Protein AF-A0A2V1E8R3-F1 (afdb_monomer_lite)

pLDDT: mean 74.75, std 17.62, range [32.69, 98.12]

Secondary structure (DSSP, 8-state):
------PPPPPPPPPPEEEEEE-SS-SS--EEEEEEETTEEEEHHHHHHHHHHGGG-TTS-EEEEE--TTT-PPPEEEEEPPPHHHHHHHHHHHHHHHHHHHHTGGGS-HHHHHHHHHHHHHHHHHHHTSS--TTSTT----TTHHHHHHHHHHHHHHHHHHH-TT--TTS--SS---HHHH---SS----PPTTS-TTGGGGSTT--SSS--GGGEEE-GGGGTT----SPPPSEEE-HHHHHHHHHHHHHHHHHHHHHHHHS-GGG--S-HHHHHHHHHHTS--SSSSEEEEE-TTS-EEEEEEEEE-TT-TTS-PPPSS-SSTT---SS--HHHHHHHHHHHTT--S---TT---TT---EEEEEEPPPS--S------GGGGS-TTT-HHHHHTTT-

Structure (mmCIF, N/CA/C/O backbone):
data_AF-A0A2V1E8R3-F1
#
_entry.id   AF-A0A2V1E8R3-F1
#
loop_
_atom_site.group_PDB
_atom_site.id
_atom_site.type_symbol
_atom_site.label_atom_id
_atom_site.label_alt_id
_atom_site.label_comp_id
_atom_site.label_asym_id
_atom_site.label_entity_id
_atom_site.label_seq_id
_atom_site.pdbx_PDB_ins_code
_atom_site.Cartn_x
_atom_site.Cartn_y
_atom_site.Cartn_z
_atom_site.occupancy
_atom_site.B_iso_or_equiv
_atom_site.auth_seq_id
_atom_site.auth_comp_id
_atom_site.auth_asym_id
_atom_site.auth_atom_id
_atom_site.pdbx_PDB_model_num
ATOM 1 N N . MET A 1 1 ? -50.939 -12.402 -40.223 1.00 39.75 1 MET A N 1
ATOM 2 C CA . MET A 1 1 ? -49.711 -11.812 -39.651 1.00 39.75 1 MET A CA 1
ATOM 3 C C . MET A 1 1 ? -49.195 -12.788 -38.594 1.00 39.75 1 MET A C 1
ATOM 5 O O . MET A 1 1 ? -49.795 -12.876 -37.534 1.00 39.75 1 MET A O 1
ATOM 9 N N . ARG A 1 2 ? -48.219 -13.648 -38.924 1.00 32.94 2 ARG A N 1
ATOM 10 C CA . ARG A 1 2 ? -47.620 -14.589 -37.958 1.00 32.94 2 ARG A CA 1
ATOM 11 C C . ARG A 1 2 ? -46.396 -13.913 -37.352 1.00 32.94 2 ARG A C 1
ATOM 13 O O . ARG A 1 2 ? -45.444 -13.629 -38.071 1.00 32.94 2 ARG A O 1
ATOM 20 N N . ILE A 1 3 ? -46.475 -13.622 -36.061 1.00 37.59 3 ILE A N 1
ATOM 21 C CA . ILE A 1 3 ? -45.371 -13.093 -35.266 1.00 37.59 3 ILE A CA 1
ATOM 22 C C . ILE A 1 3 ? -44.443 -14.274 -34.987 1.00 37.59 3 ILE A C 1
ATOM 24 O O . ILE A 1 3 ? -44.840 -15.238 -34.334 1.00 37.59 3 ILE A O 1
ATOM 28 N N . TRP A 1 4 ? -43.233 -14.224 -35.536 1.00 35.59 4 TRP A N 1
ATOM 29 C CA . TRP A 1 4 ? -42.162 -15.134 -35.159 1.00 35.59 4 TRP A CA 1
ATOM 30 C C . TRP A 1 4 ? -41.719 -14.764 -33.744 1.00 35.59 4 TRP A C 1
ATOM 32 O O . TRP A 1 4 ? -41.138 -13.704 -33.530 1.00 35.59 4 TRP A O 1
ATOM 42 N N . GLN A 1 5 ? -42.028 -15.619 -32.770 1.00 44.88 5 GLN A N 1
ATOM 43 C CA . GLN A 1 5 ? -41.382 -15.578 -31.464 1.00 44.88 5 GLN A CA 1
ATOM 44 C C . GLN A 1 5 ? -39.935 -16.031 -31.664 1.00 44.88 5 GLN A C 1
ATOM 46 O O . GLN A 1 5 ? -39.667 -17.218 -31.845 1.00 44.88 5 GLN A O 1
ATOM 51 N N . THR A 1 6 ? -38.998 -15.086 -31.680 1.00 45.03 6 THR A N 1
ATOM 52 C CA . THR A 1 6 ? -37.578 -15.399 -31.522 1.00 45.03 6 THR A CA 1
ATOM 53 C C . THR A 1 6 ? -37.397 -16.028 -30.152 1.00 45.03 6 THR A C 1
ATOM 55 O O . THR A 1 6 ? -37.663 -15.383 -29.136 1.00 45.03 6 THR A O 1
ATOM 58 N N . GLN A 1 7 ? -36.987 -17.297 -30.121 1.00 41.50 7 GLN A N 1
ATOM 59 C CA . GLN A 1 7 ? -36.598 -17.934 -28.872 1.00 41.50 7 GLN A CA 1
ATOM 60 C C . GLN A 1 7 ? -35.466 -17.128 -28.218 1.00 41.50 7 GLN A C 1
ATOM 62 O O . GLN A 1 7 ? -34.587 -16.634 -28.935 1.00 41.50 7 GLN A O 1
ATOM 67 N N . PRO A 1 8 ? -35.475 -16.972 -26.884 1.00 48.66 8 PRO A N 1
ATOM 68 C CA . PRO A 1 8 ? -34.365 -16.352 -26.181 1.00 48.66 8 PRO A CA 1
ATOM 69 C C . PRO A 1 8 ? -33.099 -17.156 -26.487 1.00 48.66 8 PRO A C 1
ATOM 71 O O . PRO A 1 8 ? -33.069 -18.370 -26.279 1.00 48.66 8 PRO A O 1
ATOM 74 N N . LYS A 1 9 ? -32.068 -16.487 -27.021 1.00 46.38 9 LYS A N 1
ATOM 75 C CA . LYS A 1 9 ? -30.722 -17.061 -27.121 1.00 46.38 9 LYS A CA 1
ATOM 76 C C . LYS A 1 9 ? -30.369 -17.590 -25.733 1.00 46.38 9 LYS A C 1
ATOM 78 O O . LYS A 1 9 ? -30.334 -16.810 -24.784 1.00 46.38 9 LYS A O 1
ATOM 83 N N . MET A 1 10 ? -30.170 -18.904 -25.614 1.00 41.69 10 MET A N 1
ATOM 84 C CA . MET A 1 10 ? -29.636 -19.498 -24.393 1.00 41.69 10 MET A CA 1
ATOM 85 C C . MET A 1 10 ? -28.356 -18.740 -24.048 1.00 41.69 10 MET A C 1
ATOM 87 O O . MET A 1 10 ? -27.492 -18.586 -24.915 1.00 41.69 10 MET A O 1
ATOM 91 N N . ALA A 1 11 ? -28.272 -18.216 -22.824 1.00 52.84 11 ALA A N 1
ATOM 92 C CA . ALA A 1 11 ? -27.037 -17.622 -22.339 1.00 52.84 11 ALA A CA 1
ATOM 93 C C . ALA A 1 11 ? -25.907 -18.647 -22.551 1.00 52.84 11 ALA A C 1
ATOM 95 O O . ALA A 1 11 ? -26.133 -19.837 -22.289 1.00 52.84 11 ALA A O 1
ATOM 96 N N . PRO A 1 12 ? -24.746 -18.236 -23.092 1.00 55.81 12 PRO A N 1
ATOM 97 C CA . PRO A 1 12 ? -23.625 -19.144 -23.275 1.00 55.81 12 PRO A CA 1
ATOM 98 C C . PRO A 1 12 ? -23.341 -19.832 -21.940 1.00 55.81 12 PRO A C 1
ATOM 100 O O . PRO A 1 12 ? -23.322 -19.194 -20.887 1.00 55.81 12 PRO A O 1
ATOM 103 N N . LYS A 1 13 ? -23.217 -21.160 -21.982 1.00 61.66 13 LYS A N 1
ATOM 104 C CA . LYS A 1 13 ? -22.911 -21.962 -20.800 1.00 61.66 13 LYS A CA 1
ATOM 105 C C . LYS A 1 13 ? -21.571 -21.453 -20.260 1.00 61.66 13 LYS A C 1
ATOM 107 O O . LYS A 1 13 ? -20.603 -21.459 -21.015 1.00 61.66 13 LYS A O 1
ATOM 112 N N . ALA A 1 14 ? -21.548 -20.965 -19.019 1.00 72.00 14 ALA A N 1
ATOM 113 C CA . ALA A 1 14 ? -20.335 -20.426 -18.412 1.00 72.00 14 ALA A CA 1
ATOM 114 C C . ALA A 1 14 ? -19.204 -21.461 -18.506 1.00 72.00 14 ALA A C 1
ATOM 116 O O . ALA A 1 14 ? -19.426 -22.647 -18.235 1.00 72.00 14 ALA A O 1
ATOM 117 N N . VAL A 1 15 ? -18.031 -21.014 -18.957 1.00 79.50 15 VAL A N 1
ATOM 118 C CA . VAL A 1 15 ? -16.833 -21.851 -19.052 1.00 79.50 15 VAL A CA 1
ATOM 119 C C . VAL A 1 15 ? -16.443 -22.269 -17.630 1.00 79.50 15 VAL A C 1
ATOM 121 O O . VAL A 1 15 ? -16.466 -21.426 -16.734 1.00 79.50 15 VAL A O 1
ATOM 124 N N . PRO A 1 16 ? -16.174 -23.561 -17.374 1.00 82.44 16 PRO A N 1
ATOM 125 C CA . PRO A 1 16 ? -15.795 -24.004 -16.042 1.00 82.44 16 PRO A CA 1
ATOM 126 C C . PRO A 1 16 ? -14.409 -23.468 -15.678 1.00 82.44 16 PRO A C 1
ATOM 128 O O . PRO A 1 16 ? -13.493 -23.513 -16.497 1.00 82.44 16 PRO A O 1
ATOM 131 N N . ILE A 1 17 ? -14.270 -23.018 -14.434 1.00 82.25 17 ILE A N 1
ATOM 132 C CA . ILE A 1 17 ? -12.994 -22.605 -13.851 1.00 82.25 17 ILE A CA 1
ATOM 133 C C . ILE A 1 17 ? -12.387 -23.808 -13.135 1.00 82.25 17 ILE A C 1
ATOM 135 O O . ILE A 1 17 ? -13.061 -24.463 -12.335 1.00 82.25 17 ILE A O 1
ATOM 139 N N . ILE A 1 18 ? -11.123 -24.099 -13.431 1.00 81.75 18 ILE A N 1
ATOM 140 C CA . ILE A 1 18 ? -10.345 -25.167 -12.803 1.00 81.75 18 ILE A CA 1
ATOM 141 C C . ILE A 1 18 ? -9.204 -24.517 -12.021 1.00 81.75 18 ILE A C 1
ATOM 143 O O . ILE A 1 18 ? -8.468 -23.691 -12.555 1.00 81.75 18 ILE A O 1
ATOM 147 N N . ARG A 1 19 ? -9.068 -24.906 -10.753 1.00 84.75 19 ARG A N 1
ATOM 148 C CA . ARG A 1 19 ? -7.970 -24.521 -9.862 1.00 84.75 19 ARG A CA 1
ATOM 149 C C . ARG A 1 19 ? -7.256 -25.789 -9.414 1.00 84.75 19 ARG A C 1
ATOM 151 O O . ARG A 1 19 ? -7.925 -26.726 -8.975 1.00 84.75 19 ARG A O 1
ATOM 158 N N . VAL A 1 20 ? -5.934 -25.829 -9.539 1.00 81.50 20 VAL A N 1
ATOM 159 C CA . VAL A 1 20 ? -5.112 -26.922 -8.999 1.00 81.50 20 VAL A CA 1
ATOM 160 C C . VAL A 1 20 ? -4.432 -26.417 -7.741 1.00 81.50 20 VAL A C 1
ATOM 162 O O . VAL A 1 20 ? -3.737 -25.406 -7.779 1.00 81.50 20 VAL A O 1
ATOM 165 N N . GLU A 1 21 ? -4.679 -27.105 -6.630 1.00 84.56 21 GLU A N 1
ATOM 166 C CA . GLU A 1 21 ? -4.167 -26.732 -5.315 1.00 84.56 21 GLU A CA 1
ATOM 167 C C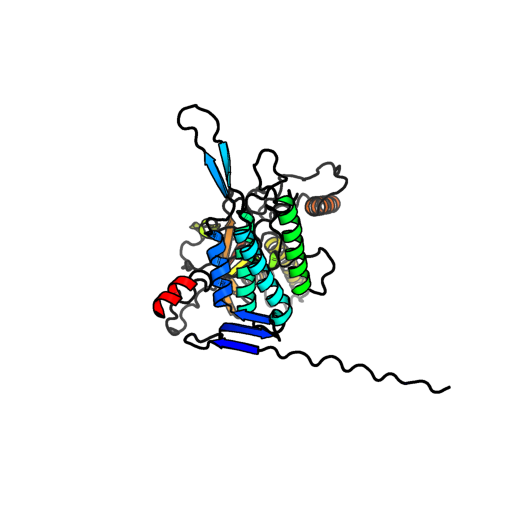 . GLU A 1 21 ? -3.101 -27.734 -4.864 1.00 84.56 21 GLU A C 1
ATOM 169 O O . GLU A 1 21 ? -3.313 -28.946 -4.974 1.00 84.56 21 GLU A O 1
ATOM 174 N N . ASP A 1 22 ? -1.982 -27.231 -4.349 1.00 74.56 22 ASP A N 1
ATOM 175 C CA . ASP A 1 22 ? -0.960 -28.024 -3.675 1.00 74.56 22 ASP A CA 1
ATOM 176 C C . ASP A 1 22 ? -1.248 -28.086 -2.168 1.00 74.56 22 ASP A C 1
ATOM 178 O O . ASP A 1 22 ? -1.574 -27.083 -1.533 1.00 74.56 22 ASP A O 1
ATOM 182 N N . TRP A 1 23 ? -1.150 -29.291 -1.611 1.00 74.38 23 TRP A N 1
ATOM 183 C CA . TRP A 1 23 ? -1.466 -29.630 -0.220 1.00 74.38 23 TRP A CA 1
ATOM 184 C C . TRP A 1 23 ? -0.244 -30.157 0.548 1.00 74.38 23 TRP A C 1
ATOM 186 O O . TRP A 1 23 ? -0.395 -30.739 1.625 1.00 74.38 23 TRP A O 1
ATOM 196 N N . CYS A 1 24 ? 0.962 -30.024 -0.007 1.00 57.50 24 CYS A N 1
ATOM 197 C CA . CYS A 1 24 ? 2.161 -30.584 0.598 1.00 57.50 24 CYS A CA 1
ATOM 198 C C . CYS A 1 24 ? 2.723 -29.669 1.712 1.00 57.50 24 CYS A C 1
ATOM 200 O O . CYS A 1 24 ? 3.348 -28.652 1.447 1.00 57.50 24 CYS A O 1
ATOM 202 N N . GLU A 1 25 ? 2.519 -30.108 2.961 1.00 56.41 25 GLU A N 1
ATOM 203 C CA . GLU A 1 25 ? 3.347 -29.868 4.166 1.00 56.41 25 GLU A CA 1
ATOM 204 C C . GLU A 1 25 ? 3.163 -28.643 5.096 1.00 56.41 25 GLU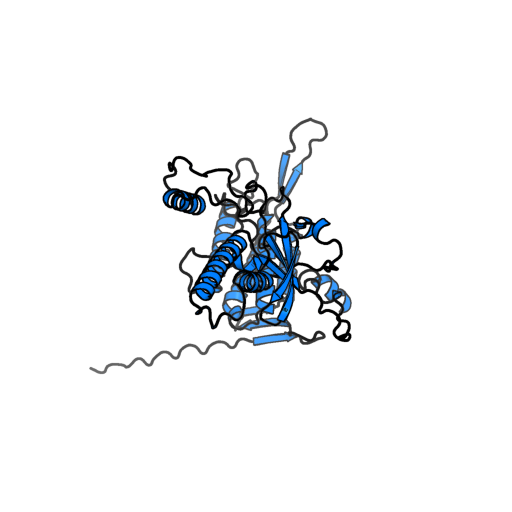 A C 1
ATOM 206 O O . GLU A 1 25 ? 3.941 -28.545 6.036 1.00 56.41 25 GLU A O 1
ATOM 211 N N . LEU A 1 26 ? 2.105 -27.819 5.036 1.00 53.44 26 LEU A N 1
ATOM 212 C CA . LEU A 1 26 ? 1.733 -26.942 6.182 1.00 53.44 26 LEU A CA 1
ATOM 213 C C . LEU A 1 26 ? 0.203 -26.835 6.380 1.00 53.44 26 LEU A C 1
ATOM 215 O O . LEU A 1 26 ? -0.545 -27.037 5.422 1.00 53.44 26 LEU A O 1
ATOM 219 N N . PRO A 1 27 ? -0.310 -26.592 7.610 1.00 51.41 27 PRO A N 1
ATOM 220 C CA . PRO A 1 27 ? -1.653 -27.042 7.986 1.00 51.41 27 PRO A CA 1
ATOM 221 C C . PRO A 1 27 ? -2.826 -26.164 7.538 1.00 51.41 27 PRO A C 1
ATOM 223 O O . PRO A 1 27 ? -3.962 -26.607 7.705 1.00 51.41 27 PRO A O 1
ATOM 226 N N . GLU A 1 28 ? -2.626 -24.940 7.037 1.00 60.78 28 GLU A N 1
ATOM 227 C CA . GLU A 1 28 ? -3.711 -23.947 7.145 1.00 60.78 28 GLU A CA 1
ATOM 228 C C . GLU A 1 28 ? -4.388 -23.532 5.831 1.00 60.78 28 GLU A C 1
ATOM 230 O O . GLU A 1 28 ? -5.617 -23.430 5.832 1.00 60.78 28 GLU A O 1
ATOM 235 N N . THR A 1 29 ? -3.701 -23.450 4.684 1.00 63.47 29 THR A N 1
ATOM 236 C CA . THR A 1 29 ? -4.378 -23.249 3.387 1.00 63.47 29 THR A CA 1
ATOM 237 C C . THR A 1 29 ? -3.576 -23.792 2.195 1.00 63.47 29 THR A C 1
ATOM 239 O O . THR A 1 29 ? -2.406 -23.464 2.032 1.00 63.47 29 THR A O 1
ATOM 242 N N . PRO A 1 30 ? -4.188 -24.612 1.317 1.00 77.00 30 PRO A N 1
ATOM 243 C CA . PRO A 1 30 ? -3.512 -25.136 0.134 1.00 77.00 30 PRO A CA 1
ATOM 244 C C . PRO A 1 30 ? -3.394 -24.047 -0.943 1.00 77.00 30 PRO A C 1
ATOM 246 O O . PRO A 1 30 ? -4.368 -23.334 -1.235 1.00 77.00 30 PRO A O 1
ATOM 249 N N . LEU A 1 31 ? -2.202 -23.935 -1.529 1.00 83.38 31 LEU A N 1
ATOM 250 C CA . LEU A 1 31 ? -1.844 -22.898 -2.496 1.00 83.38 31 LEU A CA 1
ATOM 251 C C . LEU A 1 31 ? -2.302 -23.285 -3.898 1.00 83.38 31 LEU A C 1
ATOM 253 O O . LEU A 1 31 ? -2.111 -24.418 -4.333 1.00 83.38 31 LEU A O 1
ATOM 257 N N . VAL A 1 32 ? -2.889 -22.342 -4.633 1.00 89.06 32 VAL A N 1
ATOM 258 C CA . VAL A 1 32 ? -3.289 -22.580 -6.026 1.00 89.06 32 VAL A CA 1
ATOM 259 C C . VAL A 1 32 ? -2.094 -22.329 -6.939 1.00 89.06 32 VAL A C 1
ATOM 261 O O . VAL A 1 32 ? -1.648 -21.192 -7.070 1.00 89.06 32 VAL A O 1
ATOM 264 N N . THR A 1 33 ? -1.603 -23.371 -7.602 1.00 91.94 33 THR A N 1
ATOM 265 C CA . THR A 1 33 ? -0.425 -23.295 -8.484 1.00 91.94 33 THR A CA 1
ATOM 266 C C . THR A 1 33 ? -0.796 -23.128 -9.959 1.00 91.94 33 THR A C 1
ATOM 268 O O . THR A 1 33 ? -0.008 -22.594 -10.740 1.00 91.94 33 THR A O 1
ATOM 271 N N . LEU A 1 34 ? -2.011 -23.536 -10.344 1.00 95.19 34 LEU A N 1
ATOM 272 C CA . LEU A 1 34 ? -2.517 -23.453 -11.716 1.00 95.19 34 LEU A CA 1
ATOM 273 C C . LEU A 1 34 ? -3.972 -22.976 -11.753 1.00 95.19 34 LEU A C 1
ATOM 275 O O . LEU A 1 34 ? -4.838 -23.532 -11.067 1.00 95.19 34 LEU A O 1
ATOM 279 N N . TYR A 1 35 ? -4.241 -22.015 -12.633 1.00 96.25 35 TYR A N 1
ATOM 280 C CA . TYR A 1 35 ? -5.571 -21.497 -12.943 1.00 96.25 35 TYR A CA 1
ATOM 281 C C . TYR A 1 35 ? -5.904 -21.764 -14.408 1.00 96.25 35 TYR A C 1
ATOM 283 O O . TYR A 1 35 ? -5.100 -21.455 -15.283 1.00 96.25 35 TYR A O 1
ATOM 291 N N . VAL A 1 36 ? -7.092 -22.309 -14.688 1.00 95.50 36 VAL A N 1
ATOM 292 C CA . VAL A 1 36 ? -7.560 -22.559 -16.061 1.00 95.50 36 VAL A CA 1
ATOM 293 C C . VAL A 1 36 ? -9.004 -22.089 -16.236 1.00 95.50 36 VAL A C 1
ATOM 295 O O . VAL A 1 36 ? -9.900 -22.524 -15.508 1.00 95.50 36 VAL A O 1
ATOM 298 N N . CYS A 1 37 ? -9.241 -21.226 -17.225 1.00 93.50 37 CYS A N 1
ATOM 299 C CA . CYS A 1 37 ? -10.559 -20.758 -17.657 1.00 93.50 37 CYS A CA 1
ATOM 300 C C . CYS A 1 37 ? -10.611 -20.725 -19.193 1.00 93.50 37 CYS A C 1
ATOM 302 O O . CYS A 1 37 ? -10.203 -19.764 -19.841 1.00 93.50 37 CYS A O 1
ATOM 304 N N . GLY A 1 38 ? -11.114 -21.799 -19.805 1.00 92.00 38 GLY A N 1
ATOM 305 C CA . GLY A 1 38 ? -11.163 -21.907 -21.267 1.00 92.00 38 GLY A CA 1
ATOM 306 C C . GLY A 1 38 ? -9.765 -22.025 -21.866 1.00 92.00 38 GLY A C 1
ATOM 307 O O . GLY A 1 38 ? -9.073 -22.994 -21.573 1.00 92.00 38 GLY A O 1
ATOM 308 N N . ASP A 1 39 ? -9.383 -21.053 -22.695 1.00 90.88 39 ASP A N 1
ATOM 309 C CA . ASP A 1 39 ? -8.049 -20.975 -23.308 1.00 90.88 39 ASP A CA 1
ATOM 310 C C . ASP A 1 39 ? -7.050 -20.178 -22.446 1.00 90.88 39 ASP A C 1
ATOM 312 O O . ASP A 1 39 ? -5.880 -20.066 -22.805 1.00 90.88 39 ASP A O 1
ATOM 316 N N . ASN A 1 40 ? -7.512 -19.602 -21.330 1.00 92.56 40 ASN A N 1
ATOM 317 C CA . ASN A 1 40 ? -6.676 -18.864 -20.396 1.00 92.56 40 ASN A CA 1
ATOM 318 C C . ASN A 1 40 ? -6.096 -19.822 -19.347 1.00 92.56 40 ASN A C 1
ATOM 320 O O . ASN A 1 40 ? -6.847 -20.470 -18.611 1.00 92.56 40 ASN A O 1
ATOM 324 N N . GLU A 1 41 ? -4.770 -19.908 -19.292 1.00 96.88 41 GLU A N 1
ATOM 325 C CA . GLU A 1 41 ? -4.015 -20.754 -18.370 1.00 96.88 41 GLU A CA 1
ATOM 326 C C . GLU A 1 41 ? -2.924 -19.919 -17.693 1.00 96.88 41 GLU A C 1
ATOM 328 O O . GLU A 1 41 ? -2.062 -19.347 -18.364 1.00 96.88 41 GLU A O 1
ATOM 333 N N . LEU A 1 42 ? -2.958 -19.856 -16.359 1.00 97.12 42 LEU A N 1
ATOM 334 C CA . LEU A 1 42 ? -1.985 -19.127 -15.548 1.00 97.12 42 LEU A CA 1
ATOM 335 C C . LEU A 1 42 ? -1.279 -20.093 -14.598 1.00 97.12 42 LEU A C 1
ATOM 337 O O . LEU A 1 42 ? -1.900 -20.656 -13.693 1.00 97.12 42 LEU A O 1
ATOM 341 N N . VAL A 1 43 ? 0.027 -20.255 -14.795 1.00 97.25 43 VAL A N 1
ATOM 342 C CA . VAL A 1 43 ? 0.920 -20.999 -13.899 1.00 97.25 43 VAL A CA 1
ATOM 343 C C . VAL A 1 43 ? 1.537 -20.000 -12.924 1.00 97.25 43 VAL A C 1
ATOM 345 O O . VAL A 1 43 ? 2.324 -19.145 -13.339 1.00 97.25 43 VAL A O 1
ATOM 348 N N . LEU A 1 44 ? 1.170 -20.078 -11.642 1.00 93.88 44 LEU A N 1
ATOM 349 C CA . LEU A 1 44 ? 1.560 -19.075 -10.646 1.00 93.88 44 LEU A CA 1
ATOM 350 C C . LEU A 1 44 ? 3.083 -18.973 -10.511 1.00 93.88 44 LEU A C 1
ATOM 352 O O . LEU A 1 44 ? 3.620 -17.871 -10.570 1.00 93.88 44 LEU A O 1
ATOM 356 N N . ASP A 1 45 ? 3.775 -20.106 -10.408 1.00 93.38 45 ASP A N 1
ATOM 357 C CA . ASP A 1 45 ? 5.230 -20.161 -10.219 1.00 93.38 45 ASP A CA 1
ATOM 358 C C . ASP A 1 45 ? 5.992 -19.471 -11.356 1.00 93.38 45 ASP A C 1
ATOM 360 O O . ASP A 1 45 ? 6.936 -18.712 -11.122 1.00 93.38 45 ASP A O 1
ATOM 364 N N . ASP A 1 46 ? 5.562 -19.701 -12.599 1.00 96.44 46 ASP A N 1
ATOM 365 C CA . ASP A 1 46 ? 6.179 -19.102 -13.780 1.00 96.44 46 ASP A CA 1
ATOM 366 C C . ASP A 1 46 ? 5.974 -17.586 -13.793 1.00 96.44 46 ASP A C 1
ATOM 368 O O . ASP A 1 46 ? 6.904 -16.833 -14.094 1.00 96.44 46 ASP A O 1
ATOM 372 N N . ILE A 1 47 ? 4.765 -17.126 -13.462 1.00 97.19 47 ILE A N 1
ATOM 373 C CA . ILE A 1 47 ? 4.427 -15.699 -13.403 1.00 97.19 47 ILE A CA 1
ATOM 374 C C . ILE A 1 47 ? 5.208 -15.024 -12.274 1.00 97.19 47 ILE A C 1
ATOM 376 O O . ILE A 1 47 ? 5.844 -13.994 -12.499 1.00 97.19 47 ILE A O 1
ATOM 380 N N . PHE A 1 48 ? 5.227 -15.634 -11.090 1.00 94.44 48 PHE A N 1
ATOM 381 C CA . PHE A 1 48 ? 5.958 -15.150 -9.926 1.00 94.44 48 PHE A CA 1
ATOM 382 C C . PHE A 1 48 ? 7.448 -14.981 -10.240 1.00 94.44 48 PHE A C 1
ATOM 384 O O . PHE A 1 48 ? 8.015 -13.903 -10.045 1.00 94.44 48 PHE A O 1
ATOM 391 N N . LEU A 1 49 ? 8.087 -16.018 -10.797 1.00 94.88 49 LEU A N 1
ATOM 392 C CA . LEU A 1 49 ? 9.503 -15.975 -11.164 1.00 94.88 49 LEU A CA 1
ATOM 393 C C . LEU A 1 49 ? 9.784 -14.939 -12.255 1.00 94.88 49 LEU A C 1
ATOM 395 O O . LEU A 1 49 ? 10.800 -14.245 -12.185 1.00 94.88 49 LEU A O 1
ATOM 399 N N . LYS A 1 50 ? 8.912 -14.809 -13.262 1.00 96.12 50 LYS A N 1
ATOM 400 C CA . LYS A 1 50 ? 9.058 -13.770 -14.292 1.00 96.12 50 LYS A CA 1
ATOM 401 C C . LYS A 1 50 ? 9.036 -12.378 -13.671 1.00 96.12 50 LYS A C 1
ATOM 403 O O . LYS A 1 50 ? 9.940 -11.596 -13.953 1.00 96.12 50 LYS A O 1
A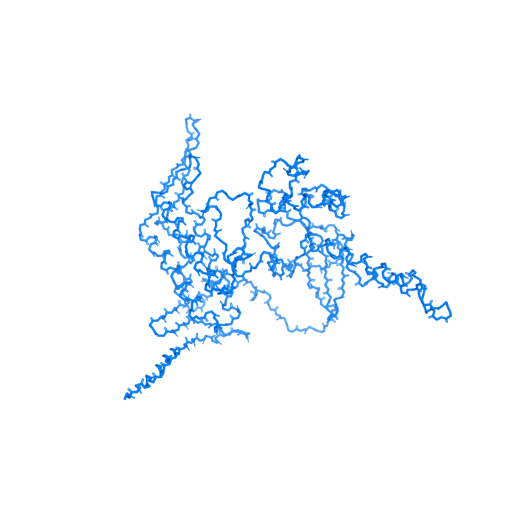TOM 408 N N . ILE A 1 51 ? 8.064 -12.096 -12.802 1.00 96.19 51 ILE A N 1
ATOM 409 C CA . ILE A 1 51 ? 7.914 -10.790 -12.151 1.00 96.19 51 ILE A CA 1
ATOM 410 C C . ILE A 1 51 ? 9.123 -10.478 -11.268 1.00 96.19 51 ILE A C 1
ATOM 412 O O . ILE A 1 51 ? 9.733 -9.423 -11.435 1.00 96.19 51 ILE A O 1
ATOM 416 N N . LYS A 1 52 ? 9.538 -11.406 -10.396 1.00 93.31 52 LYS A N 1
ATOM 417 C CA . LYS A 1 52 ? 10.700 -11.200 -9.514 1.00 93.31 52 LYS A CA 1
ATOM 418 C C . LYS A 1 52 ? 11.993 -10.945 -10.296 1.00 93.31 52 LYS A C 1
ATOM 420 O O . LYS A 1 52 ? 12.795 -10.112 -9.895 1.00 93.31 52 LYS A O 1
ATOM 425 N N . ASN A 1 53 ? 12.178 -11.587 -11.450 1.00 94.25 53 ASN A N 1
ATOM 426 C CA . ASN A 1 53 ? 13.374 -11.397 -12.277 1.00 94.25 53 ASN A CA 1
ATOM 427 C C . ASN A 1 53 ? 13.366 -10.102 -13.117 1.00 94.25 53 ASN A C 1
ATOM 429 O O . ASN A 1 53 ? 14.403 -9.732 -13.675 1.00 94.25 53 ASN A O 1
ATOM 433 N N . LEU A 1 54 ? 12.239 -9.384 -13.226 1.00 94.38 54 LEU A N 1
ATOM 434 C CA . LEU A 1 54 ? 12.182 -8.123 -13.980 1.00 94.38 54 LEU A CA 1
ATOM 435 C C . LEU A 1 54 ? 13.064 -7.031 -13.363 1.00 94.38 54 LEU A C 1
ATOM 437 O O . LEU A 1 54 ? 13.580 -6.179 -14.092 1.00 94.38 54 LEU A O 1
ATOM 441 N N . SER A 1 55 ? 13.252 -7.034 -12.039 1.00 90.38 55 SER A N 1
ATOM 442 C CA . SER A 1 55 ? 14.060 -6.016 -11.360 1.00 90.38 55 SER A CA 1
ATOM 443 C C . SER A 1 55 ? 15.540 -6.077 -11.735 1.00 90.38 55 SER A C 1
ATOM 445 O O . SER A 1 55 ? 16.210 -5.040 -11.695 1.00 90.38 55 SER A O 1
ATOM 447 N N . ASP A 1 56 ? 16.017 -7.259 -12.115 1.00 91.38 56 ASP A N 1
ATOM 448 C CA . ASP A 1 56 ? 17.430 -7.555 -12.357 1.00 91.38 56 ASP A CA 1
ATOM 449 C C . ASP A 1 56 ? 17.733 -7.721 -13.853 1.00 91.38 56 ASP A C 1
ATOM 451 O O . ASP A 1 56 ? 18.855 -8.041 -14.250 1.00 91.38 56 ASP A O 1
ATOM 455 N N . ASN A 1 57 ? 16.737 -7.480 -14.708 1.00 92.50 57 ASN A N 1
ATOM 456 C CA . ASN A 1 57 ? 16.887 -7.589 -16.147 1.00 92.50 57 ASN A CA 1
ATOM 457 C C . ASN A 1 57 ? 17.841 -6.503 -16.685 1.00 92.50 57 ASN A C 1
ATOM 459 O O . ASN A 1 57 ? 17.601 -5.304 -16.532 1.00 92.50 57 ASN A O 1
ATOM 463 N N . LEU A 1 58 ? 18.913 -6.934 -17.357 1.00 91.38 58 LEU A N 1
ATOM 464 C CA . LEU A 1 58 ? 19.948 -6.060 -17.928 1.00 91.38 58 LEU A CA 1
ATOM 465 C C . LEU A 1 58 ? 19.434 -5.149 -19.051 1.00 91.38 58 LEU A C 1
ATOM 467 O O . LEU A 1 58 ? 20.049 -4.126 -19.345 1.00 91.38 58 LEU A O 1
ATOM 471 N N . ASP A 1 59 ? 18.322 -5.521 -19.678 1.00 94.81 59 ASP A N 1
ATOM 472 C CA . ASP A 1 59 ? 17.693 -4.772 -20.762 1.00 94.81 59 ASP A CA 1
ATOM 473 C C . ASP A 1 59 ? 16.717 -3.699 -20.253 1.00 94.81 59 ASP A C 1
ATOM 475 O O . ASP A 1 59 ? 16.127 -2.956 -21.047 1.00 94.81 59 ASP A O 1
ATOM 479 N N . ARG A 1 60 ? 16.563 -3.588 -18.927 1.00 94.50 60 ARG A N 1
ATOM 480 C CA . ARG A 1 60 ? 15.812 -2.518 -18.279 1.00 94.50 60 ARG A CA 1
ATOM 481 C C . ARG A 1 60 ? 16.564 -1.191 -18.384 1.00 94.50 60 ARG A C 1
ATOM 483 O O . ARG A 1 60 ? 17.764 -1.103 -18.098 1.00 94.50 60 ARG A O 1
ATOM 490 N N . GLY A 1 61 ? 15.828 -0.129 -18.697 1.00 91.56 61 GLY A N 1
ATOM 491 C CA . GLY A 1 61 ? 16.365 1.223 -18.642 1.00 91.56 61 GLY A CA 1
ATOM 492 C C . GLY A 1 61 ? 16.758 1.615 -17.219 1.00 91.56 61 GLY A C 1
ATOM 493 O O . GLY A 1 61 ? 16.116 1.219 -16.244 1.00 91.56 61 GLY A O 1
ATOM 494 N N . HIS A 1 62 ? 17.843 2.368 -17.085 1.00 91.31 62 HIS A N 1
ATOM 495 C CA . HIS A 1 62 ? 18.364 2.784 -15.785 1.00 91.31 62 HIS A CA 1
ATOM 496 C C . HIS A 1 62 ? 19.25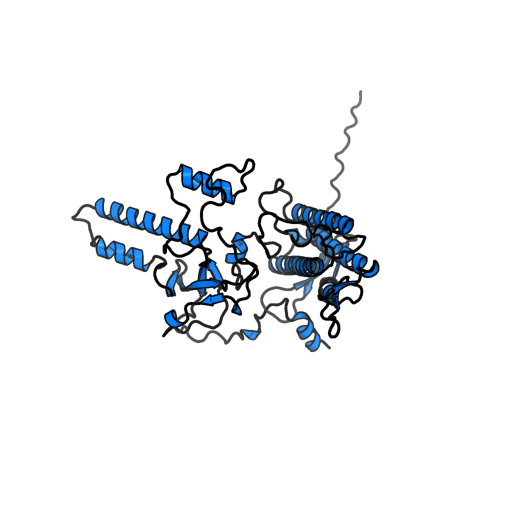7 4.020 -15.910 1.00 91.31 62 HIS A C 1
ATOM 498 O O . HIS A 1 62 ? 19.836 4.295 -16.965 1.00 91.31 62 HIS A O 1
ATOM 504 N N . TYR A 1 63 ? 19.389 4.745 -14.800 1.00 85.19 63 TYR A N 1
ATOM 505 C CA . TYR A 1 63 ? 20.327 5.852 -14.661 1.00 85.19 63 TYR A CA 1
ATOM 506 C C . TYR A 1 63 ? 21.695 5.355 -14.192 1.00 85.19 63 TYR A C 1
ATOM 508 O O . TYR A 1 63 ? 21.802 4.507 -13.307 1.00 85.19 63 TYR A O 1
ATOM 516 N N . THR A 1 64 ? 22.750 5.933 -14.751 1.00 83.38 64 THR A N 1
ATOM 517 C CA . THR A 1 64 ? 24.137 5.759 -14.323 1.00 83.38 64 THR A CA 1
ATOM 518 C C . THR A 1 64 ? 24.730 7.127 -14.018 1.00 83.38 64 THR A C 1
ATOM 520 O O . THR A 1 64 ? 24.640 8.052 -14.822 1.00 83.38 64 THR A O 1
ATOM 523 N N . VAL A 1 65 ? 25.311 7.275 -12.829 1.00 80.31 65 VAL A N 1
ATOM 524 C CA . VAL A 1 65 ? 25.976 8.520 -12.429 1.00 80.31 65 VAL A CA 1
ATOM 525 C C . VAL A 1 65 ? 27.417 8.471 -12.918 1.00 80.31 65 VAL A C 1
ATOM 527 O O . VAL A 1 65 ? 28.209 7.645 -12.454 1.00 80.31 65 VAL A O 1
ATOM 530 N N . VAL A 1 66 ? 27.762 9.353 -13.849 1.00 79.00 66 VAL A N 1
ATOM 531 C CA . VAL A 1 66 ? 29.124 9.520 -14.352 1.00 79.00 66 VAL A CA 1
ATOM 532 C C . VAL A 1 66 ? 29.834 10.521 -13.445 1.00 79.00 66 VAL A C 1
ATOM 534 O O . VAL A 1 66 ? 29.586 11.723 -13.491 1.00 79.00 66 VAL A O 1
ATOM 537 N N . LYS A 1 67 ? 30.705 10.008 -12.568 1.00 78.44 67 LYS A N 1
ATOM 538 C CA . LYS A 1 67 ? 31.474 10.834 -11.626 1.00 78.44 67 LYS A CA 1
ATOM 539 C C . LYS A 1 67 ? 32.728 11.392 -12.287 1.00 78.44 67 LYS A C 1
ATOM 541 O O . LYS A 1 67 ? 33.654 10.640 -12.603 1.00 78.44 67 LYS A O 1
ATOM 546 N N . HIS A 1 68 ? 32.809 12.712 -12.405 1.00 72.69 68 HIS A N 1
ATOM 547 C CA . HIS A 1 68 ? 33.970 13.413 -12.951 1.00 72.69 68 HIS A CA 1
ATOM 548 C C . HIS A 1 68 ? 35.052 13.599 -11.873 1.00 72.69 68 HIS A C 1
ATOM 550 O O . HIS A 1 68 ? 35.242 14.678 -11.317 1.00 72.69 68 HIS A O 1
ATOM 556 N N . GLN A 1 69 ? 35.788 12.528 -11.553 1.00 63.53 69 GLN A N 1
ATOM 557 C CA . GLN A 1 69 ? 36.748 12.517 -10.432 1.00 63.53 69 GLN A CA 1
ATOM 558 C C . GLN A 1 69 ? 37.927 13.504 -10.571 1.00 63.53 69 GLN A C 1
ATOM 560 O O . GLN A 1 69 ? 38.637 13.736 -9.594 1.00 63.53 69 GLN A O 1
ATOM 565 N N . SER A 1 70 ? 38.164 14.084 -11.752 1.00 64.94 70 SER A N 1
ATOM 566 C CA . SER A 1 70 ? 39.372 14.873 -12.041 1.00 64.94 70 SER A CA 1
ATOM 567 C C . SER A 1 70 ? 39.142 16.313 -12.508 1.00 64.94 70 SER A C 1
ATOM 569 O O . SER A 1 70 ? 40.108 17.073 -12.532 1.00 64.94 70 SER A O 1
ATOM 571 N N . THR A 1 71 ? 37.924 16.714 -12.888 1.00 67.38 71 THR A N 1
ATOM 572 C CA . THR A 1 71 ? 37.673 18.032 -13.516 1.00 67.38 71 THR A CA 1
ATOM 573 C C . THR A 1 71 ? 36.927 19.027 -12.626 1.00 67.38 71 THR A C 1
ATOM 575 O O . THR A 1 71 ? 36.896 20.210 -12.953 1.00 67.38 71 THR A O 1
ATOM 578 N N . GLY A 1 72 ? 36.378 18.597 -11.482 1.00 68.88 72 GLY A N 1
ATOM 579 C CA . GLY A 1 72 ? 35.542 19.460 -10.633 1.00 68.88 72 GLY A CA 1
ATOM 580 C C . GLY A 1 72 ? 34.198 19.829 -11.273 1.00 68.88 72 GLY A C 1
ATOM 581 O O . GLY A 1 72 ? 33.517 20.731 -10.789 1.00 68.88 72 GLY A O 1
ATOM 582 N N . GLU A 1 73 ? 33.836 19.153 -12.364 1.00 71.25 73 GLU A N 1
ATOM 583 C CA . GLU A 1 73 ? 32.534 19.260 -13.016 1.00 71.25 73 GLU A CA 1
ATOM 584 C C . GLU A 1 73 ? 31.461 18.538 -12.185 1.00 71.25 73 GLU A C 1
ATOM 586 O O . GLU A 1 73 ? 31.782 17.584 -11.467 1.00 71.25 73 GLU A O 1
ATOM 591 N N . PRO A 1 74 ? 30.199 19.003 -12.237 1.00 71.69 74 PRO A N 1
ATOM 592 C CA . PRO A 1 74 ? 29.096 18.324 -11.568 1.00 71.69 74 PRO A CA 1
ATOM 593 C C . PRO A 1 74 ? 28.924 16.899 -12.111 1.00 71.69 74 PRO A C 1
ATOM 595 O O . PRO A 1 74 ? 29.175 16.648 -13.288 1.00 71.69 74 PRO A O 1
ATOM 598 N N . ASP A 1 75 ? 28.487 15.978 -11.249 1.00 74.69 75 ASP A N 1
ATOM 599 C CA . ASP A 1 75 ? 28.131 14.616 -11.654 1.00 74.69 75 ASP A CA 1
ATOM 600 C C . ASP A 1 75 ? 27.084 14.665 -12.785 1.00 74.69 75 ASP A C 1
ATOM 602 O O . ASP A 1 75 ? 26.061 15.345 -12.663 1.00 74.69 75 ASP A O 1
ATOM 606 N N . GLU A 1 76 ? 27.338 13.946 -13.881 1.00 75.44 76 GLU A N 1
ATOM 607 C CA . GLU A 1 76 ? 26.432 13.868 -15.031 1.00 75.44 76 GLU A CA 1
ATOM 608 C C . GLU A 1 76 ? 25.605 12.576 -14.960 1.00 75.44 76 GLU A C 1
ATOM 610 O O . GLU A 1 76 ? 26.113 11.502 -14.621 1.00 75.44 76 GLU A O 1
ATOM 615 N N . PHE A 1 77 ? 24.312 12.662 -15.277 1.00 77.06 77 PHE A N 1
ATOM 616 C CA . PHE A 1 77 ? 23.447 11.489 -15.383 1.00 77.06 77 PHE A CA 1
ATOM 617 C C . PHE A 1 77 ? 23.468 10.967 -16.817 1.00 77.06 77 PHE A C 1
ATOM 619 O O . PHE A 1 77 ? 22.962 11.616 -17.729 1.00 77.06 77 PHE A O 1
ATOM 626 N N . SER A 1 78 ? 24.002 9.765 -17.006 1.00 81.75 78 SER A N 1
ATOM 627 C CA . SER A 1 78 ? 23.841 9.005 -18.243 1.00 81.75 78 SER A CA 1
ATOM 628 C C . SER A 1 78 ? 22.683 8.022 -18.091 1.00 81.75 78 SER A C 1
ATOM 630 O O . SER A 1 78 ? 22.473 7.452 -17.019 1.00 81.75 78 SER A O 1
ATOM 632 N N . MET A 1 79 ? 21.908 7.820 -19.151 1.00 89.50 79 MET A N 1
ATOM 633 C CA . MET A 1 79 ? 20.705 6.992 -19.134 1.00 89.50 79 MET A CA 1
ATOM 634 C C . MET A 1 79 ? 20.801 5.920 -20.215 1.00 89.50 79 MET A C 1
ATOM 636 O O . MET A 1 79 ? 21.163 6.205 -21.356 1.00 89.50 79 MET A O 1
ATOM 640 N N . THR A 1 80 ? 20.483 4.686 -19.832 1.00 92.25 80 THR A N 1
ATOM 641 C CA . THR A 1 80 ? 20.290 3.573 -20.764 1.00 92.25 80 THR A CA 1
ATOM 642 C C . THR A 1 80 ? 18.796 3.410 -20.998 1.00 92.25 80 THR A C 1
ATOM 644 O O . THR A 1 80 ? 18.039 3.315 -20.030 1.00 92.25 80 THR A O 1
ATOM 647 N N . GLU A 1 81 ? 18.365 3.372 -22.259 1.00 94.62 81 GLU A N 1
ATOM 648 C CA . GLU A 1 81 ? 16.953 3.181 -22.602 1.00 94.62 81 GLU A CA 1
ATOM 649 C C . GLU A 1 81 ? 16.488 1.737 -22.371 1.00 94.62 81 GLU A C 1
ATOM 651 O O . GLU A 1 81 ? 17.268 0.789 -22.493 1.00 94.62 81 GLU A O 1
ATOM 656 N N . CYS A 1 82 ? 15.198 1.559 -22.064 1.00 96.38 82 CYS A N 1
ATOM 657 C CA . CYS A 1 82 ? 14.596 0.227 -21.990 1.00 96.38 82 CYS A CA 1
ATOM 658 C C . CYS A 1 82 ? 14.578 -0.425 -23.378 1.00 96.38 82 CYS A C 1
ATOM 660 O O . CYS A 1 82 ? 14.113 0.188 -24.340 1.00 96.38 82 CYS A O 1
ATOM 662 N N . LYS A 1 83 ? 15.013 -1.686 -23.488 1.00 97.25 83 LYS A N 1
ATOM 663 C CA . LYS A 1 83 ? 14.908 -2.410 -24.763 1.00 97.25 83 LYS A CA 1
ATOM 664 C C . LYS A 1 83 ? 13.484 -2.936 -24.999 1.00 97.25 83 LYS A C 1
ATOM 666 O O . LYS A 1 83 ? 12.792 -3.271 -24.034 1.00 97.25 83 LYS A O 1
ATOM 671 N N . PRO A 1 84 ? 13.065 -3.107 -26.269 1.00 97.25 84 PRO A N 1
ATOM 672 C CA . PRO A 1 84 ? 11.739 -3.632 -26.603 1.00 97.25 84 PRO A CA 1
ATOM 673 C C . PRO A 1 84 ? 11.428 -5.000 -25.984 1.00 97.25 84 PRO A C 1
ATOM 675 O O . PRO A 1 84 ? 10.304 -5.224 -25.543 1.00 97.25 84 PRO A O 1
ATOM 678 N N . ASP A 1 85 ? 12.416 -5.896 -25.899 1.00 96.81 85 ASP A N 1
ATOM 679 C CA . ASP A 1 85 ? 12.226 -7.233 -25.322 1.00 96.81 85 ASP A CA 1
ATOM 680 C C . ASP A 1 85 ? 11.887 -7.172 -23.825 1.00 96.81 85 ASP A C 1
ATOM 682 O O . ASP A 1 85 ? 11.011 -7.900 -23.364 1.00 96.81 85 ASP A O 1
ATOM 686 N N . PHE A 1 86 ? 12.508 -6.255 -23.073 1.00 97.31 86 PHE A N 1
ATOM 687 C CA . PHE A 1 86 ? 12.161 -6.020 -21.670 1.00 97.31 86 PHE A CA 1
ATOM 688 C C . PHE A 1 86 ? 10.724 -5.505 -21.530 1.00 97.31 86 PHE A C 1
ATOM 690 O O . PHE A 1 86 ? 9.955 -6.044 -20.735 1.00 97.31 86 PHE A O 1
ATOM 697 N N . LEU A 1 87 ? 10.347 -4.495 -22.323 1.00 97.19 87 LEU A N 1
ATOM 698 C CA . LEU A 1 87 ? 8.995 -3.926 -22.286 1.00 97.19 87 LEU A CA 1
ATOM 699 C C . LEU A 1 87 ? 7.935 -4.973 -22.637 1.00 97.19 87 LEU A C 1
ATOM 701 O O . LEU A 1 87 ? 6.885 -5.020 -22.006 1.00 97.19 87 LEU A O 1
ATOM 705 N N . LYS A 1 88 ? 8.229 -5.855 -23.596 1.00 97.62 88 LYS A N 1
ATOM 706 C CA . LYS A 1 88 ? 7.351 -6.968 -23.950 1.00 97.62 88 LYS A CA 1
ATOM 707 C C . LYS A 1 88 ? 7.107 -7.896 -22.757 1.00 97.62 88 LYS A C 1
ATOM 709 O O . LYS A 1 88 ? 5.954 -8.175 -22.453 1.00 97.62 88 LYS A O 1
ATOM 714 N N . ILE A 1 89 ? 8.163 -8.327 -22.061 1.00 97.69 89 ILE A N 1
ATOM 715 C CA . ILE A 1 89 ? 8.038 -9.205 -20.883 1.00 97.69 89 ILE A CA 1
ATOM 716 C C . ILE A 1 89 ? 7.272 -8.495 -19.757 1.00 97.69 89 ILE A C 1
ATOM 718 O O . ILE A 1 89 ? 6.423 -9.101 -19.106 1.00 97.69 89 ILE A O 1
ATOM 722 N N . LEU A 1 90 ? 7.543 -7.204 -19.540 1.00 97.44 90 LEU A N 1
ATOM 723 C CA . LEU A 1 90 ? 6.839 -6.392 -18.548 1.00 97.44 90 LEU A CA 1
ATOM 724 C C . LEU A 1 90 ? 5.329 -6.341 -18.835 1.00 97.44 90 LEU A C 1
ATOM 726 O O . LEU A 1 90 ? 4.524 -6.584 -17.935 1.00 97.44 90 LEU A O 1
ATOM 730 N N . TRP A 1 91 ? 4.939 -6.073 -20.083 1.00 97.94 91 TRP A N 1
ATOM 731 C CA . TRP A 1 91 ? 3.531 -6.030 -20.480 1.00 97.94 91 TRP A CA 1
ATOM 732 C C . TRP A 1 91 ? 2.861 -7.405 -20.482 1.00 97.94 91 TRP A C 1
ATOM 734 O O . TRP A 1 91 ? 1.694 -7.498 -20.113 1.00 97.94 91 TRP A O 1
ATOM 744 N N . GLU A 1 92 ? 3.585 -8.475 -20.816 1.00 97.88 92 GLU A N 1
ATOM 745 C CA . GLU A 1 92 ? 3.104 -9.852 -20.640 1.00 97.88 92 GLU A CA 1
ATOM 746 C C . GLU A 1 92 ? 2.791 -10.149 -19.165 1.00 97.88 92 GLU A C 1
ATOM 748 O O . GLU A 1 92 ? 1.755 -10.737 -18.863 1.00 97.88 92 GLU A O 1
ATOM 753 N N . CYS A 1 93 ? 3.626 -9.686 -18.228 1.00 98.12 93 CYS A N 1
ATOM 754 C CA . CYS A 1 93 ? 3.347 -9.839 -16.800 1.00 98.12 93 CYS A CA 1
ATOM 755 C C . CYS A 1 93 ? 2.085 -9.070 -16.384 1.00 98.12 93 CYS A C 1
ATOM 757 O O . CYS A 1 93 ? 1.230 -9.637 -15.710 1.00 98.12 93 CYS A O 1
ATOM 759 N N . PHE A 1 94 ? 1.916 -7.818 -16.825 1.00 97.88 94 PHE A N 1
ATOM 760 C CA . PHE A 1 94 ? 0.673 -7.076 -16.579 1.00 97.88 94 PHE A CA 1
ATOM 761 C C . PHE A 1 94 ? -0.555 -7.764 -17.186 1.00 97.88 94 PHE A C 1
ATOM 763 O O . PHE A 1 94 ? -1.603 -7.784 -16.544 1.00 97.88 94 PHE A O 1
ATOM 770 N N . ALA A 1 95 ? -0.436 -8.347 -18.382 1.00 97.69 95 ALA A N 1
ATOM 771 C CA . ALA A 1 95 ? -1.519 -9.101 -19.006 1.00 97.69 95 ALA A CA 1
ATOM 772 C C . ALA A 1 95 ? -1.934 -10.302 -18.142 1.00 97.69 95 ALA A C 1
ATOM 774 O O . ALA A 1 95 ? -3.115 -10.442 -17.850 1.00 97.69 95 ALA A O 1
ATOM 775 N N . HIS A 1 96 ? -0.979 -11.081 -17.623 1.00 97.94 96 HIS A N 1
ATOM 776 C CA . HIS A 1 96 ? -1.277 -12.191 -16.709 1.00 97.94 96 HIS A CA 1
ATOM 777 C C . HIS A 1 96 ? -1.997 -11.747 -15.426 1.00 97.94 96 HIS A C 1
ATOM 779 O O . HIS A 1 96 ? -2.916 -12.422 -14.968 1.00 97.94 96 HIS A O 1
ATOM 785 N N . ILE A 1 97 ? -1.613 -10.602 -14.852 1.00 97.81 97 ILE A N 1
ATOM 786 C CA . ILE A 1 97 ? -2.309 -10.019 -13.695 1.00 97.81 97 ILE A CA 1
ATOM 787 C C . ILE A 1 97 ? -3.745 -9.614 -14.065 1.00 97.81 97 ILE A C 1
ATOM 789 O O . ILE A 1 97 ? -4.683 -9.883 -13.315 1.00 97.81 97 ILE A O 1
ATOM 793 N N . VAL A 1 98 ? -3.933 -8.965 -15.216 1.00 97.19 98 VAL A N 1
ATOM 794 C CA . VAL A 1 98 ? -5.258 -8.567 -15.719 1.00 97.19 98 VAL A CA 1
ATOM 795 C C . VAL A 1 98 ? -6.145 -9.792 -15.935 1.00 97.19 98 VAL A C 1
ATOM 797 O O . VAL A 1 98 ? -7.285 -9.799 -15.473 1.00 97.19 98 VAL A O 1
ATOM 800 N N . ASP A 1 99 ? -5.607 -10.831 -16.567 1.00 96.81 99 ASP A N 1
ATOM 801 C CA . ASP A 1 99 ? -6.273 -12.112 -16.793 1.00 96.81 99 ASP A CA 1
ATOM 802 C C . ASP A 1 99 ? -6.682 -12.763 -15.463 1.00 96.81 99 ASP A C 1
ATOM 804 O O . ASP A 1 99 ? -7.812 -13.239 -15.324 1.00 96.81 99 ASP A O 1
ATOM 808 N N . TYR A 1 100 ? -5.813 -12.700 -14.445 1.00 97.38 100 TYR A N 1
ATOM 809 C CA . TYR A 1 100 ? -6.140 -13.166 -13.100 1.00 97.38 100 TYR A CA 1
ATOM 810 C C . TYR A 1 100 ? -7.360 -12.453 -12.502 1.00 97.38 100 TYR A C 1
ATOM 812 O O . TYR A 1 100 ? -8.328 -13.098 -12.082 1.00 97.38 100 TYR A O 1
ATOM 820 N N . PHE A 1 101 ? -7.337 -11.119 -12.482 1.00 95.06 101 PHE A N 1
ATOM 821 C CA . PHE A 1 101 ? -8.422 -10.333 -11.895 1.00 95.06 101 PHE A CA 1
ATOM 822 C C . PHE A 1 101 ? -9.724 -10.397 -12.698 1.00 95.06 101 PHE A C 1
ATOM 824 O O . PHE A 1 101 ? -10.796 -10.237 -12.114 1.00 95.06 101 PHE A O 1
ATOM 831 N N . ALA A 1 102 ? -9.649 -10.644 -14.006 1.00 93.88 102 ALA A N 1
ATOM 832 C CA . ALA A 1 102 ? -10.821 -10.798 -14.857 1.00 93.88 102 ALA A CA 1
ATOM 833 C C . ALA A 1 102 ? -11.536 -12.141 -14.637 1.00 93.88 102 ALA A C 1
ATOM 835 O O . ALA A 1 102 ? -12.758 -12.157 -14.467 1.00 93.88 102 ALA A O 1
ATOM 836 N N . ASP A 1 103 ? -10.788 -13.248 -14.617 1.00 93.62 103 ASP A N 1
ATOM 837 C CA . ASP A 1 103 ? -11.377 -14.588 -14.699 1.00 93.62 103 ASP A CA 1
ATOM 838 C C . ASP A 1 103 ? -11.411 -15.336 -13.360 1.00 93.62 103 ASP A C 1
ATOM 840 O O . ASP A 1 103 ? -12.327 -16.129 -13.121 1.00 93.62 103 ASP A O 1
ATOM 844 N N . PHE A 1 104 ? -10.439 -15.100 -12.472 1.00 93.50 104 PHE A N 1
ATOM 845 C CA . PHE A 1 104 ? -10.189 -15.983 -11.328 1.00 93.50 104 PHE A CA 1
ATOM 846 C C . PHE A 1 104 ? -10.429 -15.330 -9.964 1.00 93.50 104 PHE A C 1
ATOM 848 O O . PHE A 1 104 ? -10.943 -16.002 -9.068 1.00 93.50 104 PHE A O 1
ATOM 855 N N . ALA A 1 105 ? -10.148 -14.032 -9.806 1.00 90.62 105 ALA A N 1
ATOM 856 C CA . ALA A 1 105 ? -10.159 -13.358 -8.501 1.00 90.62 105 ALA A CA 1
ATOM 857 C C . ALA A 1 105 ? -11.474 -13.498 -7.708 1.00 90.62 105 ALA A C 1
ATOM 859 O O . ALA A 1 105 ? -11.456 -13.653 -6.489 1.00 90.62 105 ALA A O 1
ATOM 860 N N . VAL A 1 106 ? -12.632 -13.496 -8.380 1.00 87.81 106 VAL A N 1
ATOM 861 C CA . VAL A 1 106 ? -13.953 -13.633 -7.727 1.00 87.81 106 VAL A CA 1
ATOM 862 C C . VAL A 1 106 ? -14.155 -15.015 -7.086 1.00 87.81 106 VAL A C 1
ATOM 864 O O . VAL A 1 106 ? -14.981 -15.169 -6.185 1.00 87.81 106 VAL A O 1
ATOM 867 N N . PHE A 1 107 ? -13.419 -16.025 -7.548 1.00 86.75 107 PHE A N 1
ATOM 868 C CA . PHE A 1 107 ? -13.556 -17.416 -7.123 1.00 86.75 107 PHE A CA 1
ATOM 869 C C . PHE A 1 107 ? -12.414 -17.882 -6.223 1.00 86.75 107 PHE A C 1
A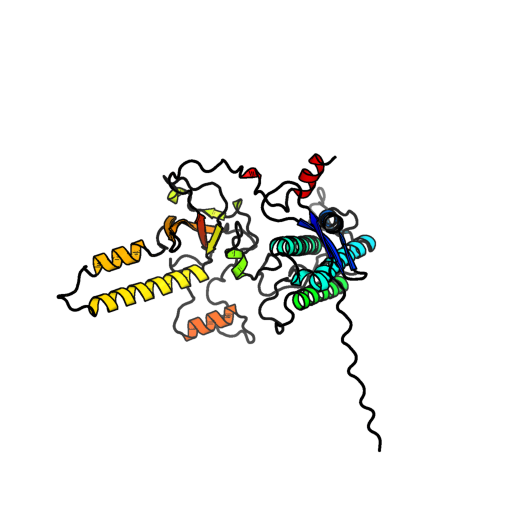TOM 871 O O . PHE A 1 107 ? -12.391 -19.061 -5.856 1.00 86.75 107 PHE A O 1
ATOM 878 N N . ASP A 1 108 ? -11.461 -17.007 -5.903 1.00 86.88 108 ASP A N 1
ATOM 879 C CA . ASP A 1 108 ? -10.263 -17.376 -5.163 1.00 86.88 108 ASP A CA 1
ATOM 880 C C . ASP A 1 108 ? -10.374 -17.132 -3.651 1.00 86.88 108 ASP A C 1
ATOM 882 O O . ASP A 1 108 ? -11.342 -16.555 -3.149 1.00 86.88 108 ASP A O 1
ATOM 886 N N . LYS A 1 109 ? -9.397 -17.645 -2.902 1.00 83.19 109 LYS A N 1
ATOM 887 C CA . LYS A 1 109 ? -9.280 -17.467 -1.454 1.00 83.19 109 LYS A CA 1
ATOM 888 C C . LYS A 1 109 ? -8.606 -16.124 -1.142 1.00 83.19 109 LYS A C 1
ATOM 890 O O . LYS A 1 109 ? -7.776 -15.673 -1.932 1.00 83.19 109 LYS A O 1
ATOM 895 N N . PRO A 1 110 ? -8.905 -15.511 0.020 1.00 78.50 110 PRO A N 1
ATOM 896 C CA . PRO A 1 110 ? -8.250 -14.275 0.451 1.00 78.50 110 PRO A CA 1
ATOM 897 C C . PRO A 1 110 ? -6.720 -14.345 0.406 1.00 78.50 110 PRO A C 1
ATOM 899 O O . PRO A 1 110 ? -6.097 -13.419 -0.095 1.00 78.50 110 PRO A O 1
ATOM 902 N N . ASP A 1 111 ? -6.128 -15.460 0.836 1.00 79.44 111 ASP A N 1
ATOM 903 C CA . ASP A 1 111 ? -4.669 -15.629 0.865 1.00 79.44 111 ASP A CA 1
ATOM 904 C C . ASP A 1 111 ? -4.053 -15.563 -0.540 1.00 79.44 111 ASP A C 1
ATOM 906 O O . ASP A 1 111 ? -3.057 -14.877 -0.757 1.00 79.44 111 ASP A O 1
ATOM 910 N N . MET A 1 112 ? -4.693 -16.202 -1.526 1.00 86.00 112 MET A N 1
ATOM 911 C CA . MET A 1 112 ? -4.239 -16.130 -2.916 1.00 86.00 112 MET A CA 1
ATOM 912 C C . MET A 1 112 ? -4.417 -14.723 -3.485 1.00 86.00 112 MET A C 1
ATOM 914 O O . MET A 1 112 ? -3.528 -14.226 -4.169 1.00 86.00 112 MET A O 1
ATOM 918 N N . LEU A 1 113 ? -5.529 -14.044 -3.173 1.00 85.81 113 LEU A N 1
ATOM 919 C CA . LEU A 1 113 ? -5.729 -12.650 -3.575 1.00 85.81 113 LEU A CA 1
ATOM 920 C C . LEU A 1 113 ? -4.603 -11.747 -3.062 1.00 85.81 113 LEU A C 1
ATOM 922 O O . LEU A 1 113 ? -4.138 -10.902 -3.824 1.00 85.81 113 LEU A O 1
ATOM 926 N N . THR A 1 114 ? -4.136 -11.954 -1.828 1.00 83.44 114 THR A N 1
ATOM 927 C CA . THR A 1 114 ? -2.977 -11.240 -1.271 1.00 83.44 114 THR A CA 1
ATOM 928 C C . THR A 1 114 ? -1.728 -11.462 -2.119 1.00 83.44 114 THR A C 1
ATOM 930 O O . THR A 1 114 ? -1.127 -10.484 -2.548 1.00 83.44 114 THR A O 1
ATOM 933 N N . ILE A 1 115 ? -1.398 -12.713 -2.465 1.00 87.38 115 ILE A N 1
ATOM 934 C CA . ILE A 1 115 ? -0.235 -13.036 -3.315 1.00 87.38 115 ILE A CA 1
ATOM 935 C C . ILE A 1 115 ? -0.308 -12.296 -4.659 1.00 87.38 115 ILE A C 1
ATOM 937 O O . ILE A 1 115 ? 0.675 -11.721 -5.123 1.00 87.38 115 ILE A O 1
ATOM 941 N N . TRP A 1 116 ? -1.480 -12.271 -5.295 1.00 93.38 116 TRP A N 1
ATOM 942 C CA . TRP A 1 116 ? -1.650 -11.577 -6.572 1.00 93.38 116 TRP A CA 1
ATOM 943 C C . TRP A 1 116 ? -1.570 -10.052 -6.449 1.00 93.38 116 TRP A C 1
ATOM 945 O O . TRP A 1 116 ? -1.062 -9.400 -7.361 1.00 93.38 116 TRP A O 1
ATOM 955 N N . PHE A 1 117 ? -2.028 -9.470 -5.338 1.00 89.56 117 PHE A N 1
ATOM 956 C CA . PHE A 1 117 ? -1.814 -8.049 -5.055 1.00 89.56 117 PHE A CA 1
ATOM 957 C C . PHE A 1 117 ? -0.343 -7.729 -4.767 1.00 89.56 117 PHE A C 1
ATOM 959 O O . PHE A 1 117 ? 0.154 -6.726 -5.274 1.00 89.56 117 PHE A O 1
ATOM 966 N N . ASP A 1 118 ? 0.385 -8.602 -4.074 1.00 87.88 118 ASP A N 1
ATOM 967 C CA . ASP A 1 118 ? 1.827 -8.440 -3.871 1.00 87.88 118 ASP A CA 1
ATOM 968 C C . ASP A 1 118 ? 2.583 -8.471 -5.213 1.00 87.88 118 ASP A C 1
ATOM 970 O O . ASP A 1 118 ? 3.486 -7.667 -5.446 1.00 87.88 118 ASP A O 1
ATOM 974 N N . LEU A 1 119 ? 2.173 -9.328 -6.157 1.00 94.06 119 LEU A N 1
ATOM 975 C CA . LEU A 1 119 ? 2.724 -9.331 -7.519 1.00 94.06 119 LEU A CA 1
ATOM 976 C C . LEU A 1 119 ? 2.442 -8.027 -8.286 1.00 94.06 119 LEU A C 1
ATOM 978 O O . LEU A 1 119 ? 3.277 -7.594 -9.087 1.00 94.06 119 LEU A O 1
ATOM 982 N N . VAL A 1 120 ? 1.295 -7.380 -8.043 1.00 94.69 120 VAL A N 1
ATOM 983 C CA . VAL A 1 120 ? 1.018 -6.032 -8.566 1.00 94.69 120 VAL A CA 1
ATOM 984 C C . VAL A 1 120 ? 2.010 -5.033 -7.979 1.00 94.69 120 VAL A C 1
ATOM 986 O O . VAL A 1 120 ? 2.612 -4.276 -8.743 1.00 94.69 120 VAL A O 1
ATOM 989 N N . ASP A 1 121 ? 2.210 -5.042 -6.661 1.00 89.38 121 ASP A N 1
ATOM 990 C CA . ASP A 1 121 ? 3.139 -4.133 -5.982 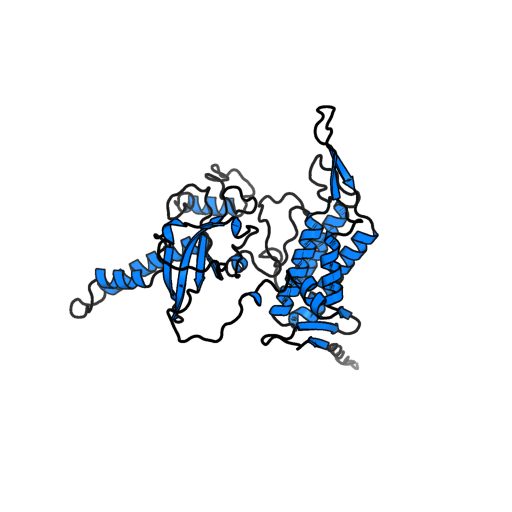1.00 89.38 121 ASP A CA 1
ATOM 991 C C . ASP A 1 121 ? 4.576 -4.304 -6.502 1.00 89.38 121 ASP A C 1
ATOM 993 O O . ASP A 1 121 ? 5.239 -3.315 -6.826 1.00 89.38 121 ASP A O 1
ATOM 997 N N . GLU A 1 122 ? 5.040 -5.542 -6.693 1.00 90.94 122 GLU A N 1
ATOM 998 C CA . GLU A 1 122 ? 6.351 -5.842 -7.288 1.00 90.94 122 GLU A CA 1
ATOM 999 C C . GLU A 1 122 ? 6.500 -5.253 -8.698 1.00 90.94 122 GLU A C 1
ATOM 1001 O O . GLU A 1 122 ? 7.487 -4.574 -9.005 1.00 90.94 122 GLU A O 1
ATOM 1006 N N . LEU A 1 123 ? 5.491 -5.426 -9.558 1.00 94.69 123 LEU A N 1
ATOM 1007 C CA . LEU A 1 123 ? 5.483 -4.801 -10.882 1.00 94.69 123 LEU A CA 1
ATOM 1008 C C . LEU A 1 123 ? 5.521 -3.272 -10.790 1.00 94.69 123 LEU A C 1
ATOM 1010 O O . LEU A 1 123 ? 6.265 -2.625 -11.533 1.00 94.69 123 LEU A O 1
ATOM 1014 N N . GLN A 1 124 ? 4.770 -2.670 -9.867 1.00 91.62 124 GLN A N 1
ATOM 1015 C CA . GLN A 1 124 ? 4.801 -1.223 -9.658 1.00 91.62 124 GLN A CA 1
ATOM 1016 C C . GLN A 1 124 ? 6.172 -0.727 -9.178 1.00 91.62 124 GLN A C 1
ATOM 1018 O O . GLN A 1 124 ? 6.598 0.357 -9.591 1.00 91.62 124 GLN A O 1
ATOM 1023 N N . GLN A 1 125 ? 6.893 -1.511 -8.371 1.00 89.06 125 GLN A N 1
ATOM 1024 C CA . GLN A 1 125 ? 8.264 -1.197 -7.954 1.00 89.06 125 GLN A CA 1
ATOM 1025 C C . GLN A 1 125 ? 9.258 -1.286 -9.115 1.00 89.06 125 GLN A C 1
ATOM 1027 O O . GLN A 1 125 ? 10.151 -0.440 -9.223 1.00 89.06 125 GLN A O 1
ATOM 1032 N N . VAL A 1 126 ? 9.102 -2.262 -10.015 1.00 92.00 126 VAL A N 1
ATOM 1033 C CA . VAL A 1 126 ? 9.897 -2.328 -11.252 1.00 92.00 126 VAL A CA 1
ATOM 1034 C C . VAL A 1 126 ? 9.659 -1.075 -12.090 1.00 92.00 126 VAL A C 1
ATOM 1036 O O . VAL A 1 126 ? 10.624 -0.414 -12.474 1.00 92.00 126 VAL A O 1
ATOM 1039 N N . VAL A 1 127 ? 8.390 -0.719 -12.319 1.00 92.69 127 VAL A N 1
ATOM 1040 C CA . VAL A 1 127 ? 7.984 0.452 -13.111 1.00 92.69 127 VAL A CA 1
ATOM 1041 C C . VAL A 1 127 ? 8.520 1.754 -12.513 1.00 92.69 127 VAL A C 1
ATOM 1043 O O . VAL A 1 127 ? 9.046 2.590 -13.243 1.00 92.69 127 VAL A O 1
ATOM 1046 N N . ARG A 1 128 ? 8.489 1.892 -11.182 1.00 88.19 128 ARG A N 1
ATOM 1047 C CA . ARG A 1 128 ? 9.044 3.044 -10.451 1.00 88.19 128 ARG A CA 1
ATOM 1048 C C . ARG A 1 128 ? 10.500 3.341 -10.788 1.00 88.19 128 ARG A C 1
ATOM 1050 O O . ARG A 1 128 ? 10.918 4.493 -10.776 1.00 88.19 128 ARG A O 1
ATOM 1057 N N . ARG A 1 129 ? 11.293 2.291 -11.001 1.00 88.88 129 ARG A N 1
ATOM 1058 C CA . ARG A 1 129 ? 12.742 2.390 -11.221 1.00 88.88 129 ARG A CA 1
ATOM 1059 C C . ARG A 1 129 ? 13.094 2.694 -12.678 1.00 88.88 129 ARG A C 1
ATOM 1061 O O . ARG A 1 129 ? 14.275 2.871 -12.976 1.00 88.88 129 ARG A O 1
ATOM 1068 N N . LEU A 1 130 ? 12.108 2.732 -13.577 1.00 91.00 130 LEU A N 1
ATOM 1069 C CA . LEU A 1 130 ? 12.326 3.027 -14.989 1.00 91.00 130 LEU A CA 1
ATOM 1070 C C . LEU A 1 130 ? 12.553 4.531 -15.210 1.00 91.00 130 LEU A C 1
ATOM 1072 O O . LEU A 1 130 ? 11.892 5.357 -14.577 1.00 91.00 130 LEU A O 1
ATOM 1076 N N . PRO A 1 131 ? 13.433 4.916 -16.149 1.00 90.69 131 PRO A N 1
ATOM 1077 C CA . PRO A 1 131 ? 13.718 6.311 -16.475 1.00 90.69 131 PRO A CA 1
ATOM 1078 C C . PRO A 1 131 ? 12.623 6.927 -17.372 1.00 90.69 131 PRO A C 1
ATOM 1080 O O . PRO A 1 131 ? 12.892 7.404 -18.475 1.00 90.69 131 PRO A O 1
ATOM 1083 N N . HIS A 1 132 ? 11.362 6.879 -16.927 1.00 91.38 132 HIS A N 1
ATOM 1084 C CA . HIS A 1 132 ? 10.184 7.337 -17.685 1.00 91.38 132 HIS A CA 1
ATOM 1085 C C . HIS A 1 132 ? 9.581 8.653 -17.159 1.00 91.38 132 HIS A C 1
ATOM 1087 O O . HIS A 1 132 ? 8.464 9.024 -17.513 1.00 91.38 132 HIS A O 1
ATOM 1093 N N . GLN A 1 133 ? 10.343 9.394 -16.351 1.00 87.50 133 GLN A N 1
ATOM 1094 C CA . GLN A 1 133 ? 9.944 10.668 -15.746 1.00 87.50 133 GLN A CA 1
ATOM 1095 C C . GLN A 1 133 ? 10.006 11.847 -16.732 1.00 87.50 133 GLN A C 1
ATOM 1097 O O . GLN A 1 133 ? 10.711 12.827 -16.503 1.00 87.50 133 GLN A O 1
ATOM 1102 N N . HIS A 1 134 ? 9.284 11.752 -17.850 1.00 88.56 134 HIS A N 1
ATOM 1103 C CA . HIS A 1 134 ? 9.387 12.691 -18.976 1.00 88.56 134 HIS A CA 1
ATOM 1104 C C . HIS A 1 134 ? 8.940 14.131 -18.655 1.00 88.56 134 HIS A C 1
ATOM 1106 O O . HIS A 1 134 ? 9.310 15.060 -19.368 1.00 88.56 134 HIS A O 1
ATOM 1112 N N . TRP A 1 135 ? 8.178 14.341 -17.577 1.00 83.31 135 TRP A N 1
ATOM 1113 C CA . TRP A 1 135 ? 7.784 15.674 -17.093 1.00 83.31 135 TRP A CA 1
ATOM 1114 C C . TRP A 1 135 ? 8.815 16.332 -16.161 1.00 83.31 135 TRP A C 1
ATOM 1116 O O . TRP A 1 135 ? 8.601 17.469 -15.740 1.00 83.31 135 TRP A O 1
ATOM 1126 N N . VAL A 1 136 ? 9.894 15.643 -15.771 1.00 82.94 136 VAL A N 1
ATOM 1127 C CA . VAL A 1 136 ? 10.925 16.215 -14.891 1.00 82.94 136 VAL A CA 1
ATOM 1128 C C . VAL A 1 136 ? 11.954 16.956 -15.740 1.00 82.94 136 VAL A C 1
ATOM 1130 O O . VAL A 1 136 ? 12.767 16.349 -16.435 1.00 82.94 136 VAL A O 1
ATOM 1133 N N . GLU A 1 137 ? 11.931 18.289 -15.676 1.00 81.31 137 GLU A N 1
ATOM 1134 C CA . GLU A 1 137 ? 12.872 19.128 -16.422 1.00 81.31 137 GLU A CA 1
ATOM 1135 C C . GLU A 1 137 ? 14.332 18.800 -16.067 1.00 81.31 137 GLU A C 1
ATOM 1137 O O . GLU A 1 137 ? 14.718 18.752 -14.899 1.00 81.31 137 GLU A O 1
ATOM 1142 N N . GLY A 1 138 ? 15.162 18.600 -17.095 1.00 81.00 138 GLY A N 1
ATOM 1143 C CA . GLY A 1 138 ? 16.600 18.354 -16.948 1.00 81.00 138 GLY A CA 1
ATOM 1144 C C . GLY A 1 138 ? 16.995 16.905 -16.649 1.00 81.00 138 GLY A C 1
ATOM 1145 O O . GLY A 1 138 ? 18.189 16.608 -16.659 1.00 81.00 138 GLY A O 1
ATOM 1146 N N . LEU A 1 139 ? 16.038 15.997 -16.435 1.00 84.19 139 LEU A N 1
ATOM 1147 C CA . LEU A 1 139 ? 16.322 14.572 -16.274 1.00 84.19 139 LEU A CA 1
ATOM 1148 C C . LEU A 1 139 ? 16.212 13.852 -17.633 1.00 84.19 139 LEU A C 1
ATOM 1150 O O . LEU A 1 139 ? 15.198 14.002 -18.317 1.00 84.19 139 LEU A O 1
ATOM 1154 N N . PRO A 1 140 ? 17.215 13.059 -18.058 1.00 86.25 140 PRO A N 1
ATOM 1155 C CA . PRO A 1 140 ? 17.081 12.265 -19.273 1.00 86.25 140 PRO A CA 1
ATOM 1156 C C . PRO A 1 140 ? 15.982 11.202 -19.104 1.00 86.25 140 PRO A C 1
ATOM 1158 O O . PRO A 1 140 ? 15.819 10.621 -18.031 1.00 86.25 140 PRO A O 1
ATOM 1161 N N . CYS A 1 141 ? 15.230 10.924 -20.166 1.00 91.31 141 CYS A N 1
ATOM 1162 C CA . CYS A 1 141 ? 14.168 9.917 -20.172 1.00 91.31 141 CYS A CA 1
ATOM 1163 C C . CYS A 1 141 ? 14.184 9.111 -21.475 1.00 91.31 141 CYS A C 1
ATOM 1165 O O . CYS A 1 141 ? 14.755 9.555 -22.472 1.00 91.31 141 CYS A O 1
ATOM 1167 N N . CYS A 1 142 ? 13.590 7.914 -21.461 1.00 92.25 142 CYS A N 1
ATOM 1168 C CA . CYS A 1 142 ? 13.456 7.104 -22.674 1.00 92.25 142 CYS A CA 1
ATOM 1169 C C . CYS A 1 142 ? 12.587 7.797 -23.730 1.00 92.25 142 CYS A C 1
ATOM 1171 O O . CYS A 1 142 ? 11.581 8.418 -23.389 1.00 92.25 142 CYS A O 1
ATOM 1173 N N . GLY A 1 143 ? 12.891 7.576 -25.012 1.00 93.44 143 GLY A N 1
ATOM 1174 C CA . GLY A 1 143 ? 12.066 8.079 -26.118 1.00 93.44 143 GLY A CA 1
ATOM 1175 C C . GLY A 1 143 ? 10.600 7.615 -26.103 1.00 93.44 143 GLY A C 1
ATOM 1176 O O . GLY A 1 143 ? 9.744 8.310 -26.636 1.00 93.44 143 GLY A O 1
ATOM 1177 N N . HIS A 1 144 ? 10.290 6.480 -25.465 1.00 94.62 144 HIS A N 1
ATOM 1178 C CA . HIS A 1 144 ? 8.925 5.948 -25.304 1.00 94.62 144 HIS A CA 1
ATOM 1179 C C . HIS A 1 144 ? 8.268 6.301 -23.960 1.00 94.62 144 HIS A C 1
ATOM 1181 O O . HIS A 1 144 ? 7.242 5.724 -23.615 1.00 94.62 144 HIS A O 1
ATOM 1187 N N . ALA A 1 145 ? 8.875 7.166 -23.141 1.00 93.81 145 ALA A N 1
ATOM 1188 C CA . ALA A 1 145 ? 8.423 7.400 -21.768 1.00 93.81 145 ALA A CA 1
ATOM 1189 C C . ALA A 1 145 ? 6.978 7.926 -21.675 1.00 93.81 145 ALA A C 1
ATOM 1191 O O . ALA A 1 145 ? 6.250 7.541 -20.759 1.00 93.81 145 ALA A O 1
ATOM 1192 N N . GLU A 1 146 ? 6.561 8.781 -22.611 1.00 93.31 146 GLU A N 1
ATOM 1193 C CA . GLU A 1 146 ? 5.201 9.336 -22.666 1.00 93.31 146 GLU A CA 1
ATOM 1194 C C . GLU A 1 146 ? 4.167 8.249 -22.997 1.00 93.31 146 GLU A C 1
ATOM 1196 O O . GLU A 1 146 ? 3.248 8.021 -22.208 1.00 93.31 146 GLU A O 1
ATOM 1201 N N . ASP A 1 147 ? 4.380 7.504 -24.089 1.00 95.06 147 ASP A N 1
ATOM 1202 C CA . ASP A 1 147 ? 3.525 6.378 -24.495 1.00 95.06 147 ASP A CA 1
ATOM 1203 C C . ASP A 1 147 ? 3.424 5.322 -23.386 1.00 95.06 147 ASP A C 1
ATOM 1205 O O . ASP A 1 147 ? 2.332 4.886 -23.023 1.00 95.06 147 ASP A O 1
ATOM 1209 N N . PHE A 1 148 ? 4.562 4.969 -22.779 1.00 95.62 148 PHE A N 1
ATOM 1210 C CA . PHE A 1 148 ? 4.607 4.034 -21.659 1.00 95.62 148 PHE A CA 1
ATOM 1211 C C . PHE A 1 148 ? 3.754 4.511 -20.479 1.00 95.62 148 PHE A C 1
ATOM 1213 O O . PHE A 1 148 ? 3.038 3.716 -19.873 1.00 95.62 148 PHE A O 1
ATOM 1220 N N . THR A 1 149 ? 3.843 5.798 -20.130 1.00 93.06 149 THR A N 1
ATOM 1221 C CA . THR A 1 149 ? 3.085 6.374 -19.010 1.00 93.06 149 THR A CA 1
ATOM 1222 C C . THR A 1 149 ? 1.587 6.264 -19.270 1.00 93.06 149 THR A C 1
ATOM 1224 O O . THR A 1 149 ? 0.844 5.813 -18.399 1.00 93.06 149 THR A O 1
ATOM 1227 N N . TYR A 1 150 ? 1.159 6.598 -20.489 1.00 93.25 150 TYR A N 1
ATOM 1228 C CA . TYR A 1 150 ? -0.234 6.489 -20.912 1.00 93.25 150 TYR A CA 1
ATOM 1229 C C . TYR A 1 150 ? -0.755 5.044 -20.843 1.00 93.25 150 TYR A C 1
ATOM 1231 O O . TYR A 1 150 ? -1.827 4.785 -20.290 1.00 93.25 150 TYR A O 1
ATOM 1239 N N . GLU A 1 151 ? 0.011 4.083 -21.366 1.00 95.44 151 GLU A N 1
ATOM 1240 C CA . GLU A 1 151 ? -0.347 2.661 -21.322 1.00 95.44 151 GLU A CA 1
ATOM 1241 C C . GLU A 1 151 ? -0.406 2.135 -19.885 1.00 95.44 151 GLU A C 1
ATOM 1243 O O . GLU A 1 151 ? -1.355 1.441 -19.512 1.00 95.44 151 GLU A O 1
ATOM 1248 N N . TYR A 1 152 ? 0.565 2.515 -19.052 1.00 95.31 152 TYR A N 1
ATOM 1249 C CA . TYR A 1 152 ? 0.624 2.124 -17.648 1.00 95.31 152 TYR A CA 1
ATOM 1250 C C . TYR A 1 152 ? -0.597 2.631 -16.874 1.00 95.31 152 TYR A C 1
ATOM 1252 O O . TYR A 1 152 ? -1.261 1.846 -16.195 1.00 95.31 152 TYR A O 1
ATOM 1260 N N . GLU A 1 153 ? -0.961 3.907 -17.020 1.00 92.06 153 GLU A N 1
ATOM 1261 C CA . GLU A 1 153 ? -2.190 4.455 -16.433 1.00 92.06 153 GLU A CA 1
ATOM 1262 C C . GLU A 1 153 ? -3.439 3.706 -16.908 1.00 92.06 153 GLU A C 1
ATOM 1264 O O . GLU A 1 153 ? -4.322 3.393 -16.102 1.00 92.06 153 GLU A O 1
ATOM 1269 N N . GLY A 1 154 ? -3.496 3.372 -18.200 1.00 93.00 154 GLY A N 1
ATOM 1270 C CA . GLY A 1 154 ? -4.567 2.575 -18.790 1.00 93.00 154 GLY A CA 1
ATOM 1271 C C . GLY A 1 154 ? -4.706 1.199 -18.137 1.00 93.00 154 GLY A C 1
ATOM 1272 O O . GLY A 1 154 ? -5.816 0.809 -17.763 1.00 93.00 154 GLY A O 1
ATOM 1273 N N . VAL A 1 155 ? -3.592 0.491 -17.932 1.00 95.62 155 VAL A N 1
ATOM 1274 C CA . VAL A 1 155 ? -3.563 -0.817 -17.259 1.00 95.62 155 VAL A CA 1
ATOM 1275 C C . VAL A 1 155 ? -3.992 -0.699 -15.797 1.00 95.62 155 VAL A C 1
ATOM 1277 O O . VAL A 1 155 ? -4.831 -1.478 -15.347 1.00 95.62 155 VAL A O 1
ATOM 1280 N N . ILE A 1 156 ? -3.497 0.294 -15.052 1.00 93.06 156 ILE A N 1
ATOM 1281 C CA . ILE A 1 156 ? -3.913 0.498 -13.656 1.00 93.06 156 ILE A CA 1
ATOM 1282 C C . ILE A 1 156 ? -5.411 0.826 -13.569 1.00 93.06 156 ILE A C 1
ATOM 1284 O O . ILE A 1 156 ? -6.113 0.297 -12.700 1.00 93.06 156 ILE A O 1
ATOM 1288 N N . LYS A 1 157 ? -5.941 1.655 -14.479 1.00 90.75 157 LYS A N 1
ATOM 1289 C CA . LYS A 1 157 ? -7.382 1.937 -14.552 1.00 90.75 157 LYS A CA 1
ATOM 1290 C C . LYS A 1 157 ? -8.176 0.665 -14.858 1.00 90.75 157 LYS A C 1
ATOM 1292 O O . LYS A 1 157 ? -9.189 0.415 -14.207 1.00 90.75 157 LYS A O 1
ATOM 1297 N N . LEU A 1 158 ? -7.708 -0.151 -15.804 1.00 92.94 158 LEU A N 1
ATOM 1298 C CA . LEU A 1 158 ? -8.327 -1.432 -16.143 1.00 92.94 158 LEU A CA 1
ATOM 1299 C C . LEU A 1 158 ? -8.366 -2.377 -14.936 1.00 92.94 158 LEU A C 1
ATOM 1301 O O . LEU A 1 158 ? -9.436 -2.888 -14.618 1.00 92.94 158 LEU A O 1
ATOM 1305 N N . LEU A 1 159 ? -7.250 -2.545 -14.223 1.00 93.12 159 LEU A N 1
ATOM 1306 C CA . LEU A 1 159 ? -7.184 -3.381 -13.021 1.00 93.12 159 LEU A CA 1
ATOM 1307 C C . LEU A 1 159 ? -8.205 -2.946 -11.967 1.00 93.12 159 LEU A C 1
ATOM 1309 O O . LEU A 1 159 ? -8.978 -3.769 -11.483 1.00 93.12 159 LEU A O 1
ATOM 1313 N N . ASN A 1 160 ? -8.286 -1.651 -11.651 1.00 90.12 160 ASN A N 1
ATOM 1314 C CA . ASN A 1 160 ? -9.268 -1.160 -10.676 1.00 90.12 160 ASN A CA 1
ATOM 1315 C C . ASN A 1 160 ? -10.720 -1.407 -11.112 1.00 90.12 160 ASN A C 1
ATOM 1317 O O . ASN A 1 160 ? -11.568 -1.708 -10.267 1.00 90.12 160 ASN A O 1
ATOM 1321 N N . ASN A 1 161 ? -11.006 -1.303 -12.413 1.00 88.94 161 ASN A N 1
ATOM 1322 C CA . ASN A 1 161 ? -12.333 -1.595 -12.954 1.00 88.94 161 ASN A CA 1
ATOM 1323 C C . ASN A 1 161 ? -12.685 -3.085 -12.845 1.00 88.94 161 ASN A C 1
ATOM 1325 O O . ASN A 1 161 ? -13.850 -3.412 -12.631 1.00 88.94 161 ASN A O 1
ATOM 1329 N N . LEU A 1 162 ? -11.699 -3.979 -12.981 1.00 90.00 162 LEU A N 1
ATOM 1330 C CA . LEU A 1 162 ? -11.891 -5.422 -12.817 1.00 90.00 162 LEU A CA 1
ATOM 1331 C C . LEU A 1 162 ? -12.110 -5.799 -11.348 1.00 90.00 162 LEU A C 1
ATOM 1333 O O . LEU A 1 162 ? -13.047 -6.527 -11.035 1.00 90.00 162 LEU A O 1
ATOM 1337 N N . ILE A 1 163 ? -11.298 -5.250 -10.440 1.00 88.38 163 ILE A N 1
ATOM 1338 C CA . ILE A 1 163 ? -11.383 -5.545 -9.001 1.00 88.38 163 ILE A CA 1
ATOM 1339 C C . ILE A 1 163 ? -12.674 -4.975 -8.393 1.00 88.38 163 ILE A C 1
ATOM 1341 O O . ILE A 1 163 ? -13.330 -5.612 -7.569 1.00 88.38 163 ILE A O 1
ATOM 1345 N N . THR A 1 164 ? -13.052 -3.758 -8.788 1.00 82.75 164 THR A N 1
ATOM 1346 C CA . THR A 1 164 ? -14.189 -3.020 -8.217 1.00 82.75 164 THR A CA 1
ATOM 1347 C C . THR A 1 164 ? -15.129 -2.512 -9.315 1.00 82.75 164 THR A C 1
ATOM 1349 O O . THR A 1 164 ? -15.213 -1.306 -9.552 1.00 82.75 164 THR A O 1
ATOM 1352 N N . PRO A 1 165 ? -15.921 -3.401 -9.947 1.00 68.00 165 PRO A N 1
ATOM 1353 C CA . PRO A 1 165 ? -16.731 -3.073 -11.128 1.00 68.00 165 PRO A CA 1
ATOM 1354 C C . PRO A 1 165 ? -17.879 -2.081 -10.874 1.00 68.00 165 PRO A C 1
ATOM 1356 O O . PRO A 1 165 ? -18.543 -1.648 -11.813 1.00 68.00 165 PRO A O 1
ATOM 1359 N N . VAL A 1 166 ? -18.148 -1.730 -9.612 1.00 63.69 166 VAL A N 1
ATOM 1360 C CA . VAL A 1 166 ? -19.298 -0.904 -9.197 1.00 63.69 166 VAL A CA 1
ATOM 1361 C C . VAL A 1 166 ? -18.876 0.479 -8.687 1.00 63.69 166 VAL A C 1
ATOM 1363 O O . VAL A 1 166 ? -19.738 1.275 -8.325 1.00 63.69 166 VAL A O 1
ATOM 1366 N N . CYS A 1 167 ? -17.580 0.803 -8.638 1.00 53.31 167 CYS A N 1
ATOM 1367 C CA . CYS A 1 167 ? -17.149 2.089 -8.089 1.00 53.31 167 CYS A CA 1
ATOM 1368 C C . CYS A 1 167 ? -17.179 3.176 -9.179 1.00 53.31 167 CYS A C 1
ATOM 1370 O O . CYS A 1 167 ? -16.431 3.065 -10.151 1.00 53.31 167 CYS A O 1
ATOM 1372 N N . PRO A 1 168 ? -18.018 4.224 -9.050 1.00 51.38 168 PRO A N 1
ATOM 1373 C CA . PRO A 1 168 ? -17.900 5.409 -9.889 1.00 51.38 168 PRO A CA 1
ATOM 1374 C C . PRO A 1 168 ? -16.492 5.987 -9.738 1.00 51.38 168 PRO A C 1
ATOM 1376 O O . PRO A 1 168 ? -15.913 5.913 -8.651 1.00 51.38 168 PRO A O 1
ATOM 1379 N N . GLU A 1 169 ? -15.971 6.543 -10.829 1.00 53.09 169 GLU A N 1
ATOM 1380 C CA . GLU A 1 169 ? -14.661 7.189 -10.902 1.00 53.09 169 GLU A CA 1
ATOM 1381 C C . GLU A 1 169 ? -14.370 8.012 -9.619 1.00 53.09 169 GLU A C 1
ATOM 1383 O O . GLU A 1 169 ? -15.202 8.799 -9.165 1.00 53.09 169 GLU A O 1
ATOM 1388 N N . ASP A 1 170 ? -13.195 7.763 -9.029 1.00 52.53 170 ASP A N 1
ATOM 1389 C CA . ASP A 1 170 ? -12.460 8.589 -8.052 1.00 52.53 170 ASP A CA 1
ATOM 1390 C C . ASP A 1 170 ? -12.514 8.351 -6.540 1.00 52.53 170 ASP A C 1
ATOM 1392 O O . ASP A 1 170 ? -11.632 8.883 -5.864 1.00 52.53 170 ASP A O 1
ATOM 1396 N N . GLN A 1 171 ? -13.407 7.563 -5.932 1.00 59.91 171 GLN A N 1
ATOM 1397 C CA . GLN A 1 171 ? -13.441 7.660 -4.458 1.00 59.91 171 GLN A CA 1
ATOM 1398 C C . GLN A 1 171 ? -12.339 6.910 -3.705 1.00 59.91 171 GLN A C 1
ATOM 1400 O O . GLN A 1 171 ? -11.956 7.408 -2.653 1.00 59.91 171 GLN A O 1
ATOM 1405 N N . ASN A 1 172 ? -11.798 5.788 -4.201 1.00 68.69 172 ASN A N 1
ATOM 1406 C CA . ASN A 1 172 ? -10.604 5.132 -3.632 1.00 68.69 172 ASN A CA 1
ATOM 1407 C C . ASN A 1 172 ? -10.150 3.941 -4.504 1.00 68.69 172 ASN A C 1
ATOM 1409 O O . ASN A 1 172 ? -10.670 2.841 -4.305 1.00 68.69 172 ASN A O 1
ATOM 1413 N N . PRO A 1 173 ? -9.197 4.114 -5.440 1.00 79.00 173 PRO A N 1
ATOM 1414 C CA . PRO A 1 173 ? -8.629 2.978 -6.165 1.00 79.00 173 PRO A CA 1
ATOM 1415 C C . PRO A 1 173 ? -7.883 2.040 -5.203 1.00 79.00 173 PRO A C 1
ATOM 1417 O O . PRO A 1 173 ? -7.213 2.508 -4.273 1.00 79.00 173 PRO A O 1
ATOM 1420 N N . LEU A 1 174 ? -8.014 0.732 -5.440 1.00 82.88 174 LEU A N 1
ATOM 1421 C CA . LEU A 1 174 ? -7.314 -0.330 -4.708 1.00 82.88 174 LEU A CA 1
ATOM 1422 C C . LEU A 1 174 ? -5.900 -0.551 -5.246 1.00 82.88 174 LEU A C 1
ATOM 1424 O O . LEU A 1 174 ? -5.025 -0.962 -4.498 1.00 82.88 174 LEU A O 1
ATOM 1428 N N . VAL A 1 175 ? -5.666 -0.242 -6.521 1.00 86.75 175 VAL A N 1
ATOM 1429 C CA . VAL A 1 175 ? -4.332 -0.213 -7.127 1.00 86.75 175 VAL A CA 1
ATOM 1430 C C . VAL A 1 175 ? -4.044 1.224 -7.539 1.00 86.75 175 VAL A C 1
ATOM 1432 O O . VAL A 1 175 ? -4.739 1.785 -8.385 1.00 86.75 175 VAL A O 1
ATOM 1435 N N . ARG A 1 176 ? -3.051 1.871 -6.934 1.00 84.25 176 ARG A N 1
ATOM 1436 C CA . ARG A 1 176 ? -2.737 3.281 -7.218 1.00 84.25 176 ARG A CA 1
ATOM 1437 C C . ARG A 1 176 ? -1.580 3.362 -8.190 1.00 84.25 176 ARG A C 1
ATOM 1439 O O . ARG A 1 176 ? -0.562 2.727 -7.963 1.00 84.25 176 ARG A O 1
ATOM 1446 N N . ALA A 1 177 ? -1.723 4.139 -9.259 1.00 83.12 177 ALA A N 1
ATOM 1447 C CA . ALA A 1 177 ? -0.621 4.340 -10.189 1.00 83.12 177 ALA A CA 1
ATOM 1448 C C . ALA A 1 177 ? 0.549 5.029 -9.478 1.00 83.12 177 ALA A C 1
ATOM 1450 O O . ALA A 1 177 ? 0.351 5.876 -8.595 1.00 83.12 177 ALA A O 1
ATOM 1451 N N . ASN A 1 178 ? 1.768 4.654 -9.857 1.00 78.69 178 ASN A N 1
ATOM 1452 C CA . ASN A 1 178 ? 2.949 5.259 -9.277 1.00 78.69 178 ASN A CA 1
ATOM 1453 C C . ASN A 1 178 ? 3.066 6.728 -9.700 1.00 78.69 178 ASN A C 1
ATOM 1455 O O . ASN A 1 178 ? 3.303 7.029 -10.866 1.00 78.69 178 ASN A O 1
ATOM 1459 N N . LYS A 1 179 ? 2.948 7.638 -8.732 1.00 75.56 179 LYS A N 1
ATOM 1460 C CA . LYS A 1 179 ? 3.031 9.088 -8.958 1.00 75.56 179 LYS A CA 1
ATOM 1461 C C . LYS A 1 179 ? 4.404 9.531 -9.457 1.00 75.56 179 LYS A C 1
ATOM 1463 O O . LYS A 1 179 ? 4.489 10.503 -10.196 1.00 75.56 179 LYS A O 1
ATOM 1468 N N . ASP A 1 180 ? 5.456 8.781 -9.131 1.00 74.50 180 ASP A N 1
ATOM 1469 C CA . ASP A 1 180 ? 6.787 9.002 -9.697 1.00 74.50 180 ASP A CA 1
ATOM 1470 C C . ASP A 1 180 ? 6.820 8.708 -11.206 1.00 74.50 180 ASP A C 1
ATOM 1472 O O . ASP A 1 180 ? 7.821 9.030 -11.831 1.00 74.50 180 ASP A O 1
ATOM 1476 N N . ILE A 1 181 ? 5.775 8.090 -11.779 1.00 80.62 181 ILE A N 1
ATOM 1477 C CA . ILE A 1 181 ? 5.651 7.734 -13.201 1.00 80.62 181 ILE A CA 1
ATOM 1478 C C . ILE A 1 181 ? 4.488 8.457 -13.910 1.00 80.62 181 ILE A C 1
ATOM 1480 O O . ILE A 1 181 ? 4.504 8.579 -15.124 1.00 80.62 181 ILE A O 1
ATOM 1484 N N . THR A 1 182 ? 3.490 8.969 -13.192 1.00 77.88 182 THR A N 1
ATOM 1485 C CA . THR A 1 182 ? 2.289 9.582 -13.800 1.00 77.88 182 THR A CA 1
ATOM 1486 C C . THR A 1 182 ? 2.244 11.107 -13.696 1.00 77.88 182 THR A C 1
ATOM 1488 O O . THR A 1 182 ? 1.211 11.725 -13.944 1.00 77.88 182 THR A O 1
ATOM 1491 N N . GLY A 1 183 ? 3.335 11.748 -13.273 1.00 71.19 183 GLY A N 1
ATOM 1492 C CA . GLY A 1 183 ? 3.403 13.205 -13.165 1.00 71.19 183 GLY A CA 1
ATOM 1493 C C . GLY A 1 183 ? 3.373 13.770 -11.742 1.00 71.19 183 GLY A C 1
ATOM 1494 O O . GLY A 1 183 ? 3.111 13.071 -10.761 1.00 71.19 183 GLY A O 1
ATOM 1495 N N . PRO A 1 184 ? 3.630 15.084 -11.609 1.00 59.25 184 PRO A N 1
ATOM 1496 C CA . PRO A 1 184 ? 3.683 15.760 -10.324 1.00 59.25 184 PRO A CA 1
ATOM 1497 C C . PRO A 1 184 ? 2.291 15.791 -9.687 1.00 59.25 184 PRO A C 1
ATOM 1499 O O . PRO A 1 184 ? 1.422 16.589 -10.038 1.00 59.25 184 PRO A O 1
ATOM 1502 N N . SER A 1 185 ? 2.071 14.923 -8.706 1.00 51.84 185 SER A N 1
ATOM 1503 C CA . SER A 1 185 ? 0.889 14.993 -7.857 1.00 51.84 185 SER A CA 1
ATOM 1504 C C . SER A 1 185 ? 1.065 16.089 -6.811 1.00 51.84 185 SER A C 1
ATOM 1506 O O . SER A 1 185 ? 2.065 16.120 -6.099 1.00 51.84 185 SER A O 1
ATOM 1508 N N . LYS A 1 186 ? 0.046 16.939 -6.640 1.00 46.44 186 LYS A N 1
ATOM 1509 C CA . LYS A 1 186 ? 0.018 17.963 -5.578 1.00 46.44 186 LYS A CA 1
ATOM 1510 C C . LYS A 1 186 ? 0.037 17.371 -4.163 1.00 46.44 186 LYS A C 1
ATOM 1512 O O . LYS A 1 186 ? 0.412 18.058 -3.223 1.00 46.44 186 LYS A O 1
ATOM 1517 N N . VAL A 1 187 ? -0.352 16.100 -4.019 1.00 47.47 187 VAL A N 1
ATOM 1518 C CA . VAL A 1 187 ? -0.327 15.364 -2.747 1.00 47.47 187 VAL A CA 1
ATOM 1519 C C . VAL A 1 187 ? 0.570 14.137 -2.888 1.00 47.47 187 VAL A C 1
ATOM 1521 O O . VAL A 1 187 ? 0.244 13.212 -3.641 1.00 47.47 187 VAL A O 1
ATOM 1524 N N . ASP A 1 188 ? 1.698 14.119 -2.190 1.00 48.75 188 ASP A N 1
ATOM 1525 C CA . ASP A 1 188 ? 2.629 12.992 -2.192 1.00 48.75 188 ASP A CA 1
ATOM 1526 C C . ASP A 1 188 ? 2.173 11.930 -1.177 1.00 48.75 188 ASP A C 1
ATOM 1528 O O . ASP A 1 188 ? 2.533 11.962 -0.005 1.00 48.75 188 ASP A O 1
ATOM 1532 N N . LEU A 1 189 ? 1.294 11.023 -1.614 1.00 50.47 189 LEU A N 1
ATOM 1533 C CA . LEU A 1 189 ? 0.759 9.938 -0.781 1.00 50.47 189 LEU A CA 1
ATOM 1534 C C . LEU A 1 189 ? 1.510 8.621 -1.047 1.00 50.47 189 LEU A C 1
ATOM 1536 O O . LEU A 1 189 ? 0.876 7.625 -1.376 1.00 50.47 189 LEU A O 1
ATOM 1540 N N . ARG A 1 190 ? 2.849 8.640 -1.030 1.00 54.56 190 ARG A N 1
ATOM 1541 C CA . ARG A 1 190 ? 3.702 7.492 -1.410 1.00 54.56 190 ARG A CA 1
ATOM 1542 C C . ARG A 1 190 ? 3.231 6.161 -0.811 1.00 54.56 190 ARG A C 1
ATOM 1544 O O . ARG A 1 190 ? 2.872 6.118 0.361 1.00 54.56 190 ARG A O 1
ATOM 1551 N N . GLY A 1 191 ? 3.390 5.084 -1.585 1.00 61.72 191 GLY A N 1
ATOM 1552 C CA . GLY A 1 191 ? 3.610 3.753 -1.012 1.00 61.72 191 GLY A CA 1
ATOM 1553 C C . GLY A 1 191 ? 2.394 3.096 -0.376 1.00 61.72 191 GLY A C 1
ATOM 1554 O O . GLY A 1 191 ? 2.442 2.716 0.789 1.00 61.72 191 GLY A O 1
ATOM 1555 N N . PHE A 1 192 ? 1.295 2.992 -1.119 1.00 71.50 192 PHE A N 1
ATOM 1556 C CA . PHE A 1 192 ? 0.155 2.192 -0.688 1.00 71.50 192 PHE A CA 1
ATOM 1557 C C . PHE A 1 192 ? 0.257 0.796 -1.285 1.00 71.50 192 PHE A C 1
ATOM 1559 O O . PHE A 1 192 ? 0.357 0.689 -2.505 1.00 71.50 192 PHE A O 1
ATOM 1566 N N . LYS A 1 193 ? 0.143 -0.232 -0.439 1.00 74.50 193 LYS A N 1
ATOM 1567 C CA . LYS A 1 193 ? -0.009 -1.616 -0.901 1.00 74.50 193 LYS A CA 1
ATOM 1568 C C . LYS A 1 193 ? -1.264 -1.779 -1.758 1.00 74.50 193 LYS A C 1
ATOM 1570 O O . LYS A 1 193 ? -2.325 -1.244 -1.402 1.00 74.50 193 LYS A O 1
ATOM 1575 N N . ALA A 1 194 ? -1.150 -2.507 -2.862 1.00 80.38 194 ALA A N 1
ATOM 1576 C CA . ALA A 1 194 ? -2.271 -2.847 -3.720 1.00 80.38 194 ALA A CA 1
ATOM 1577 C C . ALA A 1 194 ? -3.307 -3.702 -2.970 1.00 80.38 194 ALA A C 1
ATOM 1579 O O . ALA A 1 194 ? -3.002 -4.434 -2.033 1.00 80.38 194 ALA A O 1
ATOM 1580 N N . GLY A 1 195 ? -4.576 -3.571 -3.356 1.00 76.56 195 GLY A N 1
ATOM 1581 C CA . GLY A 1 195 ? -5.679 -4.335 -2.759 1.00 76.56 195 GLY A CA 1
ATOM 1582 C C . GLY A 1 195 ? -6.185 -3.792 -1.421 1.00 76.56 195 GLY A C 1
ATOM 1583 O O . GLY A 1 195 ? -7.262 -4.190 -0.981 1.00 76.56 195 GLY A O 1
ATOM 1584 N N . LEU A 1 196 ? -5.483 -2.829 -0.814 1.00 73.50 196 LEU A N 1
ATOM 1585 C CA . LEU A 1 196 ? -5.859 -2.212 0.455 1.00 73.50 196 LEU A CA 1
ATOM 1586 C C . LEU A 1 196 ? -6.161 -0.724 0.294 1.00 73.50 196 LEU A C 1
ATOM 1588 O O . LEU A 1 196 ? -5.415 0.041 -0.322 1.00 73.50 196 LEU A O 1
ATOM 1592 N N . LYS A 1 197 ? -7.230 -0.258 0.941 1.00 72.50 197 LYS A N 1
ATOM 1593 C CA . LYS A 1 197 ? -7.472 1.183 1.073 1.00 72.50 197 LYS A CA 1
ATOM 1594 C C . LYS A 1 197 ? -6.424 1.803 2.001 1.00 72.50 197 LYS A C 1
ATOM 1596 O O . LYS A 1 197 ? -5.991 1.147 2.946 1.00 72.50 197 LYS A O 1
ATOM 1601 N N . PRO A 1 198 ? -6.106 3.102 1.842 1.00 71.88 198 PRO A N 1
ATOM 1602 C CA . PRO A 1 198 ? -5.129 3.789 2.691 1.00 71.88 198 PRO A CA 1
ATOM 1603 C C . PRO A 1 198 ? -5.325 3.583 4.199 1.00 71.88 198 PRO A C 1
ATOM 1605 O O . PRO A 1 198 ? -4.363 3.426 4.937 1.00 71.88 198 PRO A O 1
ATOM 1608 N N . TRP A 1 199 ? -6.576 3.558 4.672 1.00 70.06 199 TRP A N 1
ATOM 1609 C CA . TRP A 1 199 ? -6.865 3.359 6.093 1.00 70.06 199 TRP A CA 1
ATOM 1610 C C . TRP A 1 199 ? -6.754 1.889 6.538 1.00 70.06 199 TRP A C 1
ATOM 1612 O O . TRP A 1 199 ? -6.442 1.642 7.699 1.00 70.06 199 TRP A O 1
ATOM 1622 N N . GLU A 1 200 ? -7.002 0.925 5.642 1.00 71.88 200 GLU A N 1
ATOM 1623 C CA . GLU A 1 200 ? -6.966 -0.519 5.941 1.00 71.88 200 GLU A CA 1
ATOM 1624 C C . GLU A 1 200 ? -5.531 -0.984 6.208 1.00 71.88 200 GLU A C 1
ATOM 1626 O O . GLU A 1 200 ? -5.305 -1.874 7.025 1.00 71.88 200 GLU A O 1
ATOM 1631 N N . GLN A 1 201 ? -4.548 -0.320 5.599 1.00 75.75 201 GLN A N 1
ATOM 1632 C CA . GLN A 1 201 ? -3.131 -0.649 5.763 1.00 75.75 201 GLN A CA 1
ATOM 1633 C C . GLN A 1 201 ? -2.632 -0.448 7.199 1.00 75.75 201 GLN A C 1
ATOM 1635 O O . GLN A 1 201 ? -1.745 -1.170 7.630 1.00 75.75 201 GLN A O 1
ATOM 1640 N N . TYR A 1 202 ? -3.240 0.460 7.971 1.00 74.88 202 TYR A N 1
ATOM 1641 C CA . TYR A 1 202 ? -2.935 0.629 9.397 1.00 74.88 202 TYR A CA 1
ATOM 1642 C C . TYR A 1 202 ? -3.397 -0.556 10.256 1.00 74.88 202 TYR A C 1
ATOM 1644 O O . TYR A 1 202 ? -2.931 -0.723 11.377 1.00 74.88 202 TYR A O 1
ATOM 1652 N N . LEU A 1 203 ? -4.337 -1.368 9.770 1.00 76.94 203 LEU A N 1
ATOM 1653 C CA . LEU A 1 203 ? -4.845 -2.539 10.491 1.00 76.94 203 LEU A CA 1
ATOM 1654 C C . LEU A 1 203 ? -4.098 -3.825 10.131 1.00 76.94 203 LEU A C 1
ATOM 1656 O O . LEU A 1 203 ? -4.438 -4.883 10.659 1.00 76.94 203 LEU A O 1
ATOM 1660 N N . SER A 1 204 ? -3.134 -3.732 9.215 1.00 71.12 204 SER A N 1
ATOM 1661 C CA . SER A 1 204 ? -2.335 -4.862 8.755 1.00 71.12 204 SER A CA 1
ATOM 1662 C C . SER A 1 204 ? -1.128 -5.064 9.668 1.00 71.12 204 SER A C 1
ATOM 1664 O O . SER A 1 204 ? -0.516 -4.096 10.125 1.00 71.12 204 SER A O 1
ATOM 1666 N N . HIS A 1 205 ? -0.772 -6.326 9.901 1.00 70.44 205 HIS A N 1
ATOM 1667 C CA . HIS A 1 205 ? 0.380 -6.690 10.719 1.00 70.44 205 HIS A CA 1
ATOM 1668 C C . HIS A 1 205 ? 1.664 -6.051 10.163 1.00 70.44 205 HIS A C 1
ATOM 1670 O O . HIS A 1 205 ? 1.909 -6.086 8.958 1.00 70.44 205 HIS A O 1
ATOM 1676 N N . GLY A 1 206 ? 2.450 -5.401 11.026 1.00 64.44 206 GLY A N 1
ATOM 1677 C CA . GLY A 1 206 ? 3.719 -4.752 10.671 1.00 64.44 206 GLY A CA 1
ATOM 1678 C C . GLY A 1 206 ? 3.621 -3.491 9.801 1.00 64.44 206 GLY A C 1
ATOM 1679 O O . GLY A 1 206 ? 4.619 -2.788 9.640 1.00 64.44 206 GLY A O 1
ATOM 1680 N N . GLY A 1 207 ? 2.441 -3.155 9.273 1.00 67.75 207 GLY A N 1
ATOM 1681 C CA . GLY A 1 207 ? 2.244 -2.032 8.360 1.00 67.75 207 GLY A CA 1
ATOM 1682 C C . GLY A 1 207 ? 1.775 -0.765 9.079 1.00 67.75 207 GLY A C 1
ATOM 1683 O O . GLY A 1 207 ? 0.612 -0.693 9.472 1.00 67.75 207 GLY A O 1
ATOM 1684 N N . PRO A 1 208 ? 2.586 0.306 9.187 1.00 63.03 208 PRO A N 1
ATOM 1685 C CA . PRO A 1 208 ? 2.126 1.580 9.739 1.00 63.03 208 PRO A CA 1
ATOM 1686 C C . PRO A 1 208 ? 1.214 2.357 8.775 1.00 63.03 208 PRO A C 1
ATOM 1688 O O . PRO A 1 208 ? 0.987 3.539 8.993 1.00 63.03 208 PRO A O 1
ATOM 1691 N N . GLY A 1 209 ? 0.708 1.739 7.703 1.00 64.62 209 GLY A N 1
ATOM 1692 C CA . GLY A 1 209 ? -0.176 2.374 6.723 1.00 64.62 209 GLY A CA 1
ATOM 1693 C C . GLY A 1 209 ? 0.505 3.218 5.636 1.00 64.62 209 GLY A C 1
ATOM 1694 O O . GLY A 1 209 ? -0.193 3.896 4.885 1.00 64.62 209 GLY A O 1
ATOM 1695 N N . PHE A 1 210 ? 1.840 3.223 5.578 1.00 66.62 210 PHE A N 1
ATOM 1696 C CA . PHE A 1 210 ? 2.667 3.927 4.586 1.00 66.62 210 PHE A CA 1
ATOM 1697 C C . PHE A 1 210 ? 4.083 3.312 4.533 1.00 66.62 210 PHE A C 1
ATOM 1699 O O . PHE A 1 210 ? 4.460 2.573 5.444 1.00 66.62 210 PHE A O 1
ATOM 1706 N N . ASP A 1 211 ? 4.872 3.635 3.497 1.00 67.44 211 ASP A N 1
ATOM 1707 C CA . ASP A 1 211 ? 6.233 3.112 3.228 1.00 67.44 211 ASP A CA 1
ATOM 1708 C C . ASP A 1 211 ? 7.294 3.548 4.274 1.00 67.44 211 ASP A C 1
ATOM 1710 O O . ASP A 1 211 ? 8.258 4.249 3.952 1.00 67.44 211 ASP A O 1
ATOM 1714 N N . VAL A 1 212 ? 7.142 3.186 5.550 1.00 68.62 212 VAL A N 1
ATOM 1715 C CA . VAL A 1 212 ? 8.170 3.382 6.587 1.00 68.62 212 VAL A CA 1
ATOM 1716 C C . VAL A 1 212 ? 8.555 2.042 7.217 1.00 68.62 212 VAL A C 1
ATOM 1718 O O . VAL A 1 212 ? 7.746 1.460 7.945 1.00 68.62 212 VAL A O 1
ATOM 1721 N N . PRO A 1 213 ? 9.801 1.580 6.991 1.00 70.69 213 PRO A N 1
ATOM 1722 C CA . PRO A 1 213 ? 10.343 0.389 7.636 1.00 70.69 213 PRO A CA 1
ATOM 1723 C C . PRO A 1 213 ? 10.264 0.449 9.167 1.00 70.69 213 PRO A C 1
ATOM 1725 O O . PRO A 1 213 ? 10.381 1.520 9.767 1.00 70.69 213 PRO A O 1
ATOM 1728 N N . TYR A 1 214 ? 10.099 -0.707 9.813 1.00 74.44 214 TYR A N 1
ATOM 1729 C CA . TYR A 1 214 ? 9.961 -0.799 11.270 1.00 74.44 214 TYR A CA 1
ATOM 1730 C C . TYR A 1 214 ? 11.175 -0.247 12.037 1.00 74.44 214 TYR A C 1
ATOM 1732 O O . TYR A 1 214 ? 11.010 0.420 13.055 1.00 74.44 214 TYR A O 1
ATOM 1740 N N . ASP A 1 215 ? 12.394 -0.432 11.522 1.00 76.19 215 ASP A N 1
ATOM 1741 C CA . ASP A 1 215 ? 13.634 0.109 12.105 1.00 76.19 215 ASP A CA 1
ATOM 1742 C C . ASP A 1 215 ? 13.706 1.646 12.057 1.00 76.19 215 ASP A C 1
ATOM 1744 O O . ASP A 1 215 ? 14.482 2.268 12.788 1.00 76.19 215 ASP A O 1
ATOM 1748 N N . LYS A 1 216 ? 12.879 2.269 11.212 1.00 74.69 216 LYS A N 1
ATOM 1749 C CA . LYS A 1 216 ? 12.697 3.721 11.117 1.00 74.69 216 LYS A CA 1
ATOM 1750 C C . LYS A 1 216 ? 11.530 4.225 11.963 1.00 74.69 216 LYS A C 1
ATOM 1752 O O . LYS A 1 216 ? 11.206 5.409 11.891 1.00 74.69 216 LYS A O 1
ATOM 1757 N N . GLN A 1 217 ? 10.905 3.372 12.773 1.00 77.69 217 GLN A N 1
ATOM 1758 C CA . GLN A 1 217 ? 9.901 3.781 13.750 1.00 77.69 217 GLN A CA 1
ATOM 1759 C C . GLN A 1 217 ? 10.561 4.064 15.104 1.00 77.69 217 GLN A C 1
ATOM 1761 O O . GLN A 1 217 ? 11.369 3.293 15.622 1.00 77.69 217 GLN A O 1
ATOM 1766 N N . ILE A 1 218 ? 10.209 5.202 15.687 1.00 82.81 218 ILE A N 1
ATOM 1767 C CA . ILE A 1 218 ? 10.676 5.654 16.990 1.00 82.81 218 ILE A CA 1
ATOM 1768 C C . ILE A 1 218 ? 9.621 5.274 18.024 1.00 82.81 218 ILE A C 1
ATOM 1770 O O . ILE A 1 218 ? 8.514 5.813 18.035 1.00 82.81 218 ILE A O 1
ATOM 1774 N N . PHE A 1 219 ? 10.007 4.363 18.909 1.00 82.81 219 PHE A N 1
ATOM 1775 C CA . PHE A 1 219 ? 9.243 3.963 20.085 1.00 82.81 219 PHE A CA 1
ATOM 1776 C C . PHE A 1 219 ? 9.802 4.641 21.335 1.00 82.81 219 PHE A C 1
ATOM 1778 O O . PHE A 1 219 ? 11.013 4.872 21.433 1.00 82.81 219 PHE A O 1
ATOM 1785 N N . ASP A 1 220 ? 8.938 4.920 22.308 1.00 76.31 220 ASP A N 1
ATOM 1786 C CA . ASP A 1 220 ? 9.358 5.411 23.621 1.00 76.31 220 ASP A CA 1
ATOM 1787 C C . ASP A 1 220 ? 9.967 4.255 24.437 1.00 76.31 220 ASP A C 1
ATOM 1789 O O . ASP A 1 220 ? 9.291 3.542 25.178 1.00 76.31 220 ASP A O 1
ATOM 1793 N N . LYS A 1 221 ? 11.272 4.021 24.244 1.00 68.75 221 LYS A N 1
ATOM 1794 C CA . LYS A 1 221 ? 11.993 2.897 24.865 1.00 68.75 221 LYS A CA 1
ATOM 1795 C C . LYS A 1 221 ? 12.026 2.986 26.391 1.00 68.75 221 LYS A C 1
ATOM 1797 O O . LYS A 1 221 ? 12.026 1.947 27.049 1.00 68.75 221 LYS A O 1
ATOM 1802 N N . ASP A 1 222 ? 12.019 4.195 26.947 1.00 63.47 222 ASP A N 1
ATOM 1803 C CA . ASP A 1 222 ? 12.054 4.409 28.395 1.00 63.47 222 ASP A CA 1
ATOM 1804 C C . ASP A 1 222 ? 10.716 4.021 29.045 1.00 63.47 222 ASP A C 1
ATOM 1806 O O . ASP A 1 222 ? 10.689 3.532 30.177 1.00 63.47 222 ASP A O 1
ATOM 1810 N N . ALA A 1 223 ? 9.608 4.127 28.303 1.00 61.88 223 ALA A N 1
ATOM 1811 C CA . ALA A 1 223 ? 8.285 3.697 28.751 1.00 61.88 223 ALA A CA 1
ATOM 1812 C C . ALA A 1 223 ? 8.129 2.169 28.896 1.00 61.88 223 ALA A C 1
ATOM 1814 O O . ALA A 1 223 ? 7.219 1.715 29.590 1.00 61.88 223 ALA A O 1
ATOM 1815 N N . ARG A 1 224 ? 9.014 1.362 28.286 1.00 64.50 224 ARG A N 1
ATOM 1816 C CA . ARG A 1 224 ? 8.977 -0.115 28.356 1.00 64.50 224 ARG A CA 1
ATOM 1817 C C . ARG A 1 224 ? 9.644 -0.702 29.605 1.00 64.50 224 ARG A C 1
ATOM 1819 O O . ARG A 1 224 ? 9.601 -1.917 29.804 1.00 64.50 224 ARG A O 1
ATOM 1826 N N . MET A 1 225 ? 10.295 0.121 30.429 1.00 54.38 225 MET A N 1
ATOM 1827 C CA . MET A 1 225 ? 11.087 -0.319 31.584 1.00 54.38 225 MET A CA 1
ATOM 1828 C C . MET A 1 225 ? 10.261 -1.195 32.549 1.00 54.38 225 MET A C 1
ATOM 1830 O O . MET A 1 225 ? 9.499 -0.692 33.371 1.00 54.38 225 MET A O 1
ATOM 1834 N N . GLY A 1 226 ? 10.443 -2.519 32.467 1.00 54.47 226 GLY A N 1
ATOM 1835 C CA . GLY A 1 226 ? 9.815 -3.511 33.351 1.00 54.47 226 GLY A CA 1
ATOM 1836 C C . GLY A 1 226 ? 8.717 -4.377 32.724 1.00 54.47 226 GLY A C 1
ATOM 1837 O O . GLY A 1 226 ? 8.203 -5.257 33.412 1.00 54.47 226 GLY A O 1
ATOM 1838 N N . ILE A 1 227 ? 8.373 -4.179 31.446 1.00 58.00 227 ILE A N 1
ATOM 1839 C CA . ILE A 1 227 ? 7.365 -4.983 30.740 1.00 58.00 227 ILE A CA 1
ATOM 1840 C C . ILE A 1 227 ? 8.036 -5.664 29.548 1.00 58.00 227 ILE A C 1
ATOM 1842 O O . ILE A 1 227 ? 8.544 -5.001 28.648 1.00 58.00 227 ILE A O 1
ATOM 1846 N N . ALA A 1 228 ? 8.057 -6.999 29.559 1.00 54.06 228 ALA A N 1
ATOM 1847 C CA . ALA A 1 228 ? 8.543 -7.796 28.439 1.00 54.06 228 ALA A CA 1
ATOM 1848 C C . ALA A 1 228 ? 7.539 -7.688 27.283 1.00 54.06 228 ALA A C 1
ATOM 1850 O O . ALA A 1 228 ? 6.571 -8.440 27.211 1.00 54.06 228 ALA A O 1
ATOM 1851 N N . VAL A 1 229 ? 7.738 -6.697 26.421 1.00 58.97 229 VAL A N 1
ATOM 1852 C CA . VAL A 1 229 ? 7.094 -6.629 25.109 1.00 58.97 229 VAL A CA 1
ATOM 1853 C C . VAL A 1 229 ? 8.043 -7.331 24.145 1.00 58.97 229 VAL A C 1
ATOM 1855 O O . VAL A 1 229 ? 9.219 -6.965 24.099 1.00 58.97 229 VAL A O 1
ATOM 1858 N N . GLY A 1 230 ? 7.558 -8.350 23.432 1.00 59.41 230 GLY A N 1
ATOM 1859 C CA . GLY A 1 230 ? 8.341 -9.035 22.403 1.00 59.41 230 GLY A CA 1
ATOM 1860 C C . GLY A 1 230 ? 8.870 -8.054 21.352 1.00 59.41 230 GLY A C 1
ATOM 1861 O O . GLY A 1 230 ? 8.324 -6.962 21.167 1.00 59.41 230 GLY A O 1
ATOM 1862 N N . GLU A 1 231 ? 9.947 -8.432 20.662 1.00 64.75 231 GLU A N 1
ATOM 1863 C CA . GLU A 1 231 ? 10.438 -7.677 19.496 1.00 64.75 231 GLU A CA 1
ATOM 1864 C C . GLU A 1 231 ? 9.488 -7.779 18.289 1.00 64.75 231 GLU A C 1
ATOM 1866 O O . GLU A 1 231 ? 9.698 -7.095 17.288 1.00 64.75 231 GLU A O 1
ATOM 1871 N N . GLU A 1 232 ? 8.418 -8.568 18.422 1.00 69.00 232 GLU A N 1
ATOM 1872 C CA . GLU A 1 232 ? 7.349 -8.748 17.451 1.00 69.00 232 GLU A CA 1
ATOM 1873 C C . GLU A 1 232 ? 6.774 -7.423 16.929 1.00 69.00 232 GLU A C 1
ATOM 1875 O O . GLU A 1 232 ? 6.580 -6.419 17.643 1.00 69.00 232 GLU A O 1
ATOM 1880 N N . LEU A 1 233 ? 6.486 -7.450 15.629 1.00 72.81 233 LEU A N 1
ATOM 1881 C CA . LEU A 1 233 ? 5.874 -6.347 14.914 1.00 72.81 233 LEU A CA 1
ATOM 1882 C C . LEU A 1 233 ? 4.470 -6.062 15.476 1.00 72.81 233 LEU A C 1
ATOM 1884 O O . LEU A 1 233 ? 3.745 -6.981 15.861 1.00 72.81 233 LEU A O 1
ATOM 1888 N N . PRO A 1 234 ? 4.051 -4.786 15.540 1.00 77.12 234 PRO A N 1
ATOM 1889 C CA . PRO A 1 234 ? 2.688 -4.437 15.911 1.00 77.12 234 PRO A CA 1
ATOM 1890 C C . PRO A 1 234 ? 1.658 -5.139 15.032 1.00 77.12 234 PRO A C 1
ATOM 1892 O O . PRO A 1 234 ? 1.783 -5.157 13.809 1.00 77.12 234 PRO A O 1
ATOM 1895 N N . GLU A 1 235 ? 0.596 -5.648 15.656 1.00 80.25 235 GLU A N 1
ATOM 1896 C CA . GLU A 1 235 ? -0.551 -6.195 14.929 1.00 80.25 235 GLU A CA 1
ATOM 1897 C C . GLU A 1 235 ? -1.270 -5.097 14.151 1.00 80.25 235 GLU A C 1
ATOM 1899 O O . GLU A 1 235 ? -1.809 -5.339 13.076 1.00 80.25 235 GLU A O 1
ATOM 1904 N N . GLN A 1 236 ? -1.357 -3.911 14.758 1.00 84.06 236 GLN A N 1
ATOM 1905 C CA . GLN A 1 236 ? -2.147 -2.796 14.258 1.00 84.06 236 GLN A CA 1
ATOM 1906 C C . GLN A 1 236 ? -1.516 -1.474 14.672 1.00 84.06 236 GLN A C 1
ATOM 1908 O O . GLN A 1 236 ? -0.898 -1.345 15.731 1.00 84.06 236 GLN A O 1
ATOM 1913 N N . TYR A 1 237 ? -1.774 -0.460 13.865 1.00 83.06 237 TYR A N 1
ATOM 1914 C CA . TYR A 1 237 ? -1.461 0.927 14.130 1.00 83.06 237 TYR A CA 1
ATOM 1915 C C . TYR A 1 237 ? -2.750 1.741 14.141 1.00 83.06 237 TYR A C 1
ATOM 1917 O O . TYR A 1 237 ? -3.672 1.528 13.356 1.00 83.06 237 TYR A O 1
ATOM 1925 N N . ILE A 1 238 ? -2.822 2.718 15.034 1.00 82.50 238 ILE A N 1
ATOM 1926 C CA . ILE A 1 238 ? -3.902 3.698 15.049 1.00 82.50 238 ILE A CA 1
ATOM 1927 C C . ILE A 1 238 ? -3.297 5.047 14.662 1.00 82.50 238 ILE A C 1
ATOM 1929 O O . ILE A 1 238 ? -2.524 5.605 15.449 1.00 82.50 238 ILE A O 1
ATOM 1933 N N . PRO A 1 239 ? -3.623 5.588 13.473 1.00 79.75 239 PRO A N 1
ATOM 1934 C CA . PRO A 1 239 ? -3.108 6.881 13.049 1.00 79.75 239 PRO A CA 1
ATOM 1935 C C . PRO A 1 239 ? -3.695 8.020 13.881 1.00 79.75 239 PRO A C 1
ATOM 1937 O O . PRO A 1 239 ? -4.739 7.875 14.524 1.00 79.75 239 PRO A O 1
ATOM 1940 N N . MET A 1 240 ? -3.079 9.200 13.780 1.00 74.75 240 MET A N 1
ATOM 1941 C CA . MET A 1 240 ? -3.504 10.423 14.472 1.00 74.75 240 MET A CA 1
ATOM 1942 C C . MET A 1 240 ? -5.013 10.694 14.393 1.00 74.75 240 MET A C 1
ATOM 1944 O O . MET A 1 240 ? -5.647 10.986 15.408 1.00 74.75 240 MET A O 1
ATOM 1948 N N . GLY A 1 241 ? -5.606 10.581 13.199 1.00 68.94 241 GLY A N 1
ATOM 1949 C CA . GLY A 1 241 ? -7.045 10.788 13.009 1.00 68.94 241 GLY A CA 1
ATOM 1950 C C . GLY A 1 241 ? -7.890 9.804 13.826 1.00 68.94 241 GLY A C 1
ATOM 1951 O O . GLY A 1 241 ? -8.861 10.203 14.469 1.00 68.94 241 GLY A O 1
ATOM 1952 N N . GLY A 1 242 ? -7.471 8.537 13.880 1.00 73.81 242 GLY A N 1
ATOM 1953 C CA . GLY A 1 242 ? -8.088 7.514 14.724 1.00 73.81 242 GLY A CA 1
ATOM 1954 C C . GLY A 1 242 ? -7.970 7.847 16.212 1.00 73.81 242 GLY A C 1
ATOM 1955 O O . GLY A 1 242 ? -8.966 7.793 16.933 1.00 73.81 242 GLY A O 1
ATOM 1956 N N . LEU A 1 243 ? -6.794 8.291 16.667 1.00 77.12 243 LEU A N 1
ATOM 1957 C CA . LEU A 1 243 ? -6.575 8.708 18.058 1.00 77.12 243 LEU A CA 1
ATOM 1958 C C . LEU A 1 243 ? -7.455 9.896 18.454 1.00 77.12 243 LEU A C 1
ATOM 1960 O O . LEU A 1 243 ? -8.038 9.899 19.538 1.00 77.12 243 LEU A O 1
ATOM 1964 N N . ALA A 1 244 ? -7.620 10.879 17.566 1.00 72.12 244 ALA A N 1
ATOM 1965 C CA . ALA A 1 244 ? -8.500 12.021 17.798 1.00 72.12 244 ALA A CA 1
ATOM 1966 C C . ALA A 1 244 ? -9.974 11.598 17.931 1.00 72.12 244 ALA A C 1
ATOM 1968 O O . ALA A 1 244 ? -10.696 12.105 18.800 1.00 72.12 244 ALA A O 1
ATOM 1969 N N . ILE A 1 245 ? -10.424 10.645 17.106 1.00 74.12 245 ILE A N 1
ATOM 1970 C CA . ILE A 1 245 ? -11.766 10.055 17.201 1.00 74.12 245 ILE A CA 1
ATOM 1971 C C . ILE A 1 245 ? -11.925 9.344 18.547 1.00 74.12 245 ILE A C 1
ATOM 1973 O O . ILE A 1 245 ? -12.870 9.654 19.278 1.00 74.12 245 ILE A O 1
ATOM 1977 N N . ILE A 1 246 ? -10.991 8.459 18.912 1.00 79.44 246 ILE A N 1
ATOM 1978 C CA . ILE A 1 246 ? -11.012 7.732 20.190 1.00 79.44 246 ILE A CA 1
ATOM 1979 C C . ILE A 1 246 ? -11.075 8.726 21.352 1.00 79.44 246 ILE A C 1
ATOM 1981 O O . ILE A 1 246 ? -12.017 8.676 22.137 1.00 79.44 246 ILE A O 1
ATOM 1985 N N . ALA A 1 247 ? -10.172 9.708 21.408 1.00 80.38 247 ALA A N 1
ATOM 1986 C CA . ALA A 1 247 ? -10.144 10.723 22.460 1.00 80.38 247 ALA A CA 1
ATOM 1987 C C . ALA A 1 247 ? -11.478 11.482 22.583 1.00 80.38 247 ALA A C 1
ATOM 1989 O O . ALA A 1 247 ? -12.013 11.672 23.683 1.00 80.38 247 ALA A O 1
ATOM 1990 N N . ARG A 1 248 ? -12.061 11.900 21.451 1.00 79.06 248 ARG A N 1
ATOM 1991 C CA . ARG A 1 248 ? -13.349 12.607 21.425 1.00 79.06 248 ARG A CA 1
ATOM 1992 C C . ARG A 1 248 ? -14.489 11.726 21.929 1.00 79.06 248 ARG A C 1
ATOM 1994 O O . ARG A 1 248 ? -15.333 12.208 22.693 1.00 79.06 248 ARG A O 1
ATOM 2001 N N . HIS A 1 249 ? -14.536 10.468 21.502 1.00 80.62 249 HIS A N 1
ATOM 2002 C CA . HIS A 1 249 ? -15.557 9.518 21.931 1.00 80.62 249 HIS A CA 1
ATOM 2003 C C . HIS A 1 249 ? -15.405 9.156 23.408 1.00 80.62 249 HIS A C 1
ATOM 2005 O O . HIS A 1 249 ? -16.400 9.231 24.128 1.00 80.62 249 HIS A O 1
ATOM 2011 N N . THR A 1 250 ? -14.188 8.916 23.895 1.00 85.31 250 THR A N 1
ATOM 2012 C CA . THR A 1 250 ? -13.891 8.708 25.319 1.00 85.31 250 THR A CA 1
ATOM 2013 C C . THR A 1 250 ? -14.359 9.899 26.153 1.00 85.31 250 THR A C 1
ATOM 2015 O O . THR A 1 250 ? -15.111 9.725 27.109 1.00 85.31 250 THR A O 1
ATOM 2018 N N . LYS A 1 251 ? -14.058 11.141 25.742 1.00 85.00 251 LYS A N 1
ATOM 2019 C CA . LYS A 1 251 ? -14.537 12.358 26.429 1.00 85.00 251 LYS A CA 1
ATOM 2020 C C . LYS A 1 251 ? -16.064 12.482 26.423 1.00 85.00 251 LYS A C 1
ATOM 2022 O O . LYS A 1 251 ? -16.658 12.923 27.409 1.00 85.00 251 LYS A O 1
ATOM 2027 N N . ARG A 1 252 ? -16.721 12.125 25.313 1.00 85.25 252 ARG A N 1
ATOM 2028 C CA . ARG A 1 252 ? -18.190 12.135 25.205 1.00 85.25 252 ARG A CA 1
ATOM 2029 C C . ARG A 1 252 ? -18.822 11.082 26.115 1.00 85.25 252 ARG A C 1
ATOM 2031 O O . ARG A 1 252 ? -19.806 11.400 26.779 1.00 85.25 252 ARG A O 1
ATOM 2038 N N . LEU A 1 253 ? -18.264 9.876 26.152 1.00 87.19 253 LEU A N 1
ATOM 2039 C CA . LEU A 1 253 ? -18.722 8.777 27.001 1.00 87.19 253 LEU A CA 1
ATOM 2040 C C . LEU A 1 253 ? -18.503 9.089 28.480 1.00 87.19 253 LEU A C 1
ATOM 2042 O O . LEU A 1 253 ? -19.438 8.945 29.259 1.00 87.19 253 LEU A O 1
ATOM 2046 N N . ARG A 1 254 ? -17.349 9.655 28.848 1.00 89.00 254 ARG A N 1
ATOM 2047 C CA . ARG A 1 254 ? -17.077 10.133 30.209 1.00 89.00 254 ARG A CA 1
ATOM 2048 C C . ARG A 1 254 ? -18.126 11.145 30.683 1.00 89.00 254 ARG A C 1
ATOM 2050 O O . ARG A 1 254 ? -18.680 11.012 31.766 1.00 89.00 254 ARG A O 1
ATOM 2057 N N . ARG A 1 255 ? -18.483 12.125 29.840 1.00 90.69 255 ARG A N 1
ATOM 2058 C CA . ARG A 1 255 ? -19.569 13.087 30.134 1.00 90.69 255 ARG A CA 1
ATOM 2059 C C . ARG A 1 255 ? -20.938 12.420 30.261 1.00 90.69 255 ARG A C 1
ATOM 2061 O O . ARG A 1 255 ? -21.771 12.887 31.030 1.00 90.69 255 ARG A O 1
ATOM 2068 N N . LEU A 1 256 ? -21.201 11.380 29.472 1.00 89.88 256 LEU A N 1
ATOM 2069 C CA . LEU A 1 256 ? -22.445 10.621 29.562 1.00 89.88 256 LEU A CA 1
ATOM 2070 C C . LEU A 1 256 ? -22.504 9.816 30.866 1.00 89.88 256 LEU A C 1
ATOM 2072 O O . LEU A 1 256 ? -23.555 9.799 31.494 1.00 89.88 256 LEU A O 1
ATOM 2076 N N . ALA A 1 257 ? -21.390 9.221 31.297 1.00 87.75 257 ALA A N 1
ATOM 2077 C CA . ALA A 1 257 ? -21.286 8.509 32.567 1.00 87.75 257 ALA A CA 1
ATOM 2078 C C . ALA A 1 257 ? -21.630 9.425 33.755 1.00 87.75 257 ALA A C 1
ATOM 2080 O O . ALA A 1 257 ? -22.472 9.061 34.572 1.00 87.75 257 ALA A O 1
ATOM 2081 N N . ILE A 1 258 ? -21.095 10.654 33.775 1.00 91.50 258 ILE A N 1
ATOM 2082 C CA . ILE A 1 258 ? -21.445 11.680 34.779 1.00 91.50 258 ILE A CA 1
ATOM 2083 C C . ILE A 1 258 ? -22.954 11.956 34.768 1.00 91.50 258 ILE A C 1
ATOM 2085 O O . ILE A 1 258 ? -23.611 11.857 35.798 1.00 91.50 258 ILE A O 1
ATOM 2089 N N . LYS A 1 259 ? -23.544 12.201 33.590 1.00 90.94 259 LYS A N 1
ATOM 2090 C CA . LYS A 1 259 ? -24.995 12.438 33.475 1.00 90.94 259 LYS A CA 1
ATOM 2091 C C . LYS A 1 259 ? -25.836 11.261 33.963 1.00 90.94 259 LYS A C 1
ATOM 2093 O O . LYS A 1 259 ? -26.883 11.469 34.566 1.00 90.94 259 LYS A O 1
ATOM 2098 N N . ILE A 1 260 ? -25.406 10.032 33.683 1.00 88.62 260 ILE A N 1
ATOM 2099 C CA . ILE A 1 260 ? -26.082 8.826 34.174 1.00 88.62 260 ILE A CA 1
ATOM 2100 C C . ILE A 1 260 ? -25.978 8.769 35.701 1.00 88.62 260 ILE A C 1
ATOM 2102 O O . ILE A 1 260 ? -26.978 8.496 36.356 1.00 88.62 260 ILE A O 1
ATOM 2106 N N . HIS A 1 261 ? -24.811 9.078 36.277 1.00 89.88 261 HIS A N 1
ATOM 2107 C CA . HIS A 1 261 ? -24.629 9.142 37.727 1.00 89.88 261 HIS A CA 1
ATOM 2108 C C . HIS A 1 261 ? -25.569 10.155 38.393 1.00 89.88 261 HIS A C 1
ATOM 2110 O O . HIS A 1 261 ? -26.220 9.832 39.386 1.00 89.88 261 HIS A O 1
ATOM 2116 N N . GLU A 1 262 ? -25.664 11.360 37.829 1.00 90.62 262 GLU A N 1
ATOM 2117 C CA . GLU A 1 262 ? -26.527 12.443 38.315 1.00 90.62 262 GLU A CA 1
ATOM 2118 C C . GLU A 1 262 ? -28.019 12.079 38.271 1.00 90.62 262 GLU A C 1
ATOM 2120 O O . GLU A 1 262 ? -28.791 12.544 39.106 1.00 90.62 262 GLU A O 1
ATOM 2125 N N . GLN A 1 263 ? -28.431 11.238 37.316 1.00 90.50 263 GLN A N 1
ATOM 2126 C CA . GLN A 1 263 ? -29.820 10.796 37.161 1.00 90.50 263 GLN A CA 1
ATOM 2127 C C . GLN A 1 263 ? -30.223 9.663 38.113 1.00 90.50 263 GLN A C 1
ATOM 2129 O O . GLN A 1 263 ? -31.419 9.418 38.286 1.00 90.50 263 GLN A O 1
ATOM 2134 N N . ILE A 1 264 ? -29.265 8.965 38.731 1.00 88.38 264 ILE A N 1
ATOM 2135 C CA . ILE A 1 264 ? -29.565 7.918 39.714 1.00 88.38 264 ILE A CA 1
ATOM 2136 C C . ILE A 1 264 ? -30.018 8.594 41.020 1.00 88.38 264 ILE A C 1
ATOM 2138 O O . ILE A 1 264 ? -29.281 9.425 41.552 1.00 88.38 264 ILE A O 1
ATOM 2142 N N . PRO A 1 265 ? -31.191 8.246 41.583 1.00 88.38 265 PRO A N 1
ATOM 2143 C CA . PRO A 1 265 ? -31.626 8.780 42.872 1.00 88.38 265 PRO A CA 1
ATOM 2144 C C . PRO A 1 265 ? -30.598 8.492 43.972 1.00 88.38 265 PRO A C 1
ATOM 2146 O O . PRO A 1 265 ? -30.074 7.382 44.037 1.00 88.38 265 PRO A O 1
ATOM 2149 N N . ASP A 1 266 ? -30.346 9.441 44.881 1.00 83.50 266 ASP A N 1
ATOM 2150 C CA . ASP A 1 266 ? -29.282 9.312 45.895 1.00 83.50 266 ASP A CA 1
ATOM 2151 C C . ASP A 1 266 ? -29.393 8.039 46.754 1.00 83.50 266 ASP A C 1
ATOM 2153 O O . ASP A 1 266 ? -28.383 7.427 47.086 1.00 83.50 266 ASP A O 1
ATOM 2157 N N . GLY A 1 267 ? -30.613 7.571 47.039 1.00 78.69 267 GLY A N 1
ATOM 2158 C CA . GLY A 1 267 ? -30.853 6.320 47.774 1.00 78.69 267 GLY A CA 1
ATOM 2159 C C . GLY A 1 267 ? -30.553 5.028 46.995 1.00 78.69 267 GLY A C 1
ATOM 2160 O O . GLY A 1 267 ? -30.641 3.947 47.567 1.00 78.69 267 GLY A O 1
ATOM 2161 N N . GLN A 1 268 ? -30.230 5.125 45.703 1.00 80.25 268 GLN A N 1
ATOM 2162 C CA . GLN A 1 268 ? -29.909 4.006 44.806 1.00 80.25 268 GLN A CA 1
ATOM 2163 C C . GLN A 1 268 ? -28.482 4.083 44.240 1.00 80.25 268 GLN A C 1
ATOM 2165 O O . GLN A 1 268 ? -28.072 3.195 43.490 1.00 80.25 268 GLN A O 1
ATOM 2170 N N . LYS A 1 269 ? -27.702 5.115 44.592 1.00 84.12 269 LYS A N 1
ATOM 2171 C CA . LYS A 1 269 ? -26.298 5.230 44.182 1.00 84.12 269 LYS A CA 1
ATOM 2172 C C . LYS A 1 269 ? -25.463 4.179 44.913 1.00 84.12 269 LYS A C 1
ATOM 2174 O O . LYS A 1 269 ? -25.161 4.310 46.093 1.00 84.12 269 LYS A O 1
ATOM 2179 N N . THR A 1 270 ? -25.074 3.129 44.197 1.00 82.12 270 THR A N 1
ATOM 2180 C CA . THR A 1 270 ? -24.214 2.052 44.721 1.00 82.12 270 THR A CA 1
ATOM 2181 C C . THR A 1 270 ? -22.732 2.431 44.771 1.00 82.12 270 THR A C 1
ATOM 2183 O O . THR A 1 270 ? -21.963 1.811 45.501 1.00 82.12 270 THR A O 1
ATOM 2186 N N . ARG A 1 271 ? -22.321 3.454 44.013 1.00 84.75 271 ARG A N 1
ATOM 2187 C CA . ARG A 1 271 ? -20.941 3.955 43.919 1.00 84.75 271 ARG A CA 1
ATOM 2188 C C . ARG A 1 271 ? -20.923 5.476 43.784 1.00 84.75 271 ARG A C 1
ATOM 2190 O O . ARG A 1 271 ? -21.888 6.045 43.279 1.00 84.75 271 ARG A O 1
ATOM 2197 N N . THR A 1 272 ? -19.842 6.115 44.234 1.00 90.38 272 THR A N 1
ATOM 2198 C CA . THR A 1 272 ? -19.592 7.553 44.030 1.00 90.38 272 THR A CA 1
ATOM 2199 C C . THR A 1 272 ? -19.272 7.849 42.563 1.00 90.38 272 THR A C 1
ATOM 2201 O O . THR A 1 272 ? -18.877 6.947 41.821 1.00 90.38 272 THR A O 1
ATOM 2204 N N . GLU A 1 273 ? -19.426 9.109 42.146 1.00 89.06 273 GLU A N 1
ATOM 2205 C CA . GLU A 1 273 ? -19.032 9.570 40.806 1.00 89.06 273 GLU A CA 1
ATOM 2206 C C . GLU A 1 273 ? -17.561 9.252 40.516 1.00 89.06 273 GLU A C 1
ATOM 2208 O O . GLU A 1 273 ? -17.255 8.662 39.485 1.00 89.06 273 GLU A O 1
ATOM 2213 N N . GLU A 1 274 ? -16.672 9.560 41.464 1.00 90.00 274 GLU A N 1
ATOM 2214 C CA . GLU A 1 274 ? -15.230 9.302 41.369 1.00 90.00 274 GLU A CA 1
ATOM 2215 C C . GLU A 1 274 ? -14.940 7.829 41.072 1.00 90.00 274 GLU A C 1
ATOM 2217 O O . GLU A 1 274 ? -14.254 7.531 40.102 1.00 90.00 274 GLU A O 1
ATOM 2222 N N . LYS A 1 275 ? -15.552 6.898 41.817 1.00 88.88 275 LYS A N 1
ATOM 2223 C CA . LYS A 1 275 ? -15.361 5.456 41.594 1.00 88.88 275 LYS A CA 1
ATOM 2224 C C . LYS A 1 275 ? -15.925 4.977 40.260 1.00 88.88 275 LYS A C 1
ATOM 2226 O O . LYS A 1 275 ? -15.362 4.076 39.651 1.00 88.88 275 LYS A O 1
ATOM 2231 N N . MET A 1 276 ? -17.044 5.546 39.804 1.00 87.94 276 MET A N 1
ATOM 2232 C CA . MET A 1 276 ? -17.574 5.236 38.474 1.00 87.94 276 MET A CA 1
ATOM 2233 C C . MET A 1 276 ? -16.612 5.708 37.381 1.00 87.94 276 MET A C 1
ATOM 2235 O O . MET A 1 276 ? -16.418 4.997 36.400 1.00 87.94 276 MET A O 1
ATOM 2239 N N . LEU A 1 277 ? -16.054 6.910 37.526 1.00 89.88 277 LEU A N 1
ATOM 2240 C CA . LEU A 1 277 ? -15.117 7.464 36.558 1.00 89.88 277 LEU A CA 1
ATOM 2241 C C . LEU A 1 277 ? -13.783 6.722 36.572 1.00 89.88 277 LEU A C 1
ATOM 2243 O O . LEU A 1 277 ? -13.267 6.453 35.498 1.00 89.88 277 LEU A O 1
ATOM 2247 N N . GLU A 1 278 ? -13.274 6.332 37.741 1.00 88.19 278 GLU A N 1
ATOM 2248 C CA . GLU A 1 278 ? -12.096 5.463 37.866 1.00 88.19 278 GLU A CA 1
ATOM 2249 C C . GLU A 1 278 ? -12.313 4.117 37.165 1.00 88.19 278 GLU A C 1
ATOM 2251 O O . GLU A 1 278 ? -11.440 3.657 36.438 1.00 88.19 278 GLU A O 1
ATOM 2256 N N . GLU A 1 279 ? -13.488 3.503 37.330 1.00 84.19 279 GLU A N 1
ATOM 2257 C CA . GLU A 1 279 ? -13.850 2.262 36.634 1.00 84.19 279 GLU A CA 1
ATOM 2258 C C . GLU A 1 279 ? -14.016 2.473 35.124 1.00 84.19 279 GLU A C 1
ATOM 2260 O O . GLU A 1 279 ? -13.607 1.641 34.325 1.00 84.19 279 GLU A O 1
ATOM 2265 N N . PHE A 1 280 ? -14.602 3.591 34.698 1.00 86.62 280 PHE A N 1
ATOM 2266 C CA . PHE A 1 280 ? -14.685 3.913 33.276 1.00 86.62 280 PHE A CA 1
ATOM 2267 C C . PHE A 1 280 ? -13.290 4.111 32.670 1.00 86.62 280 PHE A C 1
ATOM 2269 O O . PHE A 1 280 ? -12.999 3.557 31.611 1.00 86.62 280 PHE A O 1
ATOM 2276 N N . ASP A 1 281 ? -12.437 4.887 33.340 1.00 84.94 281 ASP A N 1
ATOM 2277 C CA . ASP A 1 281 ? -11.086 5.206 32.889 1.00 84.94 281 ASP A CA 1
ATOM 2278 C C . ASP A 1 281 ? -10.191 3.951 32.888 1.00 84.94 281 ASP A C 1
ATOM 2280 O O . ASP A 1 281 ? -9.376 3.807 31.983 1.00 84.94 281 ASP A O 1
ATOM 2284 N N . SER A 1 282 ? -10.388 2.997 33.810 1.00 81.50 282 SER A N 1
ATOM 2285 C CA . SER A 1 282 ? -9.650 1.720 33.820 1.00 81.50 282 SER A CA 1
ATOM 2286 C C . SER A 1 282 ? -10.003 0.786 32.655 1.00 81.50 282 SER A C 1
ATOM 2288 O O . SER A 1 282 ? -9.236 -0.123 32.337 1.00 81.50 282 SER A O 1
ATOM 2290 N N . HIS A 1 283 ? -11.147 1.013 32.006 1.00 77.38 283 HIS A N 1
ATOM 2291 C CA . HIS A 1 283 ? -11.587 0.297 30.808 1.00 77.38 283 HIS A CA 1
ATOM 2292 C C . HIS A 1 283 ? -11.423 1.114 29.517 1.00 77.38 283 HIS A C 1
ATOM 2294 O O . HIS A 1 283 ? -11.715 0.612 28.428 1.00 77.38 283 HIS A O 1
ATOM 2300 N N . ALA A 1 284 ? -10.972 2.365 29.613 1.00 79.31 284 ALA A N 1
ATOM 2301 C CA . ALA A 1 284 ? -10.669 3.202 28.466 1.00 79.31 284 ALA A CA 1
ATOM 2302 C C . ALA A 1 284 ? -9.198 3.043 28.057 1.00 79.31 284 ALA A C 1
ATOM 2304 O O . ALA A 1 284 ? -8.326 2.789 28.882 1.00 79.31 284 ALA A O 1
ATOM 2305 N N . VAL A 1 285 ? -8.909 3.233 26.768 1.00 77.50 285 VAL A N 1
ATOM 2306 C CA . VAL A 1 285 ? -7.520 3.321 26.303 1.00 77.50 285 VAL A CA 1
ATOM 2307 C C . VAL A 1 285 ? -6.908 4.607 26.855 1.00 77.50 285 VAL A C 1
ATOM 2309 O O . VAL A 1 285 ? -7.398 5.704 26.563 1.00 77.50 285 VAL A O 1
ATOM 2312 N N . ASP A 1 286 ? -5.836 4.470 27.632 1.00 80.50 286 ASP A N 1
ATOM 2313 C CA . ASP A 1 286 ? -5.092 5.609 28.151 1.00 80.50 286 ASP A CA 1
ATOM 2314 C C . ASP A 1 286 ? -4.172 6.175 27.064 1.00 80.50 286 ASP A C 1
ATOM 2316 O O . ASP A 1 286 ? -3.097 5.655 26.772 1.00 80.50 286 ASP A O 1
ATOM 2320 N N . LEU A 1 287 ? -4.624 7.268 26.452 1.00 79.69 287 LEU A N 1
ATOM 2321 C CA . LEU A 1 287 ? -3.868 8.004 25.440 1.00 79.69 287 LEU A CA 1
ATOM 2322 C C . LEU A 1 287 ? -2.848 8.977 26.049 1.00 79.69 287 LEU A C 1
ATOM 2324 O O . LEU A 1 287 ? -2.103 9.618 25.307 1.00 79.69 287 LEU A O 1
ATOM 2328 N N . THR A 1 288 ? -2.817 9.151 27.372 1.00 79.12 288 THR A N 1
ATOM 2329 C CA . THR A 1 288 ? -1.893 10.081 28.035 1.00 79.12 288 THR A CA 1
ATOM 2330 C C . THR A 1 288 ? -0.532 9.438 28.258 1.00 79.12 288 THR A C 1
ATOM 2332 O O . THR A 1 288 ? 0.492 10.070 27.984 1.00 79.12 288 THR A O 1
ATOM 2335 N N . GLN A 1 289 ? -0.517 8.161 28.633 1.00 80.50 289 GLN A N 1
ATOM 2336 C CA . GLN A 1 289 ? 0.708 7.412 28.877 1.00 80.50 289 GLN A CA 1
ATOM 2337 C C . GLN A 1 289 ? 1.421 7.066 27.562 1.00 80.50 289 GLN A C 1
ATOM 2339 O O . GLN A 1 289 ? 0.763 6.799 26.554 1.00 80.50 289 GLN A O 1
ATOM 2344 N N . PRO A 1 290 ? 2.764 7.068 27.538 1.00 81.56 290 PRO A N 1
ATOM 2345 C CA . PRO A 1 290 ? 3.529 6.587 26.386 1.00 81.56 290 PRO A CA 1
ATOM 2346 C C . PRO A 1 290 ? 3.329 5.087 26.140 1.00 81.56 290 PRO A C 1
ATOM 2348 O O . PRO A 1 290 ? 3.390 4.636 24.997 1.00 81.56 290 PRO A O 1
ATOM 2351 N N . PHE A 1 291 ? 3.016 4.338 27.197 1.00 85.25 291 PHE A N 1
ATOM 2352 C CA . PHE A 1 291 ? 2.727 2.916 27.156 1.00 85.25 291 PHE A CA 1
ATOM 2353 C C . PHE A 1 291 ? 1.547 2.592 28.080 1.00 85.25 291 PHE A C 1
ATOM 2355 O O . PHE A 1 291 ? 1.499 3.059 29.218 1.00 85.25 291 PHE A O 1
ATOM 2362 N N . SER A 1 292 ? 0.604 1.778 27.611 1.00 85.31 292 SER A N 1
ATOM 2363 C CA . SER A 1 292 ? -0.487 1.241 28.426 1.00 85.31 292 SER A CA 1
ATOM 2364 C C . SER A 1 292 ? -0.815 -0.199 28.038 1.00 85.31 292 SER A C 1
ATOM 2366 O O . SER A 1 292 ? -0.560 -0.638 26.917 1.00 85.31 292 SER A O 1
ATOM 2368 N N . THR A 1 293 ? -1.387 -0.957 28.971 1.00 84.88 293 THR A N 1
ATOM 2369 C CA . THR A 1 293 ? -1.977 -2.268 28.687 1.00 84.88 293 THR A CA 1
ATOM 2370 C C . THR A 1 293 ? -3.467 -2.224 28.954 1.00 84.88 293 THR A C 1
ATOM 2372 O O . THR A 1 293 ? -3.941 -1.509 29.836 1.00 84.88 293 THR A O 1
ATOM 2375 N N . TYR A 1 294 ? -4.223 -2.989 28.178 1.00 80.69 294 TYR A N 1
ATOM 2376 C CA . TYR A 1 294 ? -5.656 -3.121 28.374 1.00 80.69 294 TYR A CA 1
ATOM 2377 C C . TYR A 1 294 ? -6.119 -4.519 27.979 1.00 80.69 294 TYR A C 1
ATOM 2379 O O . TYR A 1 294 ? -5.436 -5.257 27.271 1.00 80.69 294 TYR A O 1
ATOM 2387 N N . THR A 1 295 ? -7.296 -4.895 28.468 1.00 80.56 295 THR A N 1
ATOM 2388 C CA . THR A 1 295 ? -7.974 -6.116 28.031 1.00 80.56 295 THR A CA 1
ATOM 2389 C C . THR A 1 295 ? -9.107 -5.702 27.114 1.00 80.56 295 THR A C 1
ATOM 2391 O O . THR A 1 295 ? -9.958 -4.904 27.511 1.00 80.56 295 THR A O 1
ATOM 2394 N N . SER A 1 296 ? -9.102 -6.185 25.876 1.00 74.38 296 SER A N 1
ATOM 2395 C CA . SER A 1 296 ? -10.183 -5.915 24.934 1.00 74.38 296 SER A CA 1
ATOM 2396 C C . SER A 1 296 ? -11.467 -6.643 25.342 1.00 74.38 296 SER A C 1
ATOM 2398 O O . SER A 1 296 ? -11.470 -7.525 26.200 1.00 74.38 296 SER A O 1
ATOM 2400 N N . LEU A 1 297 ? -12.596 -6.254 24.743 1.00 69.69 297 LEU A N 1
ATOM 2401 C CA . LEU A 1 297 ? -13.916 -6.802 25.087 1.00 69.69 297 LEU A CA 1
ATOM 2402 C C . LEU A 1 297 ? -14.042 -8.311 24.823 1.00 69.69 297 LEU A C 1
ATOM 2404 O O . LEU A 1 297 ? -14.849 -8.978 25.461 1.00 69.69 297 LEU A O 1
ATOM 2408 N N . ASP A 1 298 ? -13.247 -8.841 23.897 1.00 76.44 298 ASP A N 1
ATOM 2409 C CA . ASP A 1 298 ? -13.106 -10.270 23.599 1.00 76.44 298 ASP A CA 1
ATOM 2410 C C . ASP A 1 298 ? -12.135 -10.995 24.553 1.00 76.44 298 ASP A C 1
ATOM 2412 O O . ASP A 1 298 ? -11.875 -12.182 24.379 1.00 76.44 298 ASP A O 1
ATOM 2416 N N . GLY A 1 299 ? -11.614 -10.305 25.572 1.00 77.44 299 GLY A N 1
ATOM 2417 C CA . GLY A 1 299 ? -10.771 -10.879 26.619 1.00 77.44 299 GLY A CA 1
ATOM 2418 C C . GLY A 1 299 ? -9.283 -10.956 26.281 1.00 77.44 299 GLY A C 1
ATOM 2419 O O . GLY A 1 299 ? -8.521 -11.499 27.077 1.00 77.44 299 GLY A O 1
ATOM 2420 N N . ARG A 1 300 ? -8.840 -10.421 25.136 1.00 80.25 300 ARG A N 1
ATOM 2421 C CA . ARG A 1 300 ? -7.420 -10.450 24.757 1.00 80.25 300 ARG A CA 1
ATOM 2422 C C . ARG A 1 300 ? -6.643 -9.364 25.493 1.00 80.25 300 ARG A C 1
ATOM 2424 O O . ARG A 1 300 ? -7.054 -8.204 25.537 1.00 80.25 300 ARG A O 1
ATOM 2431 N N . HIS A 1 301 ? -5.502 -9.732 26.061 1.00 84.38 301 HIS A N 1
ATOM 2432 C CA . HIS A 1 301 ? -4.580 -8.771 26.653 1.00 84.38 301 HIS A CA 1
ATOM 2433 C C . HIS A 1 301 ? -3.755 -8.114 25.551 1.00 84.38 301 HIS A C 1
ATOM 2435 O O . HIS A 1 301 ? -3.101 -8.795 24.764 1.00 84.38 301 HIS A O 1
ATOM 2441 N N . LYS A 1 302 ? -3.802 -6.784 25.488 1.00 85.88 302 LYS A N 1
ATOM 2442 C CA . LYS A 1 302 ? -3.100 -5.988 24.485 1.00 85.88 302 LYS A CA 1
ATOM 2443 C C . LYS A 1 302 ? -2.237 -4.926 25.146 1.00 85.88 302 LYS A C 1
ATOM 2445 O O . LYS A 1 302 ? -2.563 -4.425 26.226 1.00 85.88 302 LYS A O 1
ATOM 2450 N N . SER A 1 303 ? -1.145 -4.570 24.482 1.00 87.38 303 SER A N 1
ATOM 2451 C CA . SER A 1 303 ? -0.378 -3.368 24.792 1.00 87.38 303 SER A CA 1
ATOM 2452 C C . SER A 1 303 ? -0.600 -2.314 23.720 1.00 87.38 303 SER A C 1
ATOM 2454 O O . SER A 1 303 ? -0.822 -2.625 22.550 1.00 87.38 303 SER A O 1
ATOM 2456 N N . ALA A 1 304 ? -0.575 -1.064 24.155 1.00 87.31 304 ALA A N 1
ATOM 2457 C CA . ALA A 1 304 ? -0.690 0.115 23.330 1.00 87.31 304 ALA A CA 1
ATOM 2458 C C . ALA A 1 304 ? 0.502 1.022 23.625 1.00 87.31 304 ALA A C 1
ATOM 2460 O O . ALA A 1 304 ? 0.709 1.454 24.758 1.00 87.31 304 ALA A O 1
ATOM 2461 N N . GLU A 1 305 ? 1.290 1.306 22.599 1.00 87.88 305 GLU A N 1
ATOM 2462 C CA . GLU A 1 305 ? 2.522 2.071 22.719 1.00 87.88 305 GLU A CA 1
ATOM 2463 C C . GLU A 1 305 ? 2.529 3.220 21.720 1.00 87.88 305 GLU A C 1
ATOM 2465 O O . GLU A 1 305 ? 2.254 3.034 20.532 1.00 87.88 305 GLU A O 1
ATOM 2470 N N . LYS A 1 306 ? 2.852 4.424 22.191 1.00 86.62 306 LYS A N 1
ATOM 2471 C CA . LYS A 1 306 ? 3.036 5.571 21.306 1.00 86.62 306 LYS A CA 1
ATOM 2472 C C . LYS A 1 306 ? 4.262 5.341 20.427 1.00 86.62 306 LYS A C 1
ATOM 2474 O O . LYS A 1 306 ? 5.344 5.016 20.909 1.00 86.62 306 LYS A O 1
ATOM 2479 N N . THR A 1 307 ? 4.086 5.543 19.131 1.00 84.81 307 THR A N 1
ATOM 2480 C CA . THR A 1 307 ? 5.154 5.434 18.140 1.00 84.81 307 THR A CA 1
ATOM 2481 C C . THR A 1 307 ? 5.042 6.560 17.129 1.00 84.81 307 THR A C 1
ATOM 2483 O O . THR A 1 307 ? 3.971 7.138 16.939 1.00 84.81 307 THR A O 1
ATOM 2486 N N . GLN A 1 308 ? 6.145 6.890 16.479 1.00 82.81 308 GLN A N 1
ATOM 2487 C CA . GLN A 1 308 ? 6.172 7.852 15.388 1.00 82.81 308 GLN A CA 1
ATOM 2488 C C . GLN A 1 308 ? 7.222 7.437 14.360 1.00 82.81 308 GLN A C 1
ATOM 2490 O O . GLN A 1 308 ? 8.252 6.876 14.732 1.00 82.81 308 GLN A O 1
ATOM 2495 N N . PRO A 1 309 ? 7.007 7.696 13.068 1.00 75.00 309 PRO A N 1
ATOM 2496 C CA . PRO A 1 309 ? 8.036 7.457 12.073 1.00 75.00 309 PRO A CA 1
ATOM 2497 C C . PRO A 1 309 ? 9.181 8.473 12.250 1.00 75.00 309 PRO A C 1
ATOM 2499 O O . PRO A 1 309 ? 8.981 9.567 12.784 1.00 75.00 309 PRO A O 1
ATOM 2502 N N . ALA A 1 310 ? 10.393 8.112 11.826 1.00 76.00 310 ALA A N 1
ATOM 2503 C CA . ALA A 1 310 ? 11.569 8.971 11.942 1.00 76.00 310 ALA A CA 1
ATOM 2504 C C . ALA A 1 310 ? 11.344 10.327 11.240 1.00 76.00 310 ALA A C 1
ATOM 2506 O O . ALA A 1 310 ? 10.931 10.325 10.086 1.00 76.00 310 ALA A O 1
ATOM 2507 N N . PRO A 1 311 ? 11.635 11.487 11.863 1.00 70.31 311 PRO A N 1
ATOM 2508 C CA . PRO A 1 311 ? 11.272 12.806 11.327 1.00 70.31 311 PRO A CA 1
ATOM 2509 C C . PRO A 1 311 ? 11.802 13.140 9.926 1.00 70.31 311 PRO A C 1
ATOM 2511 O O . PRO A 1 311 ? 11.346 14.104 9.311 1.00 70.31 311 PRO A O 1
ATOM 2514 N N . ASP A 1 312 ? 12.775 12.395 9.413 1.00 68.81 312 ASP A N 1
ATOM 2515 C CA . ASP A 1 312 ? 13.383 12.523 8.090 1.00 68.81 312 ASP A CA 1
ATOM 2516 C C . ASP A 1 312 ? 12.822 11.536 7.053 1.00 68.81 312 ASP A C 1
ATOM 2518 O O . ASP A 1 312 ? 13.154 11.652 5.873 1.00 68.81 312 ASP A O 1
ATOM 2522 N N . ALA A 1 313 ? 11.940 10.605 7.435 1.00 65.94 313 ALA A N 1
ATOM 2523 C CA . ALA A 1 313 ? 11.420 9.635 6.483 1.00 65.94 313 ALA A CA 1
ATOM 2524 C C . ALA A 1 313 ? 10.546 10.329 5.406 1.00 65.94 313 ALA A C 1
ATOM 2526 O O . ALA A 1 313 ? 9.702 11.184 5.721 1.00 65.94 313 ALA A O 1
ATOM 2527 N N . PRO A 1 314 ? 10.767 10.008 4.116 1.00 59.09 314 PRO A N 1
ATOM 2528 C CA . PRO A 1 314 ? 10.200 10.760 2.994 1.00 59.09 314 PRO A CA 1
ATOM 2529 C C . PRO A 1 314 ? 8.722 10.444 2.719 1.00 59.09 314 PRO A C 1
ATOM 2531 O O . PRO A 1 314 ? 8.042 11.228 2.071 1.00 59.09 314 PRO A O 1
ATOM 2534 N N . SER A 1 315 ? 8.229 9.306 3.199 1.00 60.69 315 SER A N 1
ATOM 2535 C CA . SER A 1 315 ? 6.866 8.779 3.019 1.00 60.69 315 SER A CA 1
ATOM 2536 C C . SER A 1 315 ? 5.901 9.174 4.143 1.00 60.69 315 SER A C 1
ATOM 2538 O O . SER A 1 315 ? 4.745 8.758 4.135 1.00 60.69 315 SER A O 1
ATOM 2540 N N . ILE A 1 316 ? 6.352 9.968 5.120 1.00 64.88 316 ILE A N 1
ATOM 2541 C CA . ILE A 1 316 ? 5.512 10.383 6.248 1.00 64.88 316 ILE A CA 1
ATOM 2542 C C . ILE A 1 316 ? 4.450 11.376 5.773 1.00 64.88 316 ILE A C 1
ATOM 2544 O O . ILE A 1 316 ? 4.810 12.401 5.184 1.00 64.88 316 ILE A O 1
ATOM 2548 N N . PRO A 1 317 ? 3.168 11.168 6.125 1.00 60.41 317 PRO A N 1
ATOM 2549 C CA . PRO A 1 317 ? 2.150 12.198 5.982 1.00 60.41 317 PRO A CA 1
ATOM 2550 C C . PRO A 1 317 ? 2.487 13.394 6.887 1.00 60.41 317 PRO A C 1
ATOM 2552 O O . PRO A 1 317 ? 2.312 13.343 8.105 1.00 60.41 317 PRO A O 1
ATOM 2555 N N . ARG A 1 318 ? 3.007 14.482 6.309 1.00 57.38 318 ARG A N 1
ATOM 2556 C CA . ARG A 1 318 ? 3.321 15.719 7.042 1.00 57.38 318 ARG A CA 1
ATOM 2557 C C . ARG A 1 318 ? 2.184 16.719 6.884 1.00 57.38 318 ARG A C 1
ATOM 2559 O O . ARG A 1 318 ? 1.736 16.973 5.769 1.00 57.38 318 ARG A O 1
ATOM 2566 N N . LYS A 1 319 ? 1.755 17.330 7.991 1.00 55.41 319 LYS A N 1
ATOM 2567 C CA . LYS A 1 319 ? 0.891 18.515 7.938 1.00 55.41 319 LYS A CA 1
ATOM 2568 C C . LYS A 1 319 ? 1.757 19.736 7.609 1.00 55.41 319 LYS A C 1
ATOM 2570 O O . LYS A 1 319 ? 2.856 19.875 8.148 1.00 55.41 319 LYS A O 1
ATOM 2575 N N . TYR A 1 320 ? 1.267 20.632 6.757 1.00 53.47 320 TYR A N 1
ATOM 2576 C CA . TYR A 1 320 ? 1.898 21.938 6.566 1.00 53.47 320 TYR A CA 1
ATOM 2577 C C . TYR A 1 320 ? 1.811 22.752 7.873 1.00 53.47 320 TYR A C 1
ATOM 2579 O O . TYR A 1 320 ? 0.866 22.611 8.651 1.00 53.47 320 TYR A O 1
ATOM 2587 N N . GLN A 1 321 ? 2.833 23.557 8.179 1.00 53.00 321 GLN A N 1
ATOM 2588 C CA . GLN A 1 321 ? 2.772 24.460 9.333 1.00 53.00 321 GLN A CA 1
ATOM 2589 C C . GLN A 1 321 ? 1.855 25.648 9.011 1.00 53.00 321 GLN A C 1
ATOM 2591 O O . GLN A 1 321 ? 2.091 26.347 8.028 1.00 53.00 321 GLN A O 1
ATOM 2596 N N . GLY A 1 322 ? 0.859 25.901 9.866 1.00 59.72 322 GLY A N 1
ATOM 2597 C CA . GLY A 1 322 ? -0.127 26.966 9.678 1.00 59.72 322 GLY A CA 1
ATOM 2598 C C . GLY A 1 322 ? -1.281 26.571 8.751 1.00 59.72 322 GLY A C 1
ATOM 2599 O O . GLY A 1 322 ? -1.525 25.391 8.516 1.00 59.72 322 GLY A O 1
ATOM 2600 N N . LEU A 1 323 ? -2.005 27.576 8.250 1.00 62.22 323 LEU A N 1
ATOM 2601 C CA . LEU A 1 323 ? -3.006 27.392 7.196 1.00 62.22 323 LEU A CA 1
ATOM 2602 C C . LEU A 1 323 ? -2.276 27.297 5.853 1.00 62.22 323 LEU A C 1
ATOM 2604 O O . LEU A 1 323 ? -1.457 28.165 5.547 1.00 62.22 323 LEU A O 1
ATOM 2608 N N . GLY A 1 324 ? -2.570 26.273 5.054 1.00 65.25 324 GLY A N 1
ATOM 2609 C CA . GLY A 1 324 ? -2.046 26.131 3.696 1.00 65.25 324 GLY A CA 1
ATOM 2610 C C . GLY A 1 324 ? -2.502 27.267 2.774 1.00 65.25 324 GLY A C 1
ATOM 2611 O O . GLY A 1 324 ? -1.780 27.642 1.853 1.00 65.25 324 GLY A O 1
ATOM 2612 N N . ASP A 1 325 ? -3.653 27.874 3.075 1.00 66.19 325 ASP A N 1
ATOM 2613 C CA . ASP A 1 325 ? -4.141 29.103 2.445 1.00 66.19 325 ASP A CA 1
ATOM 2614 C C . ASP A 1 325 ? -4.748 30.059 3.492 1.00 66.19 325 ASP A C 1
ATOM 2616 O O . ASP A 1 325 ? -5.968 30.124 3.661 1.00 66.19 325 ASP A O 1
ATOM 2620 N N . PRO A 1 326 ? -3.915 30.832 4.218 1.00 69.69 326 PRO A N 1
ATOM 2621 C CA . PRO A 1 326 ? -4.383 31.707 5.295 1.00 69.69 326 PRO A CA 1
ATOM 2622 C C . PRO A 1 326 ? -5.338 32.809 4.830 1.00 69.69 326 PRO A C 1
ATOM 2624 O O . PRO A 1 326 ? -6.057 33.393 5.641 1.00 69.69 326 PRO A O 1
ATOM 2627 N N . ALA A 1 327 ? -5.295 33.141 3.540 1.00 77.81 327 ALA A N 1
ATOM 2628 C CA . ALA A 1 327 ? -6.060 34.225 2.950 1.00 77.81 327 ALA A CA 1
ATOM 2629 C C . ALA A 1 327 ? -7.248 33.731 2.106 1.00 77.81 327 ALA A C 1
ATOM 2631 O O . ALA A 1 327 ? -7.989 34.567 1.589 1.00 77.81 327 ALA A O 1
ATOM 2632 N N . PHE A 1 328 ? -7.453 32.412 1.998 1.00 73.25 328 PHE A N 1
ATOM 2633 C CA . PHE A 1 328 ? -8.503 31.782 1.190 1.00 73.25 328 PHE A CA 1
ATOM 2634 C C . PHE A 1 328 ? -8.513 32.272 -0.273 1.00 73.25 328 PHE A C 1
ATOM 2636 O O . PHE A 1 328 ? -9.573 32.531 -0.845 1.00 73.25 328 PHE A O 1
ATOM 2643 N N . ILE A 1 329 ? -7.323 32.473 -0.853 1.00 77.00 329 ILE A N 1
ATOM 2644 C CA . ILE A 1 329 ? -7.128 33.010 -2.211 1.00 77.00 329 ILE A CA 1
ATOM 2645 C C . ILE A 1 329 ? -7.132 31.889 -3.264 1.00 77.00 329 ILE A C 1
ATOM 2647 O O . ILE A 1 329 ? -7.353 32.153 -4.446 1.00 77.00 329 ILE A O 1
ATOM 2651 N N . VAL A 1 330 ? -6.890 30.636 -2.873 1.00 67.88 330 VAL A N 1
ATOM 2652 C CA . VAL A 1 330 ? -6.816 29.502 -3.797 1.00 67.88 330 VAL A CA 1
ATOM 2653 C C . VAL A 1 330 ? -8.201 29.227 -4.397 1.00 67.88 330 VAL A C 1
ATOM 2655 O O . VAL A 1 330 ? -9.117 28.781 -3.714 1.00 67.88 330 VAL A O 1
ATOM 2658 N N . GLU A 1 331 ? -8.345 29.455 -5.706 1.00 68.75 331 GLU A N 1
ATOM 2659 C CA . GLU A 1 331 ? -9.620 29.304 -6.435 1.00 68.75 331 GLU A CA 1
ATOM 2660 C C . GLU A 1 331 ? -10.111 27.845 -6.522 1.00 68.75 331 GLU A C 1
ATOM 2662 O O . GLU A 1 331 ? -11.308 27.582 -6.656 1.00 68.75 331 GLU A O 1
ATOM 2667 N N . HIS A 1 332 ? -9.188 26.886 -6.419 1.00 60.00 332 HIS A N 1
ATOM 2668 C CA . HIS A 1 332 ? -9.458 25.449 -6.456 1.00 60.00 332 HIS A CA 1
ATOM 2669 C C . HIS A 1 332 ? -8.784 24.759 -5.264 1.00 60.00 332 HIS A C 1
ATOM 2671 O O . HIS A 1 332 ? -7.729 24.138 -5.440 1.00 60.00 332 HIS A O 1
ATOM 2677 N N . PRO A 1 333 ? -9.334 24.922 -4.045 1.00 54.31 333 PRO A N 1
ATOM 2678 C CA . PRO A 1 333 ? -8.740 24.351 -2.846 1.00 54.31 333 PRO A CA 1
ATOM 2679 C C . PRO A 1 333 ? -8.789 22.823 -2.926 1.00 54.31 333 PRO A C 1
ATOM 2681 O O . PRO A 1 333 ? -9.792 22.243 -3.350 1.00 54.31 333 PRO A O 1
ATOM 2684 N N . ASP A 1 334 ? -7.696 22.168 -2.543 1.00 45.69 334 ASP A N 1
ATOM 2685 C CA . ASP A 1 334 ? -7.682 20.716 -2.390 1.00 45.69 334 ASP A CA 1
ATOM 2686 C C . ASP A 1 334 ? -8.412 20.293 -1.100 1.00 45.69 334 ASP A C 1
ATOM 2688 O O . ASP A 1 334 ? -8.895 21.123 -0.327 1.00 45.69 334 ASP A O 1
ATOM 2692 N N . LEU A 1 335 ? -8.522 18.984 -0.867 1.00 45.84 335 LEU A N 1
ATOM 2693 C CA . LEU A 1 335 ? -9.212 18.454 0.313 1.00 45.84 335 LEU A CA 1
ATOM 2694 C C . LEU A 1 335 ? -8.604 18.950 1.635 1.00 45.84 335 LEU A C 1
ATOM 2696 O O . LEU A 1 335 ? -9.353 19.178 2.582 1.00 45.84 335 LEU A O 1
ATOM 2700 N N . ASN A 1 336 ? -7.287 19.175 1.689 1.00 53.78 336 ASN A N 1
ATOM 2701 C CA . ASN A 1 336 ? -6.627 19.689 2.889 1.00 53.78 336 ASN A CA 1
ATOM 2702 C C . ASN A 1 336 ? -7.029 21.150 3.137 1.00 53.78 336 ASN A C 1
ATOM 2704 O O . ASN A 1 336 ? -7.415 21.503 4.249 1.00 53.78 336 ASN A O 1
ATOM 2708 N N . LEU A 1 337 ? -7.023 21.981 2.090 1.00 59.72 337 LEU A N 1
ATOM 2709 C CA . LEU A 1 337 ? -7.425 23.389 2.165 1.00 59.72 337 LEU A CA 1
ATOM 2710 C C . LEU A 1 337 ? -8.923 23.559 2.471 1.00 59.72 337 LEU A C 1
ATOM 2712 O O . LEU A 1 337 ? -9.313 24.491 3.176 1.00 59.72 337 LEU A O 1
ATOM 2716 N N . ILE A 1 338 ? -9.776 22.652 1.983 1.00 58.06 338 ILE A N 1
ATOM 2717 C CA . ILE A 1 338 ? -11.208 22.632 2.317 1.00 58.06 338 ILE A CA 1
ATOM 2718 C C . ILE A 1 338 ? -11.412 22.291 3.796 1.00 58.06 338 ILE A C 1
ATOM 2720 O O . ILE A 1 338 ? -12.176 22.983 4.471 1.00 58.06 338 ILE A O 1
ATOM 2724 N N . ASP A 1 339 ? -10.740 21.261 4.316 1.00 57.81 339 ASP A N 1
ATOM 2725 C CA . ASP A 1 339 ? -10.848 20.880 5.730 1.00 57.81 339 ASP A CA 1
ATOM 2726 C C . ASP A 1 339 ? -10.349 21.995 6.659 1.00 57.81 339 ASP A C 1
ATOM 2728 O O . ASP A 1 339 ? -10.982 22.283 7.681 1.00 57.81 339 ASP A O 1
ATOM 2732 N N . GLU A 1 340 ? -9.274 22.685 6.276 1.00 66.06 340 GLU A N 1
ATOM 2733 C CA . GLU A 1 340 ? -8.783 23.882 6.963 1.00 66.06 340 GLU A CA 1
ATOM 2734 C C . GLU A 1 340 ? -9.817 25.015 6.946 1.00 66.06 340 GLU A C 1
ATOM 2736 O O . GLU A 1 340 ? -10.152 25.561 8.002 1.00 66.06 340 GLU A O 1
ATOM 2741 N N . ALA A 1 341 ? -10.400 25.326 5.784 1.00 65.44 341 ALA A N 1
ATOM 2742 C CA . ALA A 1 341 ? -11.429 26.356 5.650 1.00 65.44 341 ALA A CA 1
ATOM 2743 C C . ALA A 1 341 ? -12.689 26.039 6.469 1.00 65.44 341 ALA A C 1
ATOM 2745 O O . ALA A 1 341 ? -13.236 26.916 7.144 1.00 65.44 341 ALA A O 1
ATOM 2746 N N . VAL A 1 342 ? -13.136 24.781 6.466 1.00 63.44 342 VAL A N 1
ATOM 2747 C CA . VAL A 1 342 ? -14.268 24.310 7.276 1.00 63.44 342 VAL A CA 1
ATOM 2748 C C . VAL A 1 342 ? -13.937 24.375 8.769 1.00 63.44 342 VAL A C 1
ATOM 2750 O O . VAL A 1 342 ? -14.802 24.749 9.569 1.00 63.44 342 VAL A O 1
ATOM 2753 N N . GLY A 1 343 ? -12.703 24.042 9.157 1.00 64.44 343 GLY A N 1
ATOM 2754 C CA . GLY A 1 343 ? -12.191 24.199 10.518 1.00 64.44 343 GLY A CA 1
ATOM 2755 C C . GLY A 1 343 ? -12.274 25.651 10.992 1.00 64.44 343 GLY A C 1
ATOM 2756 O O . GLY A 1 343 ? -12.967 25.936 11.974 1.00 64.44 343 GLY A O 1
ATOM 2757 N N . CYS A 1 344 ? -11.683 26.574 10.227 1.00 65.62 344 CYS A N 1
ATOM 2758 C CA . CYS A 1 344 ? -11.710 28.009 10.510 1.00 65.62 344 CYS A CA 1
ATOM 2759 C C . CYS A 1 344 ? -13.140 28.567 10.576 1.00 65.62 344 CYS A C 1
ATOM 2761 O O . CYS A 1 344 ? -13.475 29.303 11.506 1.00 65.62 344 CYS A O 1
ATOM 2763 N N . GLN A 1 345 ? -14.023 28.186 9.644 1.00 66.25 345 GLN A N 1
ATOM 2764 C CA . GLN A 1 345 ? -15.427 28.625 9.652 1.00 66.25 345 GLN A CA 1
ATOM 2765 C C . GLN A 1 345 ? -16.216 28.118 10.867 1.00 66.25 345 GLN A C 1
ATOM 2767 O O . GLN A 1 345 ? -17.176 28.759 11.294 1.00 66.25 345 GLN A O 1
ATOM 2772 N N . ARG A 1 346 ? -15.820 26.984 11.457 1.00 65.81 346 ARG A N 1
ATOM 2773 C CA . ARG A 1 346 ? -16.420 26.449 12.691 1.00 65.81 346 ARG A CA 1
ATOM 2774 C C . ARG A 1 346 ? -15.866 27.092 13.964 1.00 65.81 346 ARG A C 1
ATOM 2776 O O . ARG A 1 346 ? -16.230 26.653 15.056 1.00 65.81 346 ARG A O 1
ATOM 2783 N N . GLY A 1 347 ? -15.015 28.114 13.839 1.00 58.19 347 GLY A N 1
ATOM 2784 C CA . GLY A 1 347 ? -14.343 28.757 14.968 1.00 58.19 347 GLY A CA 1
ATOM 2785 C C . GLY A 1 347 ? -13.372 27.821 15.686 1.00 58.19 347 GLY A C 1
ATOM 2786 O O . GLY A 1 347 ? -13.053 28.045 16.851 1.00 58.19 347 GLY A O 1
ATOM 2787 N N . LEU A 1 348 ? -12.959 26.742 15.019 1.00 58.47 348 LEU A N 1
ATOM 2788 C CA . LEU A 1 348 ? -11.874 25.898 15.480 1.00 58.47 348 LEU A CA 1
ATOM 2789 C C . LEU A 1 348 ? -10.582 26.531 14.959 1.00 58.47 348 LEU A C 1
ATOM 2791 O O . LEU A 1 348 ? -10.515 26.947 13.800 1.00 58.47 348 LEU A O 1
ATOM 2795 N N . GLU A 1 349 ? -9.565 26.619 15.817 1.00 57.50 349 GLU A N 1
ATOM 2796 C CA . GLU A 1 349 ? -8.192 26.812 15.344 1.00 57.50 349 GLU A CA 1
ATOM 2797 C C . GLU A 1 349 ? -7.831 25.658 14.396 1.00 57.50 349 GLU A C 1
ATOM 2799 O O . GLU A 1 349 ? -8.585 24.681 14.274 1.00 57.50 349 GLU A O 1
ATOM 2804 N N . GLU A 1 350 ? -6.692 25.756 13.707 1.00 55.34 350 GLU A N 1
ATOM 2805 C CA . GLU A 1 350 ? -6.157 24.602 12.986 1.00 55.34 350 GLU A CA 1
ATOM 2806 C C . GLU A 1 350 ? -6.296 23.345 13.862 1.00 55.34 350 GLU A C 1
ATOM 2808 O O . GLU A 1 350 ? -6.074 23.414 15.072 1.00 55.34 350 GLU A O 1
ATOM 2813 N N . PHE A 1 351 ? -6.734 22.210 13.300 1.00 49.47 351 PHE A N 1
ATOM 2814 C CA . PHE A 1 351 ? -6.827 20.985 14.094 1.00 49.47 351 PHE A CA 1
ATOM 2815 C C . PHE A 1 351 ? -5.434 20.689 14.665 1.00 49.47 351 PHE A C 1
ATOM 2817 O O . PHE A 1 351 ? -4.524 20.282 13.936 1.00 49.47 351 PHE A O 1
ATOM 2824 N N . ALA A 1 352 ? -5.275 20.989 15.952 1.00 48.34 352 ALA A N 1
ATOM 2825 C CA . ALA A 1 352 ? -4.056 20.806 16.707 1.00 48.34 352 ALA A CA 1
ATOM 2826 C C . ALA A 1 352 ? -4.051 19.394 17.287 1.00 48.34 352 ALA A C 1
ATOM 2828 O O . ALA A 1 352 ? -5.097 18.814 17.603 1.00 48.34 352 ALA A O 1
ATOM 2829 N N . HIS A 1 353 ? -2.854 18.840 17.428 1.00 48.25 353 HIS A N 1
ATOM 2830 C CA . HIS A 1 353 ? -2.653 17.565 18.094 1.00 48.25 353 HIS A CA 1
ATOM 2831 C C . HIS A 1 353 ? -3.277 17.594 19.513 1.00 48.25 353 HIS A C 1
ATOM 2833 O O . HIS A 1 353 ? -3.167 18.618 20.190 1.00 48.25 353 HIS A O 1
ATOM 2839 N N . PRO A 1 354 ? -3.893 16.503 20.018 1.00 43.53 354 PRO A N 1
ATOM 2840 C CA . PRO A 1 354 ? -4.432 16.456 21.386 1.00 43.53 354 PRO A CA 1
ATOM 2841 C C . PRO A 1 354 ? -3.399 16.795 22.480 1.00 43.53 354 PRO A C 1
ATOM 2843 O O . PRO A 1 354 ? -3.755 17.397 23.487 1.00 43.53 354 PRO A O 1
ATOM 2846 N N . ASP A 1 355 ? -2.124 16.475 22.251 1.00 44.88 355 ASP A N 1
ATOM 2847 C CA . ASP A 1 355 ? -0.986 16.848 23.117 1.00 44.88 355 ASP A CA 1
ATOM 2848 C C . ASP A 1 355 ? -0.409 18.266 22.872 1.00 44.88 355 ASP A C 1
ATOM 2850 O O . ASP A 1 355 ? 0.612 18.609 23.460 1.00 44.88 355 ASP A O 1
ATOM 2854 N N . GLY A 1 356 ? -0.977 19.080 21.973 1.00 46.31 356 GLY A N 1
ATOM 2855 C CA . GLY A 1 356 ? -0.526 20.462 21.721 1.00 46.31 356 GLY A CA 1
ATOM 2856 C C . GLY A 1 356 ? 0.891 20.627 21.139 1.00 46.31 356 GLY A C 1
ATOM 2857 O O . GLY A 1 356 ? 1.435 21.729 21.173 1.00 46.31 356 GLY A O 1
ATOM 2858 N N . GLY A 1 357 ? 1.509 19.550 20.640 1.00 49.06 357 GLY A N 1
ATOM 2859 C CA . GLY A 1 357 ? 2.888 19.536 20.139 1.00 49.06 357 GLY A CA 1
ATOM 2860 C C . GLY A 1 357 ? 3.025 19.858 18.648 1.00 49.06 357 GLY A C 1
ATOM 2861 O O . GLY A 1 357 ? 2.115 19.589 17.867 1.00 49.06 357 GLY A O 1
ATOM 2862 N N . ASN A 1 358 ? 4.189 20.416 18.290 1.00 52.41 358 ASN A N 1
ATOM 2863 C CA . ASN A 1 358 ? 4.673 20.732 16.940 1.00 52.41 358 ASN A CA 1
ATOM 2864 C C . ASN A 1 358 ? 4.165 19.743 15.870 1.00 52.41 358 ASN A C 1
ATOM 2866 O O . ASN A 1 358 ? 4.369 18.539 16.006 1.00 52.41 358 ASN A O 1
ATOM 2870 N N . ASN A 1 359 ? 3.613 20.254 14.761 1.00 51.12 359 ASN A N 1
ATOM 2871 C CA . ASN A 1 359 ? 3.135 19.491 13.587 1.00 51.12 359 ASN A CA 1
ATOM 2872 C C . ASN A 1 359 ? 4.222 18.631 12.881 1.00 51.12 359 ASN A C 1
ATOM 2874 O O . ASN A 1 359 ? 4.000 18.148 11.774 1.00 51.12 359 ASN A O 1
ATOM 2878 N N . GLN A 1 360 ? 5.412 18.484 13.473 1.00 53.78 360 GLN A N 1
ATOM 2879 C CA . GLN A 1 360 ? 6.549 17.756 12.907 1.00 53.78 360 GLN A CA 1
ATOM 2880 C C . GLN A 1 360 ? 6.517 16.249 13.207 1.00 53.78 360 GLN A C 1
ATOM 2882 O O . GLN A 1 360 ? 7.162 15.496 12.482 1.00 53.78 360 GLN A O 1
ATOM 2887 N N . ASP A 1 361 ? 5.729 15.809 14.194 1.00 62.59 361 ASP A N 1
ATOM 2888 C CA . ASP A 1 361 ? 5.720 14.419 14.654 1.00 62.59 361 ASP A CA 1
ATOM 2889 C C . ASP A 1 361 ? 4.380 13.734 14.325 1.00 62.59 361 ASP A C 1
ATOM 2891 O O . ASP A 1 361 ? 3.355 13.990 14.964 1.00 62.59 361 ASP A O 1
ATOM 2895 N N . PHE A 1 362 ? 4.367 12.850 13.319 1.00 69.19 362 PHE A N 1
ATOM 2896 C CA . PHE A 1 362 ? 3.199 12.018 13.000 1.00 69.19 362 PHE A CA 1
ATOM 2897 C C . PHE A 1 362 ? 3.048 10.907 14.049 1.00 69.19 362 PHE A C 1
ATOM 2899 O O . PHE A 1 362 ? 3.644 9.838 13.932 1.00 69.19 362 PHE A O 1
ATOM 2906 N N . LYS A 1 363 ? 2.275 11.157 15.109 1.00 76.75 363 LYS A N 1
ATOM 2907 C CA . LYS A 1 363 ? 2.118 10.191 16.206 1.00 76.75 363 LYS A CA 1
ATOM 2908 C C . LYS A 1 363 ? 1.082 9.116 15.893 1.00 76.75 363 LYS A C 1
ATOM 2910 O O . LYS A 1 363 ? -0.019 9.389 15.422 1.00 76.75 363 LYS A O 1
ATOM 2915 N N . MET A 1 364 ? 1.399 7.887 16.247 1.00 81.75 364 MET A N 1
ATOM 2916 C CA . MET A 1 364 ? 0.517 6.734 16.141 1.00 81.75 364 MET A CA 1
ATOM 2917 C C . MET A 1 364 ? 0.505 5.966 17.458 1.00 81.75 364 MET A C 1
ATOM 2919 O O . MET A 1 364 ? 1.347 6.173 18.334 1.00 81.75 364 MET A O 1
ATOM 2923 N N . LEU A 1 365 ? -0.450 5.053 17.580 1.00 85.62 365 LEU A N 1
ATOM 2924 C CA . LEU A 1 365 ? -0.464 4.051 18.637 1.00 85.62 365 LEU A CA 1
ATOM 2925 C C . LEU A 1 365 ? -0.253 2.680 17.998 1.00 85.62 365 LEU A C 1
ATOM 2927 O O . LEU A 1 365 ? -1.075 2.257 17.191 1.00 85.62 365 LEU A O 1
ATOM 2931 N N . ALA A 1 366 ? 0.849 2.021 18.333 1.00 87.44 366 ALA A N 1
ATOM 2932 C CA . ALA A 1 366 ? 1.111 0.636 17.970 1.00 87.44 366 ALA A CA 1
ATOM 2933 C C . ALA A 1 366 ? 0.418 -0.286 18.975 1.00 87.44 366 ALA A C 1
ATOM 2935 O O . ALA A 1 366 ? 0.588 -0.129 20.186 1.00 87.44 366 ALA A O 1
ATOM 2936 N N . ILE A 1 367 ? -0.354 -1.242 18.472 1.00 86.31 367 ILE A N 1
ATOM 2937 C CA . ILE A 1 367 ? -1.091 -2.223 19.261 1.00 86.31 367 ILE A CA 1
ATOM 2938 C C . ILE A 1 367 ? -0.448 -3.593 19.063 1.00 86.31 367 ILE A C 1
ATOM 2940 O O . ILE A 1 367 ? -0.263 -4.035 17.930 1.00 86.31 367 ILE A O 1
ATOM 2944 N N . ARG A 1 368 ? -0.132 -4.277 20.164 1.00 87.00 368 ARG A N 1
ATOM 2945 C CA . ARG A 1 368 ? 0.399 -5.649 20.156 1.00 87.00 368 ARG A CA 1
ATOM 2946 C C . ARG A 1 368 ? -0.476 -6.556 21.005 1.00 87.00 368 ARG A C 1
ATOM 2948 O O . ARG A 1 368 ? -0.967 -6.125 22.055 1.00 87.00 368 ARG A O 1
ATOM 2955 N N . ALA A 1 369 ? -0.637 -7.808 20.587 1.00 82.56 369 ALA A N 1
ATOM 2956 C CA . ALA A 1 369 ? -1.048 -8.844 21.521 1.00 82.56 369 ALA A CA 1
ATOM 2957 C C . ALA A 1 369 ? 0.039 -9.001 22.587 1.00 82.56 369 ALA A C 1
ATOM 2959 O O . ALA A 1 369 ? 1.231 -8.909 22.307 1.00 82.56 369 ALA A O 1
ATOM 2960 N N . MET A 1 370 ? -0.382 -9.172 23.834 1.00 75.12 370 MET A N 1
ATOM 2961 C CA . MET A 1 370 ? 0.521 -9.569 24.902 1.00 75.12 370 MET A CA 1
ATOM 2962 C C . MET A 1 370 ? 0.424 -11.084 25.057 1.00 75.12 370 MET A C 1
ATOM 2964 O O . MET A 1 370 ? -0.698 -11.608 25.045 1.00 75.12 370 MET A O 1
ATOM 2968 N N . PRO A 1 371 ? 1.550 -11.788 25.263 1.00 68.00 371 PRO A N 1
ATOM 2969 C CA . PRO A 1 371 ? 1.502 -13.198 25.603 1.00 68.00 371 PRO A CA 1
ATOM 2970 C C . PRO A 1 371 ? 0.638 -13.365 26.855 1.00 68.00 371 PRO A C 1
ATOM 2972 O O . PRO A 1 371 ? 0.784 -12.624 27.835 1.00 68.00 371 PRO A O 1
ATOM 2975 N N . ALA A 1 372 ? -0.305 -14.309 26.810 1.00 58.84 372 ALA A N 1
ATOM 2976 C CA . ALA A 1 372 ? -1.134 -14.620 27.963 1.00 58.84 372 ALA A CA 1
ATOM 2977 C C . ALA A 1 372 ? -0.214 -14.957 29.144 1.00 58.84 372 ALA A C 1
ATOM 2979 O O . ALA A 1 372 ? 0.696 -15.778 29.022 1.00 58.84 372 ALA A O 1
ATOM 2980 N N . THR A 1 373 ? -0.420 -14.314 30.291 1.00 52.28 373 THR A N 1
ATOM 2981 C CA . THR A 1 373 ? 0.321 -14.612 31.517 1.00 52.28 373 THR A CA 1
ATOM 2982 C C . THR A 1 373 ? 0.078 -16.072 31.917 1.00 52.28 373 THR A C 1
ATOM 2984 O O . THR A 1 373 ? -0.933 -16.393 32.530 1.00 52.28 373 THR A O 1
ATOM 2987 N N . ALA A 1 374 ? 1.012 -16.950 31.537 1.00 41.12 374 ALA A N 1
ATOM 2988 C CA . ALA A 1 374 ? 1.116 -18.368 31.883 1.00 41.12 374 ALA A CA 1
ATOM 2989 C C . ALA A 1 374 ? -0.213 -19.156 31.881 1.00 41.12 374 ALA A C 1
ATOM 2991 O O . ALA A 1 374 ? -0.686 -19.619 32.921 1.00 41.12 374 ALA A O 1
ATOM 2992 N N . ALA A 1 375 ? -0.764 -19.396 30.691 1.00 40.00 375 ALA A N 1
ATOM 2993 C CA . ALA A 1 375 ? -1.418 -20.680 30.432 1.00 40.00 375 ALA A CA 1
ATOM 2994 C C . ALA A 1 375 ? -0.327 -21.779 30.330 1.00 40.00 375 ALA A C 1
ATOM 2996 O O . ALA A 1 375 ? 0.820 -21.447 30.013 1.00 40.00 375 ALA A O 1
ATOM 2997 N N . PRO A 1 376 ? -0.614 -23.059 30.658 1.00 36.62 376 PRO A N 1
ATOM 2998 C CA . PRO A 1 376 ? 0.350 -24.151 30.475 1.00 36.62 376 PRO A CA 1
ATOM 2999 C C . PRO A 1 376 ? 0.861 -24.154 29.028 1.00 36.62 376 PRO A C 1
ATOM 3001 O O . PRO A 1 376 ? 0.115 -23.727 28.152 1.00 36.62 376 PRO A O 1
ATOM 3004 N N . PRO A 1 377 ? 2.110 -24.592 28.781 1.00 35.81 377 PRO A N 1
ATOM 3005 C CA . PRO A 1 377 ? 2.748 -24.430 27.483 1.00 35.81 377 PRO A CA 1
ATOM 3006 C C . PRO A 1 377 ? 1.912 -25.130 26.415 1.00 35.81 377 PRO A C 1
ATOM 3008 O O . PRO A 1 377 ? 1.877 -26.362 26.355 1.00 35.81 377 PRO A O 1
ATOM 3011 N N . ASP A 1 378 ? 1.238 -24.331 25.595 1.00 43.19 378 ASP A N 1
ATOM 3012 C CA . ASP A 1 378 ? 0.815 -24.761 24.277 1.00 43.19 378 ASP A CA 1
ATOM 3013 C C . ASP A 1 378 ? 2.080 -25.117 23.476 1.00 43.19 378 ASP A C 1
ATOM 3015 O O . ASP A 1 378 ? 3.169 -24.608 23.780 1.00 43.19 378 ASP A O 1
ATOM 3019 N N . PRO A 1 379 ? 1.984 -26.083 22.546 1.00 38.03 379 PRO A N 1
ATOM 3020 C CA . PRO A 1 379 ? 3.136 -26.588 21.813 1.00 38.03 379 PRO A CA 1
ATOM 3021 C C . PRO A 1 379 ? 3.933 -25.423 21.231 1.00 38.03 379 PRO A C 1
ATOM 3023 O O . PRO A 1 379 ? 3.355 -24.481 20.704 1.00 38.03 379 PRO A O 1
ATOM 3026 N N . ILE A 1 380 ? 5.256 -25.500 21.376 1.00 39.28 380 ILE A N 1
ATOM 3027 C CA . ILE A 1 380 ? 6.208 -24.545 20.809 1.00 39.28 380 ILE A CA 1
ATOM 3028 C C . ILE A 1 380 ? 5.903 -24.451 19.313 1.00 39.28 380 ILE A C 1
ATOM 3030 O O . ILE A 1 380 ? 6.188 -25.392 18.573 1.00 39.28 380 ILE A O 1
ATOM 3034 N N . ILE A 1 381 ? 5.274 -23.353 18.908 1.00 41.72 381 ILE A N 1
ATOM 3035 C CA . ILE A 1 381 ? 5.165 -22.957 17.512 1.00 41.72 381 ILE A CA 1
ATOM 3036 C C . ILE A 1 381 ? 6.458 -22.205 17.218 1.00 41.72 381 ILE A C 1
ATOM 3038 O O . ILE A 1 381 ? 6.811 -21.260 17.924 1.00 41.72 381 ILE A O 1
ATOM 3042 N N . ASP A 1 382 ? 7.207 -22.698 16.241 1.00 43.34 382 ASP A N 1
ATOM 3043 C CA . ASP A 1 382 ? 8.430 -22.065 15.776 1.00 43.34 382 ASP A CA 1
ATOM 3044 C C . ASP A 1 382 ? 8.051 -20.824 14.958 1.00 43.34 382 ASP A C 1
ATOM 3046 O O . ASP A 1 382 ? 7.549 -20.922 13.843 1.00 43.34 382 ASP A O 1
ATOM 3050 N N . GLU A 1 383 ? 8.251 -19.636 15.526 1.00 38.34 383 GLU A N 1
ATOM 3051 C CA . GLU A 1 383 ? 7.928 -18.363 14.868 1.00 38.34 383 GLU A CA 1
ATOM 3052 C C . GLU A 1 383 ? 8.794 -18.084 13.624 1.00 38.34 383 GLU A C 1
ATOM 3054 O O . GLU A 1 383 ? 8.470 -17.184 12.850 1.00 38.34 383 GLU A O 1
ATOM 3059 N N . SER A 1 384 ? 9.843 -18.881 13.365 1.00 41.56 384 SER A N 1
ATOM 3060 C CA . SER A 1 384 ? 10.562 -18.837 12.083 1.00 41.56 384 SER A CA 1
ATOM 3061 C C . SER A 1 384 ? 9.740 -19.364 10.894 1.00 41.56 384 SER A C 1
ATOM 3063 O O . SER A 1 384 ? 10.116 -19.122 9.746 1.00 41.56 384 SER A O 1
ATOM 3065 N N . GLU A 1 385 ? 8.582 -19.991 11.139 1.00 37.50 385 GLU A N 1
ATOM 3066 C CA . GLU A 1 385 ? 7.616 -20.390 10.101 1.00 37.50 385 GLU A CA 1
ATOM 3067 C C . GLU A 1 385 ? 6.693 -19.246 9.622 1.00 37.50 385 GLU A C 1
ATOM 3069 O O . GLU A 1 385 ? 5.959 -19.435 8.655 1.00 37.50 385 GLU A O 1
ATOM 3074 N N . TYR A 1 386 ? 6.731 -18.055 10.241 1.00 39.81 386 TYR A N 1
ATOM 3075 C CA . TYR A 1 386 ? 5.825 -16.932 9.916 1.00 39.81 386 TYR A CA 1
ATOM 3076 C C . TYR A 1 386 ? 6.532 -15.702 9.330 1.00 39.81 386 TYR A C 1
ATOM 3078 O O . TYR A 1 386 ? 5.925 -14.642 9.166 1.00 39.81 386 TYR A O 1
ATOM 3086 N N . THR A 1 387 ? 7.812 -15.835 8.986 1.00 35.62 387 THR A N 1
ATOM 3087 C CA . THR A 1 387 ? 8.519 -14.859 8.149 1.00 35.62 387 THR A CA 1
ATOM 3088 C C . THR A 1 387 ? 7.935 -14.881 6.733 1.00 35.62 387 THR A C 1
ATOM 3090 O O . THR A 1 387 ? 7.888 -15.940 6.113 1.00 35.62 387 THR A O 1
ATOM 3093 N N . ASP A 1 388 ? 7.469 -13.716 6.267 1.00 41.66 388 ASP A N 1
ATOM 3094 C CA . ASP A 1 388 ? 6.814 -13.426 4.980 1.00 41.66 388 ASP A CA 1
ATOM 3095 C C . ASP A 1 388 ? 7.005 -14.498 3.884 1.00 41.66 388 ASP A C 1
ATOM 3097 O O . ASP A 1 388 ? 8.092 -14.671 3.323 1.00 41.66 388 ASP A O 1
ATOM 3101 N N . LEU A 1 389 ? 5.900 -15.159 3.509 1.00 38.94 389 LEU A N 1
ATOM 3102 C CA . LEU A 1 389 ? 5.821 -16.139 2.409 1.00 38.94 389 LEU A CA 1
ATOM 3103 C C . LEU A 1 389 ? 6.395 -15.592 1.083 1.00 38.94 389 LEU A C 1
ATOM 3105 O O . LEU A 1 389 ? 6.833 -16.354 0.220 1.00 38.94 389 LEU A O 1
ATOM 3109 N N . CYS A 1 390 ? 6.410 -14.268 0.925 1.00 38.59 390 CYS A N 1
ATOM 3110 C CA . CYS A 1 390 ? 6.837 -13.570 -0.284 1.00 38.59 390 CYS A CA 1
ATOM 3111 C C . CYS A 1 390 ? 8.353 -13.293 -0.351 1.00 38.59 390 CYS A C 1
ATOM 3113 O O . CYS A 1 390 ? 8.871 -13.065 -1.453 1.00 38.59 390 CYS A O 1
ATOM 3115 N N . ASP A 1 391 ? 9.072 -13.366 0.776 1.00 37.91 391 ASP A N 1
ATOM 3116 C CA . ASP A 1 391 ? 10.500 -13.022 0.862 1.00 37.91 391 ASP A CA 1
ATOM 3117 C C . ASP A 1 391 ? 11.435 -14.238 0.699 1.00 37.91 391 ASP A C 1
ATOM 3119 O O . ASP A 1 391 ? 12.613 -14.077 0.369 1.00 37.91 391 ASP A O 1
ATOM 3123 N N . HIS A 1 392 ? 10.917 -15.466 0.846 1.00 42.28 392 HIS A N 1
ATOM 3124 C CA . HIS A 1 392 ? 11.724 -16.698 0.889 1.00 42.28 392 HIS A CA 1
ATOM 3125 C C . HIS A 1 392 ? 11.427 -17.741 -0.205 1.00 42.28 392 HIS A C 1
ATOM 3127 O O . HIS A 1 392 ? 12.004 -18.831 -0.183 1.00 42.28 392 HIS A O 1
ATOM 3133 N N . TRP A 1 393 ? 10.612 -17.420 -1.217 1.00 40.94 393 TRP A N 1
ATOM 3134 C CA . TRP A 1 393 ? 10.317 -18.333 -2.340 1.00 40.94 393 TRP A CA 1
ATOM 3135 C C . TRP A 1 393 ? 11.563 -19.001 -2.981 1.00 40.94 393 TRP A C 1
ATOM 3137 O O . TRP A 1 393 ? 11.538 -20.212 -3.223 1.00 40.94 393 TRP A O 1
ATOM 3147 N N . PRO A 1 394 ? 12.696 -18.297 -3.214 1.00 41.06 394 PRO A N 1
ATOM 3148 C CA . PRO A 1 394 ? 13.903 -18.927 -3.762 1.00 41.06 394 PRO A CA 1
ATOM 3149 C C . PRO A 1 394 ? 14.584 -19.922 -2.809 1.00 41.06 394 PRO A C 1
ATOM 3151 O O . PRO A 1 394 ? 15.286 -20.824 -3.272 1.00 41.06 394 PRO A O 1
ATOM 3154 N N . ASP A 1 395 ? 14.407 -19.766 -1.496 1.00 40.56 395 ASP A N 1
ATOM 3155 C CA . ASP A 1 395 ? 15.028 -20.622 -0.482 1.00 40.56 395 ASP A CA 1
ATOM 3156 C C . ASP A 1 395 ? 14.197 -21.877 -0.195 1.00 40.56 395 ASP A C 1
ATOM 3158 O O . ASP A 1 395 ? 14.783 -22.933 0.044 1.00 40.56 395 ASP A O 1
ATOM 3162 N N . MET A 1 396 ? 12.870 -21.827 -0.363 1.00 37.72 396 MET A N 1
ATOM 3163 C CA . MET A 1 396 ? 12.031 -23.033 -0.331 1.00 37.72 396 MET A CA 1
ATOM 3164 C C . MET A 1 396 ? 12.386 -24.003 -1.465 1.00 37.72 396 MET A C 1
ATOM 3166 O O . MET A 1 396 ? 12.489 -25.205 -1.238 1.00 37.72 396 MET A O 1
ATOM 3170 N N . LYS A 1 397 ? 12.686 -23.497 -2.670 1.00 35.81 397 LYS A N 1
ATOM 3171 C CA . LYS A 1 397 ? 13.041 -24.336 -3.830 1.00 35.81 397 LYS A CA 1
ATOM 3172 C C . LYS A 1 397 ? 14.339 -25.140 -3.643 1.00 35.81 397 LYS A C 1
ATOM 3174 O O . LYS A 1 397 ? 14.445 -26.239 -4.175 1.00 35.81 397 LYS A O 1
ATOM 3179 N N . LYS A 1 398 ? 15.304 -24.651 -2.850 1.00 38.12 398 LYS A N 1
ATOM 3180 C CA . LYS A 1 398 ? 16.567 -25.372 -2.557 1.00 38.12 398 LYS A CA 1
ATOM 3181 C C . LYS A 1 398 ? 16.381 -26.645 -1.728 1.00 38.12 398 LYS A C 1
ATOM 3183 O O . LYS A 1 398 ? 17.330 -27.414 -1.609 1.00 38.12 398 LYS A O 1
ATOM 3188 N N . HIS A 1 399 ? 15.207 -26.857 -1.138 1.00 35.00 399 HIS A N 1
ATOM 3189 C CA . HIS A 1 399 ? 14.874 -28.093 -0.432 1.00 35.00 399 HIS A CA 1
ATOM 3190 C C . HIS A 1 399 ? 14.153 -29.128 -1.311 1.00 35.00 399 HIS A C 1
ATOM 3192 O O . HIS A 1 399 ? 13.896 -30.234 -0.839 1.00 35.00 399 HIS A O 1
ATOM 3198 N N . PHE A 1 400 ? 13.882 -28.799 -2.581 1.00 38.66 400 PHE A N 1
ATOM 3199 C CA . PHE A 1 400 ? 13.169 -29.658 -3.533 1.00 38.66 400 PHE A CA 1
ATOM 3200 C C . PHE A 1 400 ? 14.012 -30.131 -4.735 1.00 38.66 400 PHE A C 1
ATOM 3202 O O . PHE A 1 400 ? 13.522 -30.957 -5.507 1.00 38.66 400 PHE A O 1
ATOM 3209 N N . ASP A 1 401 ? 15.262 -29.671 -4.862 1.00 32.69 401 ASP A N 1
ATOM 3210 C CA . ASP A 1 401 ? 16.313 -30.276 -5.706 1.00 32.69 401 ASP A CA 1
ATOM 3211 C C . ASP A 1 401 ? 17.309 -31.046 -4.819 1.00 32.69 401 ASP A C 1
ATOM 3213 O O . ASP A 1 401 ? 17.771 -32.137 -5.238 1.00 32.69 401 ASP A O 1
#

Organism: NCBI:txid97972

Radius of gyration: 27.33 Å; chains: 1; bounding box: 89×65×87 Å

Foldseek 3Di:
DDDDDDDPDDDPDAFDKDWDWADPDDDDDTDTQWIDGPPDIDGPVVLLVLLVCLLVDPLAKAWDWQDPPDPPDDTDIDIDARDPVSVVSLVVSLVSLLVCLQPPPVPDDPVNVLVSLVSLVSSLVSVLRGQLQVVDPPRDGHPCSVVVLVVQVVSQVSSQCSNPVPDDPDDFGQRDHDCSRNDDDPDQQPAARHNDTLVVQQQAWLGVSKPFHPVQKDFPPVLCVPPPDDPGTFNGKQWQVNVVVLVVVLVVVLVVLVVVQVPQPPVRRPDDNVVSSVVSVLQGPPPPRQKDWHQDPVRFIKIKHKMWGHLPDPNDPADDPAQPCPPPPDPDDDPSNVVCVVCVVVVHGRPARPVNDDSSTGMMIGMHGDPPPDDDDDPDDDCVVVPDPSPCPVVVVVVVD

Sequence (401 aa):
MRIWQTQPKMAPKAVPIIRVEDWCELPETPLVTLYVCGDNELVLDDIFLKIKNLSDNLDRGHYTVVKHQSTGEPDEFSMTECKPDFLKILWECFAHIVDYFADFAVFDKPDMLTIWFDLVDELQQVVRRLPHQHWVEGLPCCGHAEDFTYEYEGVIKLLNNLITPVCPEDQNPLVRANKDITGPSKVDLRGFKAGLKPWEQYLSHGGPGFDVPYDKQIFDKDARMGIAVGEELPEQYIPMGGLAIIARHTKRLRRLAIKIHEQIPDGQKTRTEEKMLEEFDSHAVDLTQPFSTYTSLDGRHKSAEKTQPAPDAPSIPRKYQGLGDPAFIVEHPDLNLIDEAVGCQRGLEEFAHPDGGNNQDFKMLAIRAMPATAAPPDPIIDESEYTDLCDHWPDMKKHFD